Protein AF-0000000079914328 (afdb_homodimer)

Foldseek 3Di:
DPPDDDDDFADFQLPDDAFDKDFPQDKDAAAPVLQVVLCVQQVAQQPQQVDQVLQCQFQVDNFTWGAPLLVVLLQVQSQCSNVQQFQDWFKKAAKFFPDTDGHGKIKTKMKGFHAKAWDDDDPPDFTKIKTKIWIWMATPVGHTGIIIIIITIGGHDPDRDPPRDGGHDDCVPPYDPDDDDDDDPPRGDVVSLPVPDDDDFDDQVQAFDKDKFDKDARPCQLVSSVSSNHNRCLQPFLVSHPRGRFGDVSSVVSNQSRRVCVVVVQFNHFGTWRMKGFDDTDDHGKIKMKMKHFNGWAADPSGWTKTWMWIWMATDDPPDGRHTTMTTTTITTTD/DPPPDDDDFADFQLPDDAFDKDFPFDKDAAAPVLQVVVCVQLVAQQPQQVDQVLQCLFQVDNFTWGAPLLVVLLQVQSQCSNVQQFPDWFKKAAKFFPDTDGHGWIKTKMKGFHAKAWDDDDPPDFTKIKTKIWMWMATPVGHTGIIIIIITIGGHDPDRDPPRDGGHDDCVPPYDPDDDDDDDPPRGDQVSLPVPDDDDFADQVLAFDKDKFDKDARPPQLVSSVSSNHNRCLQPFQVSHPRGRFGDVSSVVSNQSRRVCVVVVQFNHFGTWRMKGFDDTDDHGKIKMWMKHFNGWAADPSGWTKTWMWIWMATDDPVDGRHTTMTTTTITTTD

Radius of gyration: 26.66 Å; Cα contacts (8 Å, |Δi|>4): 1676; chains: 2; bounding box: 74×77×63 Å

InterPro domains:
  IPR016790 Thiol ester hydratase, Rv0216, predicted [PIRSF021494] (8-334)
  IPR029069 HotDog domain superfamily [SSF54637] (8-157)
  IPR029069 HotDog domain superfamily [SSF54637] (193-334)
  IPR052342 Mesaconyl-CoA Hydratase/Beta-methylmalyl-CoA Dehydratase [PTHR43664] (9-168)

Organism: NCBI:txid1990687

Structure (mmCIF, N/CA/C/O backbone):
data_AF-0000000079914328-model_v1
#
loop_
_entity.id
_entity.type
_entity.pdbx_description
1 polymer 'Acyl dehydratase'
#
loop_
_atom_site.group_PDB
_atom_site.id
_atom_site.type_symbol
_atom_site.label_atom_id
_atom_site.label_alt_id
_atom_site.label_comp_id
_atom_site.label_asym_id
_atom_site.label_entity_id
_atom_site.label_seq_id
_atom_site.pdbx_PDB_ins_code
_atom_site.Cartn_x
_atom_site.Cartn_y
_atom_site.Cartn_z
_atom_site.occupancy
_atom_site.B_iso_or_equiv
_atom_site.auth_seq_id
_atom_site.auth_comp_id
_atom_site.auth_asym_id
_atom_site.auth_atom_id
_atom_site.pdbx_PDB_model_num
ATOM 1 N N . MET A 1 1 ? 37.59 -19.618 -35.017 1 45.89 1 MET A N 1
ATOM 2 C CA . MET A 1 1 ? 36.983 -20.196 -33.822 1 45.89 1 MET A CA 1
ATOM 3 C C . MET A 1 1 ? 35.477 -19.958 -33.807 1 45.89 1 MET A C 1
ATOM 5 O O . MET A 1 1 ? 35.023 -18.818 -33.915 1 45.89 1 MET A O 1
ATOM 9 N N . THR A 1 2 ? 34.717 -20.956 -34.164 1 56.44 2 THR A N 1
ATOM 10 C CA . THR A 1 2 ? 33.268 -20.799 -34.227 1 56.44 2 THR A CA 1
ATOM 11 C C . THR A 1 2 ? 32.706 -20.411 -32.862 1 56.44 2 THR A C 1
ATOM 13 O O . THR A 1 2 ? 32.896 -21.131 -31.879 1 56.44 2 THR A O 1
ATOM 16 N N . ILE A 1 3 ? 32.533 -19.204 -32.631 1 64.88 3 ILE A N 1
ATOM 17 C CA . ILE A 1 3 ? 31.903 -18.7 -31.415 1 64.88 3 ILE A CA 1
ATOM 18 C C . ILE A 1 3 ? 30.554 -19.385 -31.212 1 64.88 3 ILE A C 1
ATOM 20 O O . ILE A 1 3 ? 29.68 -19.32 -32.079 1 64.88 3 ILE A O 1
ATOM 24 N N . THR A 1 4 ? 30.489 -20.509 -30.411 1 71.09 4 THR A N 1
ATOM 25 C CA . THR A 1 4 ? 29.21 -21.113 -30.057 1 71.09 4 THR A CA 1
ATOM 26 C C . THR A 1 4 ? 28.445 -20.226 -29.079 1 71.09 4 THR A C 1
ATOM 28 O O . THR A 1 4 ? 28.92 -19.958 -27.973 1 71.09 4 THR A O 1
ATOM 31 N N . GLN A 1 5 ? 27.524 -19.569 -29.621 1 72.48 5 GLN A N 1
ATOM 32 C CA . GLN A 1 5 ? 26.632 -18.762 -28.794 1 72.48 5 GLN A CA 1
ATOM 33 C C . GLN A 1 5 ? 25.626 -19.638 -28.053 1 72.48 5 GLN A C 1
ATOM 35 O O . GLN A 1 5 ? 25.051 -20.56 -28.634 1 72.48 5 GLN A O 1
ATOM 40 N N . THR A 1 6 ? 25.715 -19.597 -26.658 1 79.1 6 THR A N 1
ATOM 41 C CA . THR A 1 6 ? 24.712 -20.284 -25.851 1 79.1 6 THR A CA 1
ATOM 42 C C . THR A 1 6 ? 23.627 -19.313 -25.395 1 79.1 6 THR A C 1
ATOM 44 O O . THR A 1 6 ? 23.917 -18.32 -24.724 1 79.1 6 THR A O 1
ATOM 47 N N . TYR A 1 7 ? 22.454 -19.54 -25.853 1 74.53 7 TYR A N 1
ATOM 48 C CA . TYR A 1 7 ? 21.337 -18.722 -25.396 1 74.53 7 TYR A CA 1
ATOM 49 C C . TYR A 1 7 ? 20.897 -19.133 -23.996 1 74.53 7 TYR A C 1
ATOM 51 O O . TYR A 1 7 ? 20.791 -20.325 -23.696 1 74.53 7 TYR A O 1
ATOM 59 N N . VAL A 1 8 ? 20.75 -18.035 -23.19 1 80.34 8 VAL A N 1
ATOM 60 C CA . VAL A 1 8 ? 20.331 -18.218 -21.804 1 80.34 8 VAL A CA 1
ATOM 61 C C . VAL A 1 8 ? 18.809 -18.153 -21.711 1 80.34 8 VAL A C 1
ATOM 63 O O . VAL A 1 8 ? 18.177 -17.303 -22.343 1 80.34 8 VAL A O 1
ATOM 66 N N . GLY A 1 9 ? 18.122 -19.163 -21.333 1 79.84 9 GLY A N 1
ATOM 67 C CA . GLY A 1 9 ? 16.684 -18.982 -21.214 1 79.84 9 GLY A CA 1
ATOM 68 C C . GLY A 1 9 ? 15.969 -20.21 -20.683 1 79.84 9 GLY A C 1
ATOM 69 O O . GLY A 1 9 ? 14.743 -20.304 -20.763 1 79.84 9 GLY A O 1
ATOM 70 N N . GLY A 1 10 ? 16.347 -20.997 -19.662 1 89.38 10 GLY A N 1
ATOM 71 C CA . GLY A 1 10 ? 15.665 -22.159 -19.115 1 89.38 10 GLY A CA 1
ATOM 72 C C . GLY A 1 10 ? 15.239 -23.156 -20.176 1 89.38 10 GLY A C 1
ATOM 73 O O . GLY A 1 10 ? 15.509 -22.96 -21.363 1 89.38 10 GLY A O 1
ATOM 74 N N . PRO A 1 11 ? 14.55 -24.201 -19.861 1 94.81 11 PRO A N 1
ATOM 75 C CA . PRO A 1 11 ? 14.201 -25.282 -20.786 1 94.81 11 PRO A CA 1
ATOM 76 C C . PRO A 1 11 ? 12.963 -24.967 -21.622 1 94.81 11 PRO A C 1
ATOM 78 O O . PRO A 1 11 ? 12.087 -24.22 -21.178 1 94.81 11 PRO A O 1
ATOM 81 N N . TYR A 1 12 ? 13.035 -25.516 -22.805 1 95.71 12 TYR A N 1
ATOM 82 C CA . TYR A 1 12 ? 11.822 -25.628 -23.608 1 95.71 12 TYR A CA 1
ATOM 83 C C . TYR A 1 12 ? 11.027 -26.87 -23.223 1 95.71 12 TYR A C 1
ATOM 85 O O . TYR A 1 12 ? 11.521 -27.728 -22.489 1 95.71 12 TYR A O 1
ATOM 93 N N . PHE A 1 13 ? 9.815 -26.958 -23.678 1 96.95 13 PHE A N 1
ATOM 94 C CA . PHE A 1 13 ? 8.914 -28.023 -23.255 1 96.95 13 PHE A CA 1
ATOM 95 C C . PHE A 1 13 ? 9.517 -29.391 -23.551 1 96.95 13 PHE A C 1
ATOM 97 O O . PHE A 1 13 ? 9.491 -30.283 -22.7 1 96.95 13 PHE A O 1
ATOM 104 N N . ASP A 1 14 ? 10.02 -29.592 -24.757 1 95.8 14 ASP A N 1
ATOM 105 C CA . ASP A 1 14 ? 10.477 -30.901 -25.214 1 95.8 14 ASP A CA 1
ATOM 106 C C . ASP A 1 14 ? 11.775 -31.303 -24.519 1 95.8 14 ASP A C 1
ATOM 108 O O . ASP A 1 14 ? 12.213 -32.451 -24.625 1 95.8 14 ASP A O 1
ATOM 112 N N . GLU A 1 15 ? 12.29 -30.375 -23.741 1 94.84 15 GLU A N 1
ATOM 113 C CA . GLU A 1 15 ? 13.518 -30.654 -23.002 1 94.84 15 GLU A CA 1
ATOM 114 C C . GLU A 1 15 ? 13.215 -31.07 -21.566 1 94.84 15 GLU A C 1
ATOM 116 O O . GLU A 1 15 ? 14.122 -31.443 -20.818 1 94.84 15 GLU A O 1
ATOM 121 N N . LEU A 1 16 ? 11.969 -31.072 -21.182 1 96.9 16 LEU A N 1
ATOM 122 C CA . LEU A 1 16 ? 11.561 -31.413 -19.824 1 96.9 16 LEU A CA 1
ATOM 123 C C . LEU A 1 16 ? 11.284 -32.908 -19.699 1 96.9 16 LEU A C 1
ATOM 125 O O . LEU A 1 16 ? 10.857 -33.547 -20.663 1 96.9 16 LEU A O 1
ATOM 129 N N . GLU A 1 17 ? 11.541 -33.39 -18.511 1 96.6 17 GLU A N 1
ATOM 130 C CA . GLU A 1 17 ? 11.223 -34.766 -18.142 1 96.6 17 GLU A CA 1
ATOM 131 C C . GLU A 1 17 ? 10.566 -34.831 -16.766 1 96.6 17 GLU A C 1
ATOM 133 O O . GLU A 1 17 ? 10.93 -34.075 -15.863 1 96.6 17 GLU A O 1
ATOM 138 N N . ILE A 1 18 ? 9.639 -35.773 -16.617 1 96.52 18 ILE A N 1
ATOM 139 C CA . ILE A 1 18 ? 9.008 -35.969 -15.316 1 96.52 18 ILE A CA 1
ATOM 140 C C . ILE A 1 18 ? 10.066 -36.347 -14.282 1 96.52 18 ILE A C 1
ATOM 142 O O . ILE A 1 18 ? 10.937 -37.178 -14.55 1 96.52 18 ILE A O 1
ATOM 146 N N . GLY A 1 19 ? 9.991 -35.713 -13.147 1 97.42 19 GLY A N 1
ATOM 147 C CA . GLY A 1 19 ? 10.951 -35.986 -12.09 1 97.42 19 GLY A CA 1
ATOM 148 C C . GLY A 1 19 ? 12.107 -35.004 -12.066 1 97.42 19 GLY A C 1
ATOM 149 O O . GLY A 1 19 ? 12.845 -34.929 -11.081 1 97.42 19 GLY A O 1
ATOM 150 N N . GLN A 1 20 ? 12.23 -34.279 -13.158 1 97.91 20 GLN A N 1
ATOM 151 C CA . GLN A 1 20 ? 13.273 -33.261 -13.205 1 97.91 20 GLN A CA 1
ATOM 152 C C . GLN A 1 20 ? 13.056 -32.2 -12.13 1 97.91 20 GLN A C 1
ATOM 154 O O . GLN A 1 20 ? 11.923 -31.777 -11.888 1 97.91 20 GLN A O 1
ATOM 159 N N . VAL A 1 21 ? 14.144 -31.811 -11.435 1 98.28 21 VAL A N 1
ATOM 160 C CA . VAL A 1 21 ? 14.052 -30.872 -10.322 1 98.28 21 VAL A CA 1
ATOM 161 C C . VAL A 1 21 ? 14.874 -29.623 -10.63 1 98.28 21 VAL A C 1
ATOM 163 O O . VAL A 1 21 ? 16.004 -29.72 -11.114 1 98.28 21 VAL A O 1
ATOM 166 N N . PHE A 1 22 ? 14.336 -28.495 -10.428 1 97.71 22 PHE A N 1
ATOM 167 C CA . PHE A 1 22 ? 14.989 -27.194 -10.518 1 97.71 22 PHE A CA 1
ATOM 168 C C . PHE A 1 22 ? 15.064 -26.529 -9.149 1 97.71 22 PHE A C 1
ATOM 170 O O . PHE A 1 22 ? 14.035 -26.186 -8.563 1 97.71 22 PHE A O 1
ATOM 177 N N . ASN A 1 23 ? 16.174 -26.342 -8.569 1 95.69 23 ASN A N 1
ATOM 178 C CA . ASN A 1 23 ? 16.341 -25.748 -7.247 1 95.69 23 ASN A CA 1
ATOM 179 C C . ASN A 1 23 ? 17.521 -24.781 -7.211 1 95.69 23 ASN A C 1
ATOM 181 O O . ASN A 1 23 ? 18.151 -24.602 -6.167 1 95.69 23 ASN A O 1
ATOM 185 N N . SER A 1 24 ? 17.809 -24.112 -8.352 1 94.55 24 SER A N 1
ATOM 186 C CA . SER A 1 24 ? 18.996 -23.27 -8.461 1 94.55 24 SER A CA 1
ATOM 187 C C . SER A 1 24 ? 18.664 -21.807 -8.188 1 94.55 24 SER A C 1
ATOM 189 O O . SER A 1 24 ? 19.561 -20.964 -8.12 1 94.55 24 SER A O 1
ATOM 191 N N . ALA A 1 25 ? 17.376 -21.524 -8.05 1 95.71 25 ALA A N 1
ATOM 192 C CA . ALA A 1 25 ? 17.038 -20.136 -7.748 1 95.71 25 ALA A CA 1
ATOM 193 C C . ALA A 1 25 ? 17.657 -19.697 -6.424 1 95.71 25 ALA A C 1
ATOM 195 O O . ALA A 1 25 ? 17.701 -20.471 -5.465 1 95.71 25 ALA A O 1
ATOM 196 N N . PRO A 1 26 ? 18.149 -18.414 -6.335 1 97.24 26 PRO A N 1
ATOM 197 C CA . PRO A 1 26 ? 18.683 -17.943 -5.055 1 97.24 26 PRO A CA 1
ATOM 198 C C . PRO A 1 26 ? 17.616 -17.857 -3.966 1 97.24 26 PRO A C 1
ATOM 200 O O . PRO A 1 26 ? 16.472 -17.488 -4.246 1 97.24 26 PRO A O 1
ATOM 203 N N . ALA A 1 27 ? 18.012 -18.215 -2.74 1 98.15 27 ALA A N 1
ATOM 204 C CA . ALA A 1 27 ? 17.15 -17.99 -1.582 1 98.15 27 ALA A CA 1
ATOM 205 C C . ALA A 1 27 ? 17.051 -16.503 -1.253 1 98.15 27 ALA A C 1
ATOM 207 O O . ALA A 1 27 ? 17.92 -15.716 -1.638 1 98.15 27 ALA A O 1
ATOM 208 N N . VAL A 1 28 ? 16.009 -16.153 -0.595 1 98.72 28 VAL A N 1
ATOM 209 C CA . VAL A 1 28 ? 15.773 -14.749 -0.274 1 98.72 28 VAL A CA 1
ATOM 210 C C . VAL A 1 28 ? 15.368 -14.615 1.192 1 98.72 28 VAL A C 1
ATOM 212 O O . VAL A 1 28 ? 14.474 -15.322 1.663 1 98.72 28 VAL A O 1
ATOM 215 N N . THR A 1 29 ? 16.068 -13.737 1.932 1 98.88 29 THR A N 1
ATOM 216 C CA . THR A 1 29 ? 15.655 -13.389 3.287 1 98.88 29 THR A CA 1
ATOM 217 C C . THR A 1 29 ? 14.548 -12.34 3.262 1 98.88 29 THR A C 1
ATOM 219 O O . THR A 1 29 ? 14.655 -11.332 2.56 1 98.88 29 THR A O 1
ATOM 222 N N . LEU A 1 30 ? 13.49 -12.592 4.005 1 98.75 30 LEU A N 1
ATOM 223 C CA . LEU A 1 30 ? 12.386 -11.646 4.126 1 98.75 30 LEU A CA 1
ATOM 224 C C . LEU A 1 30 ? 12.785 -10.454 4.99 1 98.75 30 LEU A C 1
ATOM 226 O O . LEU A 1 30 ? 12.936 -10.587 6.207 1 98.75 30 LEU A O 1
ATOM 230 N N . THR A 1 31 ? 12.908 -9.275 4.354 1 98.58 31 THR A N 1
ATOM 231 C CA . THR A 1 31 ? 13.334 -8.07 5.058 1 98.58 31 THR A CA 1
ATOM 232 C C . THR A 1 31 ? 12.217 -7.031 5.077 1 98.58 31 THR A C 1
ATOM 234 O O . THR A 1 31 ? 11.227 -7.163 4.355 1 98.58 31 THR A O 1
ATOM 237 N N . SER A 1 32 ? 12.414 -6.018 5.922 1 97.85 32 SER A N 1
ATOM 238 C CA . SER A 1 32 ? 11.459 -4.916 5.951 1 97.85 32 SER A CA 1
ATOM 239 C C . SER A 1 32 ? 11.437 -4.168 4.622 1 97.85 32 SER A C 1
ATOM 241 O O . SER A 1 32 ? 10.392 -3.665 4.203 1 97.85 32 SER A O 1
ATOM 243 N N . GLY A 1 33 ? 12.602 -4.093 3.947 1 98.36 33 GLY A N 1
ATOM 244 C CA . GLY A 1 33 ? 12.657 -3.458 2.641 1 98.36 33 GLY A CA 1
ATOM 245 C C . GLY A 1 33 ? 11.818 -4.168 1.595 1 98.36 33 GLY A C 1
ATOM 246 O O . GLY A 1 33 ? 11.073 -3.528 0.851 1 98.36 33 GLY A O 1
ATOM 247 N N . LEU A 1 34 ? 11.927 -5.518 1.611 1 98.43 34 LEU A N 1
ATOM 248 C CA . LEU A 1 34 ? 11.123 -6.311 0.687 1 98.43 34 LEU A CA 1
ATOM 249 C C . LEU A 1 34 ? 9.635 -6.124 0.963 1 98.43 34 LEU A C 1
ATOM 251 O O . LEU A 1 34 ? 8.845 -5.943 0.034 1 98.43 34 LEU A O 1
ATOM 255 N N . SER A 1 35 ? 9.295 -6.169 2.201 1 98.49 35 SER A N 1
ATOM 256 C CA . SER A 1 35 ? 7.903 -6.042 2.618 1 98.49 35 SER A CA 1
ATOM 257 C C . SER A 1 35 ? 7.329 -4.685 2.222 1 98.49 35 SER A C 1
ATOM 259 O O . SER A 1 35 ? 6.219 -4.605 1.694 1 98.49 35 SER A O 1
ATOM 261 N N . ALA A 1 36 ? 8.072 -3.624 2.435 1 98.65 36 ALA A N 1
ATOM 262 C CA . ALA A 1 36 ? 7.598 -2.274 2.143 1 98.65 36 ALA A CA 1
ATOM 263 C C . ALA A 1 36 ? 7.442 -2.061 0.64 1 98.65 36 ALA A C 1
ATOM 265 O O . ALA A 1 36 ? 6.488 -1.419 0.193 1 98.65 36 ALA A O 1
ATOM 266 N N . THR A 1 37 ? 8.411 -2.53 -0.126 1 98.77 37 THR A N 1
ATOM 267 C CA . THR A 1 37 ? 8.326 -2.402 -1.576 1 98.77 37 THR A CA 1
ATOM 268 C C . THR A 1 37 ? 7.124 -3.171 -2.118 1 98.77 37 THR A C 1
ATOM 270 O O . THR A 1 37 ? 6.391 -2.666 -2.97 1 98.77 37 THR A O 1
ATOM 273 N N . HIS A 1 38 ? 6.935 -4.359 -1.588 1 98.86 38 HIS A N 1
ATOM 274 C CA . HIS A 1 38 ? 5.77 -5.154 -1.959 1 98.86 38 HIS A CA 1
ATOM 275 C C . HIS A 1 38 ? 4.475 -4.426 -1.615 1 98.86 38 HIS A C 1
ATOM 277 O O . HIS A 1 38 ? 3.54 -4.4 -2.419 1 98.86 38 HIS A O 1
ATOM 283 N N . GLN A 1 39 ? 4.401 -3.799 -0.465 1 98.66 39 GLN A N 1
ATOM 284 C CA . GLN A 1 39 ? 3.253 -3.015 -0.02 1 98.66 39 GLN A CA 1
ATOM 285 C C . GLN A 1 39 ? 2.989 -1.843 -0.961 1 98.66 39 GLN A C 1
ATOM 287 O O . GLN A 1 39 ? 1.837 -1.547 -1.284 1 98.66 39 GLN A O 1
ATOM 292 N N . ALA A 1 40 ? 4.032 -1.21 -1.368 1 98.76 40 ALA A N 1
ATOM 293 C CA . ALA A 1 40 ? 3.896 -0.053 -2.249 1 98.76 40 ALA A CA 1
ATOM 294 C C . ALA A 1 40 ? 3.287 -0.454 -3.59 1 98.76 40 ALA A C 1
ATOM 296 O O . ALA A 1 40 ? 2.602 0.346 -4.231 1 98.76 40 ALA A O 1
ATOM 297 N N . ILE A 1 41 ? 3.523 -1.677 -3.992 1 98.79 41 ILE A N 1
ATOM 298 C CA . ILE A 1 41 ? 3.071 -2.104 -5.312 1 98.79 41 ILE A CA 1
ATOM 299 C C . ILE A 1 41 ? 1.655 -2.668 -5.215 1 98.79 41 ILE A C 1
ATOM 301 O O . ILE A 1 41 ? 0.808 -2.386 -6.066 1 98.79 41 ILE A O 1
ATOM 305 N N . LEU A 1 42 ? 1.325 -3.427 -4.139 1 98.48 42 LEU A N 1
ATOM 306 C CA . LEU A 1 42 ? 0.091 -4.204 -4.162 1 98.48 42 LEU A CA 1
ATOM 307 C C . LEU A 1 42 ? -0.903 -3.676 -3.134 1 98.48 42 LEU A C 1
ATOM 309 O O . LEU A 1 42 ? -2.116 -3.809 -3.311 1 98.48 42 LEU A O 1
ATOM 313 N N . GLY A 1 43 ? -0.444 -3.195 -1.988 1 96.83 43 GLY A N 1
ATOM 314 C CA . GLY A 1 43 ? -1.227 -2.353 -1.098 1 96.83 43 GLY A CA 1
ATOM 315 C C . GLY A 1 43 ? -2.242 -3.129 -0.28 1 96.83 43 GLY A C 1
ATOM 316 O O . GLY A 1 43 ? -3.239 -2.567 0.178 1 96.83 43 GLY A O 1
ATOM 317 N N . ASP A 1 44 ? -2.11 -4.488 -0.145 1 96.22 44 ASP A N 1
ATOM 318 C CA . ASP A 1 44 ? -3.106 -5.17 0.675 1 96.22 44 ASP A CA 1
ATOM 319 C C . ASP A 1 44 ? -3.013 -4.728 2.134 1 96.22 44 ASP A C 1
ATOM 321 O O . ASP A 1 44 ? -1.976 -4.222 2.569 1 96.22 44 ASP A O 1
ATOM 325 N N . ARG A 1 45 ? -4.061 -4.942 2.909 1 97.35 45 ARG A N 1
ATOM 326 C CA . ARG A 1 45 ? -4.173 -4.307 4.218 1 97.35 45 ARG A CA 1
ATOM 327 C C . ARG A 1 45 ? -4.285 -5.351 5.325 1 97.35 45 ARG A C 1
ATOM 329 O O . ARG A 1 45 ? -5.009 -5.152 6.302 1 97.35 45 ARG A O 1
ATOM 336 N N . ILE A 1 46 ? -3.715 -6.511 5.125 1 98.19 46 ILE A N 1
ATOM 337 C CA . ILE A 1 46 ? -3.67 -7.5 6.197 1 98.19 46 ILE A CA 1
ATOM 338 C C . ILE A 1 46 ? -2.933 -6.92 7.403 1 98.19 46 ILE A C 1
ATOM 340 O O . ILE A 1 46 ? -1.796 -6.459 7.28 1 98.19 46 ILE A O 1
ATOM 344 N N . ARG A 1 47 ? -3.491 -7.033 8.523 1 98.37 47 ARG A N 1
ATOM 345 C CA . ARG A 1 47 ? -3.07 -6.268 9.692 1 98.37 47 ARG A CA 1
ATOM 346 C C . ARG A 1 47 ? -1.775 -6.825 10.273 1 98.37 47 ARG A C 1
ATOM 348 O O . ARG A 1 47 ? -0.881 -6.065 10.652 1 98.37 47 ARG A O 1
ATOM 355 N N . LEU A 1 48 ? -1.599 -8.089 10.325 1 98.42 48 LEU A N 1
ATOM 356 C CA . LEU A 1 48 ? -0.482 -8.688 11.048 1 98.42 48 LEU A CA 1
ATOM 357 C C . LEU A 1 48 ? 0.848 -8.299 10.412 1 98.42 48 LEU A C 1
ATOM 359 O O . LEU A 1 48 ? 1.765 -7.853 11.105 1 98.42 48 LEU A O 1
ATOM 363 N N . PRO A 1 49 ? 0.943 -8.378 9.112 1 98.36 49 PRO A N 1
ATOM 364 C CA . PRO A 1 49 ? 2.224 -7.991 8.517 1 98.36 49 PRO A CA 1
ATOM 365 C C . PRO A 1 49 ? 2.512 -6.498 8.656 1 98.36 49 PRO A C 1
ATOM 367 O O . PRO A 1 49 ? 3.673 -6.083 8.62 1 98.36 49 PRO A O 1
ATOM 370 N N . LEU A 1 50 ? 1.536 -5.661 8.864 1 98.51 50 LEU A N 1
ATOM 371 C CA . LEU A 1 50 ? 1.695 -4.211 8.891 1 98.51 50 LEU A CA 1
ATOM 372 C C . LEU A 1 50 ? 2.03 -3.727 10.298 1 98.51 50 LEU A C 1
ATOM 374 O O . LEU A 1 50 ? 2.574 -2.633 10.469 1 98.51 50 LEU A O 1
ATOM 378 N N . ASP A 1 51 ? 1.627 -4.479 11.303 1 98.52 51 ASP A N 1
ATOM 379 C CA . ASP A 1 51 ? 1.718 -4.09 12.707 1 98.52 51 ASP A CA 1
ATOM 380 C C . ASP A 1 51 ? 2.528 -5.107 13.508 1 98.52 51 ASP A C 1
ATOM 382 O O . ASP A 1 51 ? 1.984 -6.105 13.985 1 98.52 51 ASP A O 1
ATOM 386 N N . THR A 1 52 ? 3.755 -4.776 13.756 1 98.29 52 THR A N 1
ATOM 387 C CA . THR A 1 52 ? 4.663 -5.695 14.433 1 98.29 52 THR A CA 1
ATOM 388 C C . THR A 1 52 ? 4.184 -5.981 15.853 1 98.29 52 THR A C 1
ATOM 390 O O . THR A 1 52 ? 4.313 -7.105 16.343 1 98.29 52 THR A O 1
ATOM 393 N N . HIS A 1 53 ? 3.642 -4.974 16.509 1 98.43 53 HIS A N 1
ATOM 394 C CA . HIS A 1 53 ? 3.187 -5.159 17.882 1 98.43 53 HIS A CA 1
ATOM 395 C C . HIS A 1 53 ? 1.982 -6.092 17.943 1 98.43 53 HIS A C 1
ATOM 397 O O . HIS A 1 53 ? 1.906 -6.959 18.816 1 98.43 53 HIS A O 1
ATOM 403 N N . LEU A 1 54 ? 1.055 -5.895 17.04 1 98.4 54 LEU A N 1
ATOM 404 C CA . LEU A 1 54 ? -0.07 -6.82 16.952 1 98.4 54 LEU A CA 1
ATOM 405 C C . LEU A 1 54 ? 0.407 -8.225 16.598 1 98.4 54 LEU A C 1
ATOM 407 O O . LEU A 1 54 ? -0.059 -9.208 17.178 1 98.4 54 LEU A O 1
ATOM 411 N N . SER A 1 55 ? 1.308 -8.32 15.638 1 98.6 55 SER A N 1
ATOM 412 C CA . SER A 1 55 ? 1.856 -9.605 15.219 1 98.6 55 SER A CA 1
ATOM 413 C C . SER A 1 55 ? 2.48 -10.351 16.394 1 98.6 55 SER A C 1
ATOM 415 O O . SER A 1 55 ? 2.219 -11.539 16.592 1 98.6 55 SER A O 1
ATOM 417 N N . ARG A 1 56 ? 3.268 -9.68 17.19 1 98.13 56 ARG A N 1
ATOM 418 C CA . ARG A 1 56 ? 3.916 -10.287 18.348 1 98.13 56 ARG A CA 1
ATOM 419 C C . ARG A 1 56 ? 2.884 -10.762 19.366 1 98.13 56 ARG A C 1
ATOM 421 O O . ARG A 1 56 ? 3.013 -11.853 19.926 1 98.13 56 ARG A O 1
ATOM 428 N N . ALA A 1 57 ? 1.892 -9.945 19.546 1 98.26 57 ALA A N 1
ATOM 429 C CA . ALA A 1 57 ? 0.863 -10.286 20.526 1 98.26 57 ALA A CA 1
ATOM 430 C C . ALA A 1 57 ? 0.096 -11.536 20.104 1 98.26 57 ALA A C 1
ATOM 432 O O . ALA A 1 57 ? -0.276 -12.357 20.945 1 98.26 57 ALA A O 1
ATOM 433 N N . VAL A 1 58 ? -0.114 -11.747 18.844 1 98.26 58 VAL A N 1
ATOM 434 C CA . VAL A 1 58 ? -0.947 -12.827 18.324 1 98.26 58 VAL A CA 1
ATOM 435 C C . VAL A 1 58 ? -0.111 -14.096 18.17 1 98.26 58 VAL A C 1
ATOM 437 O O . VAL A 1 58 ? -0.579 -15.195 18.477 1 98.26 58 VAL A O 1
ATOM 440 N N . THR A 1 59 ? 1.134 -13.968 17.748 1 97.87 59 THR A N 1
ATOM 441 C CA . THR A 1 59 ? 1.908 -15.14 17.355 1 97.87 59 THR A CA 1
ATOM 442 C C . THR A 1 59 ? 2.868 -15.552 18.468 1 97.87 59 THR A C 1
ATOM 444 O O . THR A 1 59 ? 3.38 -16.673 18.469 1 97.87 59 THR A O 1
ATOM 447 N N . GLY A 1 60 ? 3.228 -14.614 19.349 1 96.98 60 GLY A N 1
ATOM 448 C CA . GLY A 1 60 ? 4.213 -14.868 20.388 1 96.98 60 GLY A CA 1
ATOM 449 C C . GLY A 1 60 ? 5.643 -14.731 19.9 1 96.98 60 GLY A C 1
ATOM 450 O O . GLY A 1 60 ? 6.586 -14.842 20.686 1 96.98 60 GLY A O 1
ATOM 451 N N . ALA A 1 61 ? 5.842 -14.483 18.623 1 96.09 61 ALA A N 1
ATOM 452 C CA . ALA A 1 61 ? 7.181 -14.354 18.054 1 96.09 61 ALA A CA 1
ATOM 453 C C . ALA A 1 61 ? 7.716 -12.935 18.226 1 96.09 61 ALA A C 1
ATOM 455 O O . ALA A 1 61 ? 6.944 -11.995 18.433 1 96.09 61 ALA A O 1
ATOM 456 N N . SER A 1 62 ? 9.003 -12.789 18.156 1 94.07 62 SER A N 1
ATOM 457 C CA . SER A 1 62 ? 9.631 -11.485 18.344 1 94.07 62 SER A CA 1
ATOM 458 C C . SER A 1 62 ? 9.521 -10.631 17.085 1 94.07 62 SER A C 1
ATOM 460 O O . SER A 1 62 ? 9.461 -9.403 17.166 1 94.07 62 SER A O 1
ATOM 462 N N . GLU A 1 63 ? 9.571 -11.344 15.935 1 95.03 63 GLU A N 1
ATOM 463 C CA . GLU A 1 63 ? 9.503 -10.625 14.666 1 95.03 63 GLU A CA 1
ATOM 464 C C . GLU A 1 63 ? 8.1 -10.691 14.068 1 95.03 63 GLU A C 1
ATOM 466 O O . GLU A 1 63 ? 7.335 -11.609 14.368 1 95.03 63 GLU A O 1
ATOM 471 N N . GLY A 1 64 ? 7.752 -9.713 13.28 1 96.76 64 GLY A N 1
ATOM 472 C CA . GLY A 1 64 ? 6.453 -9.682 12.627 1 96.76 64 GLY A CA 1
ATOM 473 C C . GLY A 1 64 ? 6.279 -10.777 11.592 1 96.76 64 GLY A C 1
ATOM 474 O O . GLY A 1 64 ? 7.243 -11.176 10.935 1 96.76 64 GLY A O 1
ATOM 475 N N . VAL A 1 65 ? 5.069 -11.204 11.405 1 98.01 65 VAL A N 1
ATOM 476 C CA . VAL A 1 65 ? 4.731 -12.193 10.386 1 98.01 65 VAL A CA 1
ATOM 477 C C . VAL A 1 65 ? 4.893 -11.58 8.997 1 98.01 65 VAL A C 1
ATOM 479 O O . VAL A 1 65 ? 4.591 -10.402 8.793 1 98.01 65 VAL A O 1
ATOM 482 N N . ALA A 1 66 ? 5.4 -12.394 8.052 1 98.52 66 ALA A N 1
ATOM 483 C CA . ALA A 1 66 ? 5.531 -11.939 6.67 1 98.52 66 ALA A CA 1
ATOM 484 C C . ALA A 1 66 ? 4.179 -11.94 5.962 1 98.52 66 ALA A C 1
ATOM 486 O O . ALA A 1 66 ? 3.301 -12.743 6.287 1 98.52 66 ALA A O 1
ATOM 487 N N . ASN A 1 67 ? 4.018 -11.038 5.075 1 98.71 67 ASN A N 1
ATOM 488 C CA . ASN A 1 67 ? 2.814 -10.983 4.253 1 98.71 67 ASN A CA 1
ATOM 489 C C . ASN A 1 67 ? 2.652 -12.246 3.412 1 98.71 67 ASN A C 1
ATOM 491 O O . ASN A 1 67 ? 3.554 -12.614 2.657 1 98.71 67 ASN A O 1
ATOM 495 N N . PRO A 1 68 ? 1.519 -12.938 3.531 1 98.72 68 PRO A N 1
ATOM 496 C CA . PRO A 1 68 ? 1.347 -14.176 2.768 1 98.72 68 PRO A CA 1
ATOM 497 C C . PRO A 1 68 ? 1.448 -13.959 1.26 1 98.72 68 PRO A C 1
ATOM 499 O O . PRO A 1 68 ? 1.91 -14.843 0.534 1 98.72 68 PRO A O 1
ATOM 502 N N . GLY A 1 69 ? 1.012 -12.793 0.751 1 98.63 69 GLY A N 1
ATOM 503 C CA . GLY A 1 69 ? 1.166 -12.488 -0.663 1 98.63 69 GLY A CA 1
ATOM 504 C C . GLY A 1 69 ? 2.615 -12.428 -1.106 1 98.63 69 GLY A C 1
ATOM 505 O O . GLY A 1 69 ? 2.96 -12.912 -2.186 1 98.63 69 GLY A O 1
ATOM 506 N N . LEU A 1 70 ? 3.436 -11.815 -0.285 1 98.81 70 LEU A N 1
ATOM 507 C CA . LEU A 1 70 ? 4.862 -11.73 -0.585 1 98.81 70 LEU A CA 1
ATOM 508 C C . LEU A 1 70 ? 5.493 -13.118 -0.622 1 98.81 70 LEU A C 1
ATOM 510 O O . LEU A 1 70 ? 6.274 -13.425 -1.525 1 98.81 70 LEU A O 1
ATOM 514 N N . VAL A 1 71 ? 5.18 -13.959 0.315 1 98.86 71 VAL A N 1
ATOM 515 C CA . VAL A 1 71 ? 5.704 -15.318 0.398 1 98.86 71 VAL A CA 1
ATOM 516 C C . VAL A 1 71 ? 5.326 -16.096 -0.861 1 98.86 71 VAL A C 1
ATOM 518 O O . VAL A 1 71 ? 6.175 -16.748 -1.474 1 98.86 71 VAL A O 1
ATOM 521 N N . CYS A 1 72 ? 4.08 -15.964 -1.239 1 98.72 72 CYS A N 1
ATOM 522 C CA . CYS A 1 72 ? 3.601 -16.653 -2.432 1 98.72 72 CYS A CA 1
ATOM 523 C C . CYS A 1 72 ? 4.315 -16.144 -3.679 1 98.72 72 CYS A C 1
ATOM 525 O O . CYS A 1 72 ? 4.736 -16.935 -4.524 1 98.72 72 CYS A O 1
ATOM 527 N N . ASP A 1 73 ? 4.449 -14.846 -3.794 1 98.74 73 ASP A N 1
ATOM 528 C CA . ASP A 1 73 ? 5.073 -14.257 -4.975 1 98.74 73 ASP A CA 1
ATOM 529 C C . ASP A 1 73 ? 6.529 -14.698 -5.104 1 98.74 73 ASP A C 1
ATOM 531 O O . ASP A 1 73 ? 7.014 -14.939 -6.212 1 98.74 73 ASP A O 1
ATOM 535 N N . LEU A 1 74 ? 7.237 -14.792 -4.001 1 98.73 74 LEU A N 1
ATOM 536 C CA . LEU A 1 74 ? 8.623 -15.247 -4.03 1 98.73 74 LEU A CA 1
ATOM 537 C C . LEU A 1 74 ? 8.711 -16.693 -4.506 1 98.73 74 LEU A C 1
ATOM 539 O O . LEU A 1 74 ? 9.548 -17.023 -5.35 1 98.73 74 LEU A O 1
ATOM 543 N N . ALA A 1 75 ? 7.847 -17.524 -3.959 1 98.59 75 ALA A N 1
ATOM 544 C CA . ALA A 1 75 ? 7.849 -18.928 -4.362 1 98.59 75 ALA A CA 1
ATOM 545 C C . ALA A 1 75 ? 7.581 -19.069 -5.858 1 98.59 75 ALA A C 1
ATOM 547 O O . ALA A 1 75 ? 8.256 -19.838 -6.546 1 98.59 75 ALA A O 1
ATOM 548 N N . ILE A 1 76 ? 6.614 -18.335 -6.329 1 98.21 76 ILE A N 1
ATOM 549 C CA . ILE A 1 76 ? 6.274 -18.38 -7.747 1 98.21 76 ILE A CA 1
ATOM 550 C C . ILE A 1 76 ? 7.442 -17.848 -8.575 1 98.21 76 ILE A C 1
ATOM 552 O O . ILE A 1 76 ? 7.831 -18.456 -9.574 1 98.21 76 ILE A O 1
ATOM 556 N N . GLY A 1 77 ? 8.017 -16.715 -8.178 1 97.97 77 GLY A N 1
ATOM 557 C CA . GLY A 1 77 ? 9.152 -16.158 -8.897 1 97.97 77 GLY A CA 1
ATOM 558 C C . GLY A 1 77 ? 10.331 -17.109 -8.981 1 97.97 77 GLY A C 1
ATOM 559 O O . GLY A 1 77 ? 10.925 -17.277 -10.048 1 97.97 77 GLY A O 1
ATOM 560 N N . GLN A 1 78 ? 10.654 -17.721 -7.919 1 97.66 78 GLN A N 1
ATOM 561 C CA . GLN A 1 78 ? 11.77 -18.659 -7.862 1 97.66 78 GLN A CA 1
ATOM 562 C C . GLN A 1 78 ? 11.516 -19.869 -8.756 1 97.66 78 GLN A C 1
ATOM 564 O O . GLN A 1 78 ? 12.459 -20.482 -9.262 1 97.66 78 GLN A O 1
ATOM 569 N N . SER A 1 79 ? 10.308 -20.172 -8.976 1 97.26 79 SER A N 1
ATOM 570 C CA . SER A 1 79 ? 9.972 -21.342 -9.78 1 97.26 79 SER A CA 1
ATOM 571 C C . SER A 1 79 ? 10.172 -21.069 -11.266 1 97.26 79 SER A C 1
ATOM 573 O O . SER A 1 79 ? 10.163 -21.995 -12.08 1 97.26 79 SER A O 1
ATOM 575 N N . THR A 1 80 ? 10.369 -19.846 -11.689 1 97.13 80 THR A N 1
ATOM 576 C CA . THR A 1 80 ? 10.383 -19.481 -13.102 1 97.13 80 THR A CA 1
ATOM 577 C C . THR A 1 80 ? 11.688 -19.917 -13.76 1 97.13 80 THR A C 1
ATOM 579 O O . THR A 1 80 ? 11.817 -19.873 -14.985 1 97.13 80 THR A O 1
ATOM 582 N N . VAL A 1 81 ? 12.631 -20.403 -12.966 1 96.13 81 VAL A N 1
ATOM 583 C CA . VAL A 1 81 ? 13.818 -21.021 -13.549 1 96.13 81 VAL A CA 1
ATOM 584 C C . VAL A 1 81 ? 13.405 -22.167 -14.47 1 96.13 81 VAL A C 1
ATOM 586 O O . VAL A 1 81 ? 14.086 -22.453 -15.458 1 96.13 81 VAL A O 1
ATOM 589 N N . ALA A 1 82 ? 12.293 -22.742 -14.166 1 96.7 82 ALA A N 1
ATOM 590 C CA . ALA A 1 82 ? 11.794 -23.857 -14.967 1 96.7 82 ALA A CA 1
ATOM 591 C C . ALA A 1 82 ? 10.916 -23.36 -16.112 1 96.7 82 ALA A C 1
ATOM 593 O O . ALA A 1 82 ? 10.615 -24.111 -17.042 1 96.7 82 ALA A O 1
ATOM 594 N N . THR A 1 83 ? 10.536 -22.079 -16.08 1 96.84 83 THR A N 1
ATOM 595 C CA . THR A 1 83 ? 9.551 -21.594 -17.041 1 96.84 83 THR A CA 1
ATOM 596 C C . THR A 1 83 ? 9.978 -20.249 -17.62 1 96.84 83 THR A C 1
ATOM 598 O O . THR A 1 83 ? 9.162 -19.333 -17.744 1 96.84 83 THR A O 1
ATOM 601 N N . HIS A 1 84 ? 11.167 -20.123 -17.964 1 95.84 84 HIS A N 1
ATOM 602 C CA . HIS A 1 84 ? 11.706 -18.896 -18.539 1 95.84 84 HIS A CA 1
ATOM 603 C C . HIS A 1 84 ? 10.963 -18.512 -19.815 1 95.84 84 HIS A C 1
ATOM 605 O O . HIS A 1 84 ? 10.726 -17.329 -20.068 1 95.84 84 HIS A O 1
ATOM 611 N N . HIS A 1 85 ? 10.513 -19.482 -20.603 1 94.73 85 HIS A N 1
ATOM 612 C CA . HIS A 1 85 ? 9.908 -19.263 -21.912 1 94.73 85 HIS A CA 1
ATOM 613 C C . HIS A 1 85 ? 8.388 -19.37 -21.842 1 94.73 85 HIS A C 1
ATOM 615 O O . HIS A 1 85 ? 7.728 -19.575 -22.863 1 94.73 85 HIS A O 1
ATOM 621 N N . VAL A 1 86 ? 7.872 -19.258 -20.641 1 95.7 86 VAL A N 1
ATOM 622 C CA . VAL A 1 86 ? 6.449 -19.496 -20.427 1 95.7 86 VAL A CA 1
ATOM 623 C C . VAL A 1 86 ? 5.629 -18.56 -21.313 1 95.7 86 VAL A C 1
ATOM 625 O O . VAL A 1 86 ? 5.977 -17.389 -21.477 1 95.7 86 VAL A O 1
ATOM 628 N N . LYS A 1 87 ? 4.624 -19.12 -21.884 1 93.06 87 LYS A N 1
ATOM 629 C CA . LYS A 1 87 ? 3.675 -18.332 -22.665 1 93.06 87 LYS A CA 1
ATOM 630 C C . LYS A 1 87 ? 2.501 -17.874 -21.803 1 93.06 87 LYS A C 1
ATOM 632 O O . LYS A 1 87 ? 1.934 -16.804 -22.036 1 93.06 87 LYS A O 1
ATOM 637 N N . ALA A 1 88 ? 2.187 -18.787 -20.861 1 91.95 88 ALA A N 1
ATOM 638 C CA . ALA A 1 88 ? 1.088 -18.49 -19.945 1 91.95 88 ALA A CA 1
ATOM 639 C C . ALA A 1 88 ? 1.1 -19.437 -18.749 1 91.95 88 ALA A C 1
ATOM 641 O O . ALA A 1 88 ? 1.456 -20.61 -18.881 1 91.95 88 ALA A O 1
ATOM 642 N N . ASN A 1 89 ? 0.805 -18.861 -17.637 1 93.42 89 ASN A N 1
ATOM 643 C CA . ASN A 1 89 ? 0.429 -19.713 -16.514 1 93.42 89 ASN A CA 1
ATOM 644 C C . ASN A 1 89 ? -1.077 -19.956 -16.474 1 93.42 89 ASN A C 1
ATOM 646 O O . ASN A 1 89 ? -1.862 -19.008 -16.43 1 93.42 89 ASN A O 1
ATOM 650 N N . LEU A 1 90 ? -1.474 -21.176 -16.408 1 92.36 90 LEU A N 1
ATOM 651 C CA . LEU A 1 90 ? -2.888 -21.504 -16.555 1 92.36 90 LEU A CA 1
ATOM 652 C C . LEU A 1 90 ? -3.575 -21.564 -15.195 1 92.36 90 LEU A C 1
ATOM 654 O O . LEU A 1 90 ? -4.644 -20.977 -15.008 1 92.36 90 LEU A O 1
ATOM 658 N N . PHE A 1 91 ? -2.969 -22.275 -14.237 1 94.06 91 PHE A N 1
ATOM 659 C CA . PHE A 1 91 ? -3.656 -22.366 -12.954 1 94.06 91 PHE A CA 1
ATOM 660 C C . PHE A 1 91 ? -2.678 -22.719 -11.84 1 94.06 91 PHE A C 1
ATOM 662 O O . PHE A 1 91 ? -1.554 -23.15 -12.107 1 94.06 91 PHE A O 1
ATOM 669 N N . TYR A 1 92 ? -3.045 -22.479 -10.637 1 96.62 92 TYR A N 1
ATOM 670 C CA . TYR A 1 92 ? -2.477 -23.02 -9.407 1 96.62 92 TYR A CA 1
ATOM 671 C C . TYR A 1 92 ? -3.473 -23.933 -8.702 1 96.62 92 TYR A C 1
ATOM 673 O O . TYR A 1 92 ? -4.681 -23.689 -8.738 1 96.62 92 TYR A O 1
ATOM 681 N N . ARG A 1 93 ? -3 -25.031 -8.056 1 95.29 93 ARG A N 1
ATOM 682 C CA . ARG A 1 93 ? -3.83 -25.953 -7.288 1 95.29 93 ARG A CA 1
ATOM 683 C C . ARG A 1 93 ? -3.174 -26.301 -5.956 1 95.29 93 ARG A C 1
ATOM 685 O O . ARG A 1 93 ? -1.961 -26.512 -5.892 1 95.29 93 ARG A O 1
ATOM 692 N N . GLY A 1 94 ? -4.007 -26.271 -4.965 1 95.32 94 GLY A N 1
ATOM 693 C CA . GLY A 1 94 ? -3.638 -26.873 -3.693 1 95.32 94 GLY A CA 1
ATOM 694 C C . GLY A 1 94 ? -2.552 -26.106 -2.963 1 95.32 94 GLY A C 1
ATOM 695 O O . GLY A 1 94 ? -1.673 -26.706 -2.339 1 95.32 94 GLY A O 1
ATOM 696 N N . LEU A 1 95 ? -2.488 -24.82 -3.135 1 96.89 95 LEU A N 1
ATOM 697 C CA . LEU A 1 95 ? -1.523 -24.044 -2.363 1 96.89 95 LEU A CA 1
ATOM 698 C C . LEU A 1 95 ? -1.882 -24.048 -0.881 1 96.89 95 LEU A C 1
ATOM 700 O O . LEU A 1 95 ? -3.017 -23.737 -0.513 1 96.89 95 LEU A O 1
ATOM 704 N N . ARG A 1 96 ? -0.933 -24.445 -0.043 1 97.01 96 ARG A N 1
ATOM 705 C CA . ARG A 1 96 ? -1.174 -24.495 1.396 1 97.01 96 ARG A CA 1
ATOM 706 C C . ARG A 1 96 ? 0.012 -23.928 2.17 1 97.01 96 ARG A C 1
ATOM 708 O O . ARG A 1 96 ? 1.162 -24.278 1.897 1 97.01 96 ARG A O 1
ATOM 715 N N . PHE A 1 97 ? -0.304 -23.097 3.08 1 97.72 97 PHE A N 1
ATOM 716 C CA . PHE A 1 97 ? 0.694 -22.694 4.064 1 97.72 97 PHE A CA 1
ATOM 717 C C . PHE A 1 97 ? 0.814 -23.735 5.17 1 97.72 97 PHE A C 1
ATOM 719 O O . PHE A 1 97 ? -0.158 -24.015 5.875 1 97.72 97 PHE A O 1
ATOM 726 N N . HIS A 1 98 ? 1.945 -24.288 5.312 1 96.84 98 HIS A N 1
ATOM 727 C CA . HIS A 1 98 ? 2.209 -25.232 6.391 1 96.84 98 HIS A CA 1
ATOM 728 C C . HIS A 1 98 ? 2.837 -24.534 7.593 1 96.84 98 HIS A C 1
ATOM 730 O O . HIS A 1 98 ? 2.673 -24.981 8.731 1 96.84 98 HIS A O 1
ATOM 736 N N . HIS A 1 99 ? 3.595 -23.589 7.303 1 96.92 99 HIS A N 1
ATOM 737 C CA . HIS A 1 99 ? 4.252 -22.719 8.272 1 96.92 99 HIS A CA 1
ATOM 738 C C . HIS A 1 99 ? 4.234 -21.266 7.808 1 96.92 99 HIS A C 1
ATOM 740 O O . HIS A 1 99 ? 4.406 -20.987 6.619 1 96.92 99 HIS A O 1
ATOM 746 N N . PHE A 1 100 ? 3.984 -20.347 8.775 1 98.12 100 PHE A N 1
ATOM 747 C CA . PHE A 1 100 ? 3.987 -18.93 8.434 1 98.12 100 PHE A CA 1
ATOM 748 C C . PHE A 1 100 ? 5.31 -18.282 8.827 1 98.12 100 PHE A C 1
ATOM 750 O O . PHE A 1 100 ? 5.622 -18.166 10.014 1 98.12 100 PHE A O 1
ATOM 757 N N . PRO A 1 101 ? 6.049 -17.789 7.854 1 98.35 101 PRO A N 1
ATOM 758 C CA . PRO A 1 101 ? 7.362 -17.224 8.171 1 98.35 101 PRO A CA 1
ATOM 759 C C . PRO A 1 101 ? 7.275 -15.806 8.73 1 98.35 101 PRO A C 1
ATOM 761 O O . PRO A 1 101 ? 6.242 -15.146 8.591 1 98.35 101 PRO A O 1
ATOM 764 N N . HIS A 1 102 ? 8.336 -15.421 9.395 1 98.29 102 HIS A N 1
ATOM 765 C CA . HIS A 1 102 ? 8.496 -14.086 9.959 1 98.29 102 HIS A CA 1
ATOM 766 C C . HIS A 1 102 ? 9.601 -13.315 9.245 1 98.29 102 HIS A C 1
ATOM 768 O O . HIS A 1 102 ? 10.395 -13.901 8.505 1 98.29 102 HIS A O 1
ATOM 774 N N . LEU A 1 103 ? 9.606 -11.967 9.36 1 98.33 103 LEU A N 1
ATOM 775 C CA . LEU A 1 103 ? 10.735 -11.198 8.848 1 98.33 103 LEU A CA 1
ATOM 776 C C . LEU A 1 103 ? 12.049 -11.709 9.43 1 98.33 103 LEU A C 1
ATOM 778 O O . LEU A 1 103 ? 12.127 -12.017 10.621 1 98.33 103 LEU A O 1
ATOM 782 N N . GLY A 1 104 ? 13.05 -11.838 8.523 1 98.37 104 GLY A N 1
ATOM 783 C CA . GLY A 1 104 ? 14.318 -12.438 8.906 1 98.37 104 GLY A CA 1
ATOM 784 C C . GLY A 1 104 ? 14.473 -13.867 8.42 1 98.37 104 GLY A C 1
ATOM 785 O O . GLY A 1 104 ? 15.592 -14.373 8.312 1 98.37 104 GLY A O 1
ATOM 786 N N . ASP A 1 105 ? 13.363 -14.592 8.162 1 98.65 105 ASP A N 1
ATOM 787 C CA . ASP A 1 105 ? 13.447 -15.937 7.603 1 98.65 105 ASP A CA 1
ATOM 788 C C . ASP A 1 105 ? 13.902 -15.899 6.146 1 98.65 105 ASP A C 1
ATOM 790 O O . ASP A 1 105 ? 13.662 -14.917 5.441 1 98.65 105 ASP A O 1
ATOM 794 N N . THR A 1 106 ? 14.529 -16.928 5.73 1 98.88 106 THR A N 1
ATOM 795 C CA . THR A 1 106 ? 15.007 -17.07 4.359 1 98.88 106 THR A CA 1
ATOM 796 C C . THR A 1 106 ? 14.261 -18.191 3.64 1 98.88 106 THR A C 1
ATOM 798 O O . THR A 1 106 ? 14.143 -19.301 4.163 1 98.88 106 THR A O 1
ATOM 801 N N . LEU A 1 107 ? 13.768 -17.942 2.43 1 98.75 107 LEU A N 1
ATOM 802 C CA . LEU A 1 107 ? 12.945 -18.901 1.7 1 98.75 107 LEU A CA 1
ATOM 803 C C . LEU A 1 107 ? 13.692 -19.446 0.488 1 98.75 107 LEU A C 1
ATOM 805 O O . LEU A 1 107 ? 14.347 -18.691 -0.235 1 98.75 107 LEU A O 1
ATOM 809 N N . HIS A 1 108 ? 13.569 -20.706 0.306 1 98.38 108 HIS A N 1
ATOM 810 C CA . HIS A 1 108 ? 14.073 -21.454 -0.841 1 98.38 108 HIS A CA 1
ATOM 811 C C . HIS A 1 108 ? 12.974 -22.305 -1.469 1 98.38 108 HIS A C 1
ATOM 813 O O . HIS A 1 108 ? 12.256 -23.018 -0.764 1 98.38 108 HIS A O 1
ATOM 819 N N . THR A 1 109 ? 12.878 -22.276 -2.838 1 98.56 109 THR A N 1
ATOM 820 C CA . THR A 1 109 ? 11.809 -23.022 -3.491 1 98.56 109 THR A CA 1
ATOM 821 C C . THR A 1 109 ? 12.383 -24.062 -4.45 1 98.56 109 THR A C 1
ATOM 823 O O . THR A 1 109 ? 13.238 -23.743 -5.28 1 98.56 109 THR A O 1
ATOM 826 N N . ARG A 1 110 ? 11.913 -25.268 -4.265 1 98.32 110 ARG A N 1
ATOM 827 C CA . ARG A 1 110 ? 12.202 -26.39 -5.152 1 98.32 110 ARG A CA 1
ATOM 828 C C . ARG A 1 110 ? 11.047 -26.638 -6.116 1 98.32 110 ARG A C 1
ATOM 830 O O . ARG A 1 110 ? 9.892 -26.736 -5.696 1 98.32 110 ARG A O 1
ATOM 837 N N . THR A 1 111 ? 11.383 -26.748 -7.439 1 98.25 111 THR A N 1
ATOM 838 C CA . THR A 1 111 ? 10.37 -26.971 -8.465 1 98.25 111 THR A CA 1
ATOM 839 C C . THR A 1 111 ? 10.585 -28.316 -9.153 1 98.25 111 THR A C 1
ATOM 841 O O . THR A 1 111 ? 11.669 -28.587 -9.673 1 98.25 111 THR A O 1
ATOM 844 N N . GLU A 1 112 ? 9.546 -29.135 -9.184 1 98.45 112 GLU A N 1
ATOM 845 C CA . GLU A 1 112 ? 9.629 -30.467 -9.776 1 98.45 112 GLU A CA 1
ATOM 846 C C . GLU A 1 112 ? 8.594 -30.645 -10.883 1 98.45 112 GLU A C 1
ATOM 848 O O . GLU A 1 112 ? 7.429 -30.279 -10.715 1 98.45 112 GLU A O 1
ATOM 853 N N . VAL A 1 113 ? 9.039 -31.246 -12.015 1 98.16 113 VAL A N 1
ATOM 854 C CA . VAL A 1 113 ? 8.113 -31.577 -13.093 1 98.16 113 VAL A CA 1
ATOM 855 C C . VAL A 1 113 ? 7.32 -32.829 -12.727 1 98.16 113 VAL A C 1
ATOM 857 O O . VAL A 1 113 ? 7.9 -33.894 -12.497 1 98.16 113 VAL A O 1
ATOM 860 N N . VAL A 1 114 ? 5.964 -32.708 -12.751 1 97.71 114 VAL A N 1
ATOM 861 C CA . VAL A 1 114 ? 5.19 -33.845 -12.265 1 97.71 114 VAL A CA 1
ATOM 862 C C . VAL A 1 114 ? 4.237 -34.326 -13.357 1 97.71 114 VAL A C 1
ATOM 864 O O . VAL A 1 114 ? 3.594 -35.368 -13.213 1 97.71 114 VAL A O 1
ATOM 867 N N . GLY A 1 115 ? 4.134 -33.582 -14.423 1 97.39 115 GLY A N 1
ATOM 868 C CA . GLY A 1 115 ? 3.309 -33.967 -15.557 1 97.39 115 GLY A CA 1
ATOM 869 C C . GLY A 1 115 ? 3.598 -33.158 -16.807 1 97.39 115 GLY A C 1
ATOM 870 O O . GLY A 1 115 ? 3.89 -31.963 -16.726 1 97.39 115 GLY A O 1
ATOM 871 N N . LEU A 1 116 ? 3.547 -33.806 -17.986 1 97.72 116 LEU A N 1
ATOM 872 C CA . LEU A 1 116 ? 3.786 -33.167 -19.276 1 97.72 116 LEU A CA 1
ATOM 873 C C . LEU A 1 116 ? 2.759 -33.623 -20.307 1 97.72 116 LEU A C 1
ATOM 875 O O . LEU A 1 116 ? 2.484 -34.819 -20.429 1 97.72 116 LEU A O 1
ATOM 879 N N . ARG A 1 117 ? 2.246 -32.629 -21.017 1 97.71 117 ARG A N 1
ATOM 880 C CA . ARG A 1 117 ? 1.318 -32.931 -22.102 1 97.71 117 ARG A CA 1
ATOM 881 C C . ARG A 1 117 ? 1.515 -31.976 -23.274 1 97.71 117 ARG A C 1
ATOM 883 O O . ARG A 1 117 ? 1.378 -30.76 -23.121 1 97.71 117 ARG A O 1
ATOM 890 N N . GLU A 1 118 ? 1.874 -32.517 -24.369 1 96.23 118 GLU A N 1
ATOM 891 C CA . GLU A 1 118 ? 2.026 -31.691 -25.563 1 96.23 118 GLU A CA 1
ATOM 892 C C . GLU A 1 118 ? 0.669 -31.291 -26.134 1 96.23 118 GLU A C 1
ATOM 894 O O . GLU A 1 118 ? -0.254 -32.107 -26.185 1 96.23 118 GLU A O 1
ATOM 899 N N . ASN A 1 119 ? 0.539 -30.054 -26.449 1 94.58 119 ASN A N 1
ATOM 900 C CA . ASN A 1 119 ? -0.691 -29.586 -27.079 1 94.58 119 ASN A CA 1
ATOM 901 C C . ASN A 1 119 ? -0.772 -30.017 -28.54 1 94.58 119 ASN A C 1
ATOM 903 O O . ASN A 1 119 ? 0.253 -30.289 -29.169 1 94.58 119 ASN A O 1
ATOM 907 N N . SER A 1 120 ? -1.956 -30.091 -28.973 1 90.17 120 SER A N 1
ATOM 908 C CA . SER A 1 120 ? -2.135 -30.358 -30.396 1 90.17 120 SER A CA 1
ATOM 909 C C . SER A 1 120 ? -1.576 -29.223 -31.247 1 90.17 120 SER A C 1
ATOM 911 O O . SER A 1 120 ? -1.722 -28.049 -30.899 1 90.17 120 SER A O 1
ATOM 913 N N . ALA A 1 121 ? -0.86 -29.622 -32.208 1 82.54 121 ALA A N 1
ATOM 914 C CA . ALA A 1 121 ? -0.257 -28.63 -33.095 1 82.54 121 ALA A CA 1
ATOM 915 C C . ALA A 1 121 ? -1.328 -27.826 -33.827 1 82.54 121 ALA A C 1
ATOM 917 O O . ALA A 1 121 ? -2.345 -28.378 -34.253 1 82.54 121 ALA A O 1
ATOM 918 N N . LYS A 1 122 ? -1.214 -26.566 -33.777 1 79.11 122 LYS A N 1
ATOM 919 C CA . LYS A 1 122 ? -2.067 -25.671 -34.554 1 79.11 122 LYS A CA 1
ATOM 920 C C . LYS A 1 122 ? -1.279 -24.989 -35.668 1 79.11 122 LYS A C 1
ATOM 922 O O . LYS A 1 122 ? -0.16 -24.521 -35.446 1 79.11 122 LYS A O 1
ATOM 927 N N . PRO A 1 123 ? -1.921 -24.995 -36.856 1 83.4 123 PRO A N 1
ATOM 928 C CA . PRO A 1 123 ? -1.209 -24.385 -37.981 1 83.4 123 PRO A CA 1
ATOM 929 C C . PRO A 1 123 ? -0.814 -22.935 -37.714 1 83.4 123 PRO A C 1
ATOM 931 O O . PRO A 1 123 ? -1.607 -22.167 -37.163 1 83.4 123 PRO A O 1
ATOM 934 N N . GLY A 1 124 ? 0.403 -22.586 -38.103 1 81.28 124 GLY A N 1
ATOM 935 C CA . GLY A 1 124 ? 0.875 -21.212 -38.032 1 81.28 124 GLY A CA 1
ATOM 936 C C . GLY A 1 124 ? 1.332 -20.809 -36.642 1 81.28 124 GLY A C 1
ATOM 937 O O . GLY A 1 124 ? 1.758 -19.673 -36.429 1 81.28 124 GLY A O 1
ATOM 938 N N . ARG A 1 125 ? 1.113 -21.661 -35.65 1 80.39 125 ARG A N 1
ATOM 939 C CA . ARG A 1 125 ? 1.565 -21.345 -34.299 1 80.39 125 ARG A CA 1
ATOM 940 C C . ARG A 1 125 ? 2.695 -22.274 -33.869 1 80.39 125 ARG A C 1
ATOM 942 O O . ARG A 1 125 ? 2.694 -23.46 -34.207 1 80.39 125 ARG A O 1
ATOM 949 N N . LYS A 1 126 ? 3.496 -21.774 -33.233 1 86.64 126 LYS A N 1
ATOM 950 C CA . LYS A 1 126 ? 4.559 -22.602 -32.671 1 86.64 126 LYS A CA 1
ATOM 951 C C . LYS A 1 126 ? 3.999 -23.615 -31.677 1 86.64 126 LYS A C 1
ATOM 953 O O . LYS A 1 126 ? 3.15 -23.276 -30.849 1 86.64 126 LYS A O 1
ATOM 958 N N . PRO A 1 127 ? 4.423 -24.884 -31.837 1 93.12 127 PRO A N 1
ATOM 959 C CA . PRO A 1 127 ? 3.908 -25.911 -30.928 1 93.12 127 PRO A CA 1
ATOM 960 C C . PRO A 1 127 ? 4.205 -25.603 -29.462 1 93.12 127 PRO A C 1
ATOM 962 O O . PRO A 1 127 ? 5.237 -25.002 -29.15 1 93.12 127 PRO A O 1
ATOM 965 N N . THR A 1 128 ? 3.229 -26.025 -28.592 1 96.18 128 THR A N 1
ATOM 966 C CA . THR A 1 128 ? 3.373 -25.808 -27.157 1 96.18 128 THR A CA 1
ATOM 967 C C . THR A 1 128 ? 3.037 -27.079 -26.381 1 96.18 128 THR A C 1
ATOM 969 O O . THR A 1 128 ? 2.548 -28.053 -26.957 1 96.18 128 THR A O 1
ATOM 972 N N . GLY A 1 129 ? 3.376 -27.087 -25.198 1 97.46 129 GLY A N 1
ATOM 973 C CA . GLY A 1 129 ? 2.981 -28.104 -24.237 1 97.46 129 GLY A CA 1
ATOM 974 C C . GLY A 1 129 ? 2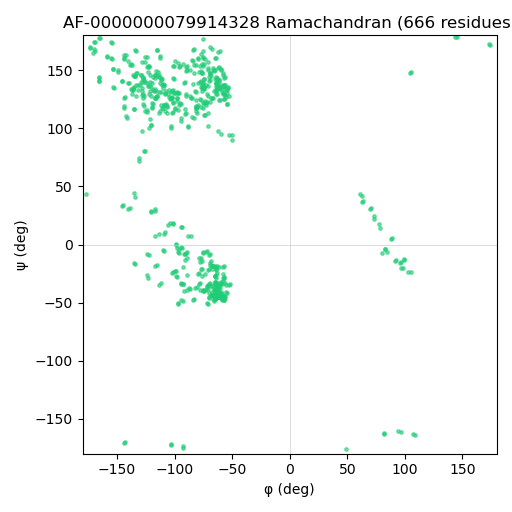.702 -27.543 -22.855 1 97.46 129 GLY A C 1
ATOM 975 O O . GLY A 1 129 ? 3.035 -26.392 -22.568 1 97.46 129 GLY A O 1
ATOM 976 N N . LEU A 1 130 ? 2.005 -28.375 -22.059 1 97.88 130 LEU A N 1
ATOM 977 C CA . LEU A 1 130 ? 1.68 -28.037 -20.677 1 97.88 130 LEU A CA 1
ATOM 978 C C . LEU A 1 130 ? 2.593 -28.78 -19.707 1 97.88 130 LEU A C 1
ATOM 980 O O . LEU A 1 130 ? 2.739 -30.002 -19.797 1 97.88 130 LEU A O 1
ATOM 984 N N . ALA A 1 131 ? 3.19 -28.037 -18.899 1 98.08 131 ALA A N 1
ATOM 985 C CA . ALA A 1 131 ? 4.024 -28.605 -17.843 1 98.08 131 ALA A CA 1
ATOM 986 C C . ALA A 1 131 ? 3.386 -28.403 -16.471 1 98.08 131 ALA A C 1
ATOM 988 O O . ALA A 1 131 ? 3.164 -27.268 -16.044 1 98.08 131 ALA A O 1
ATOM 989 N N . ALA A 1 132 ? 3.054 -29.485 -15.795 1 97.92 132 ALA A N 1
ATOM 990 C CA . ALA A 1 132 ? 2.632 -29.442 -14.397 1 97.92 132 ALA A CA 1
ATOM 991 C C . ALA A 1 132 ? 3.834 -29.489 -13.459 1 97.92 132 ALA A C 1
ATOM 993 O O . ALA A 1 132 ? 4.679 -30.382 -13.567 1 97.92 132 ALA A O 1
ATOM 994 N N . LEU A 1 133 ? 3.886 -28.544 -12.604 1 98.23 133 LEU A N 1
ATOM 995 C CA . LEU A 1 133 ? 5.024 -28.381 -11.706 1 98.23 133 LEU A CA 1
ATOM 996 C C . LEU A 1 133 ? 4.57 -28.377 -10.25 1 98.23 133 LEU A C 1
ATOM 998 O O . LEU A 1 133 ? 3.529 -27.803 -9.921 1 98.23 133 LEU A O 1
ATOM 1002 N N . ARG A 1 134 ? 5.327 -29.032 -9.414 1 98.09 134 ARG A N 1
ATOM 1003 C CA . ARG A 1 134 ? 5.119 -28.939 -7.973 1 98.09 134 ARG A CA 1
ATOM 1004 C C . ARG A 1 134 ? 6.179 -28.054 -7.324 1 98.09 134 ARG A C 1
ATOM 1006 O O . ARG A 1 134 ? 7.377 -28.26 -7.528 1 98.09 134 ARG A O 1
ATOM 1013 N N . MET A 1 135 ? 5.796 -27.052 -6.604 1 98.14 135 MET A N 1
ATOM 1014 C CA . MET A 1 135 ? 6.684 -26.155 -5.87 1 98.14 135 MET A CA 1
ATOM 1015 C C . MET A 1 135 ? 6.628 -26.44 -4.372 1 98.14 135 MET A C 1
ATOM 1017 O O . MET A 1 135 ? 5.544 -26.546 -3.797 1 98.14 135 MET A O 1
ATOM 1021 N N . THR A 1 136 ? 7.742 -26.591 -3.776 1 98.43 136 THR A N 1
ATOM 1022 C CA . THR A 1 136 ? 7.887 -26.69 -2.328 1 98.43 136 THR A CA 1
ATOM 1023 C C . THR A 1 136 ? 8.857 -25.633 -1.808 1 98.43 136 THR A C 1
ATOM 1025 O O . THR A 1 136 ? 10.041 -25.647 -2.15 1 98.43 136 THR A O 1
ATOM 1028 N N . SER A 1 137 ? 8.35 -24.723 -1.011 1 98.6 137 SER A N 1
ATOM 1029 C CA . SER A 1 137 ? 9.18 -23.68 -0.418 1 98.6 137 SER A CA 1
ATOM 1030 C C . SER A 1 137 ? 9.494 -23.987 1.042 1 98.6 137 SER A C 1
ATOM 1032 O O . SER A 1 137 ? 8.595 -24.306 1.822 1 98.6 137 SER A O 1
ATOM 1034 N N . THR A 1 138 ? 10.737 -23.884 1.43 1 98.73 138 THR A N 1
ATOM 1035 C CA . THR A 1 138 ? 11.19 -24.149 2.791 1 98.73 138 THR A CA 1
ATOM 1036 C C . THR A 1 138 ? 11.969 -22.959 3.344 1 98.73 138 THR A C 1
ATOM 1038 O O . THR A 1 138 ? 12.462 -22.125 2.582 1 98.73 138 THR A O 1
ATOM 1041 N N . ASP A 1 139 ? 12.02 -22.854 4.705 1 98.53 139 ASP A N 1
ATOM 1042 C CA . ASP A 1 139 ? 12.828 -21.8 5.311 1 98.53 139 ASP A CA 1
ATOM 1043 C C . ASP A 1 139 ? 14.233 -22.303 5.635 1 98.53 139 ASP A C 1
ATOM 1045 O O . ASP A 1 139 ? 14.615 -23.401 5.225 1 98.53 139 ASP A O 1
ATOM 1049 N N . GLN A 1 140 ? 15.097 -21.488 6.303 1 98.22 140 GLN A N 1
ATOM 1050 C CA . GLN A 1 140 ? 16.503 -21.784 6.557 1 98.22 140 GLN A CA 1
ATOM 1051 C C . GLN A 1 140 ? 16.653 -22.995 7.474 1 98.22 140 GLN A C 1
ATOM 1053 O O . GLN A 1 140 ? 17.719 -23.612 7.527 1 98.22 140 GLN A O 1
ATOM 1058 N N . ASP A 1 141 ? 15.639 -23.338 8.167 1 97.93 141 ASP A N 1
ATOM 1059 C CA . ASP A 1 141 ? 15.689 -24.464 9.095 1 97.93 141 ASP A CA 1
ATOM 1060 C C . ASP A 1 141 ? 15.094 -25.721 8.465 1 97.93 141 ASP A C 1
ATOM 1062 O O . ASP A 1 141 ? 14.894 -26.728 9.147 1 97.93 141 ASP A O 1
ATOM 1066 N N . GLY A 1 142 ? 14.655 -25.617 7.241 1 97.41 142 GLY A N 1
ATOM 1067 C CA . GLY A 1 142 ? 14.134 -26.758 6.505 1 97.41 142 GLY A CA 1
ATOM 1068 C C . GLY A 1 142 ? 12.649 -26.979 6.719 1 97.41 142 GLY A C 1
ATOM 1069 O O . GLY A 1 142 ? 12.099 -27.996 6.292 1 97.41 142 GLY A O 1
ATOM 1070 N N . ARG A 1 143 ? 12.011 -26.147 7.404 1 97.49 143 ARG A N 1
ATOM 1071 C CA . ARG A 1 143 ? 10.57 -26.265 7.596 1 97.49 143 ARG A CA 1
ATOM 1072 C C . ARG A 1 143 ? 9.816 -25.912 6.318 1 97.49 143 ARG A C 1
ATOM 1074 O O . ARG A 1 143 ? 10.092 -24.887 5.692 1 97.49 143 ARG A O 1
ATOM 1081 N N . THR A 1 144 ? 8.809 -26.658 5.956 1 98.38 144 THR A N 1
ATOM 1082 C CA . THR A 1 144 ? 7.998 -26.378 4.776 1 98.38 144 THR A CA 1
ATOM 1083 C C . THR A 1 144 ? 7.074 -25.189 5.024 1 98.38 144 THR A C 1
ATOM 1085 O O . THR A 1 144 ? 6.27 -25.205 5.959 1 98.38 144 THR A O 1
ATOM 1088 N N . VAL A 1 145 ? 7.187 -24.254 4.227 1 98.5 145 VAL A N 1
ATOM 1089 C CA . VAL A 1 145 ? 6.358 -23.057 4.324 1 98.5 145 VAL A CA 1
ATOM 1090 C C . VAL A 1 145 ? 5.171 -23.171 3.37 1 98.5 145 VAL A C 1
ATOM 1092 O O . VAL A 1 145 ? 4.018 -23.028 3.785 1 98.5 145 VAL A O 1
ATOM 1095 N N . LEU A 1 146 ? 5.419 -23.5 2.098 1 98.02 146 LEU A N 1
ATOM 1096 C CA . LEU A 1 146 ? 4.401 -23.617 1.059 1 98.02 146 LEU A CA 1
ATOM 1097 C C . LEU A 1 146 ? 4.594 -24.895 0.25 1 98.02 146 LEU A C 1
ATOM 1099 O O . LEU A 1 146 ? 5.727 -25.329 0.029 1 98.02 146 LEU A O 1
ATOM 1103 N N . ASP A 1 147 ? 3.537 -25.412 -0.184 1 97.38 147 ASP A N 1
ATOM 1104 C CA . ASP A 1 147 ? 3.463 -26.523 -1.127 1 97.38 147 ASP A CA 1
ATOM 1105 C C . ASP A 1 147 ? 2.279 -26.359 -2.078 1 97.38 147 ASP A C 1
ATOM 1107 O O . ASP A 1 147 ? 1.148 -26.144 -1.638 1 97.38 147 ASP A O 1
ATOM 1111 N N . PHE A 1 148 ? 2.522 -26.412 -3.405 1 97.37 148 PHE A N 1
ATOM 1112 C CA . PHE A 1 148 ? 1.433 -26.203 -4.352 1 97.37 148 PHE A CA 1
ATOM 1113 C C . PHE A 1 148 ? 1.835 -26.662 -5.749 1 97.37 148 PHE A C 1
ATOM 1115 O O . PHE A 1 148 ? 2.96 -27.122 -5.957 1 97.37 148 PHE A O 1
ATOM 1122 N N . TYR A 1 149 ? 0.874 -26.55 -6.662 1 97.36 149 TYR A N 1
ATOM 1123 C CA . TYR A 1 149 ? 1.061 -26.964 -8.048 1 97.36 149 TYR A CA 1
ATOM 1124 C C . TYR A 1 149 ? 0.693 -25.839 -9.008 1 97.36 149 TYR A C 1
ATOM 1126 O O . TYR A 1 149 ? -0.206 -25.043 -8.725 1 97.36 149 TYR A O 1
ATOM 1134 N N . ARG A 1 150 ? 1.39 -25.762 -10.038 1 96.53 150 ARG A N 1
ATOM 1135 C CA . ARG A 1 150 ? 0.992 -24.843 -11.099 1 96.53 150 ARG A CA 1
ATOM 1136 C C . ARG A 1 150 ? 1.157 -25.487 -12.471 1 96.53 150 ARG A C 1
ATOM 1138 O O . ARG A 1 150 ? 1.898 -26.46 -12.621 1 96.53 150 ARG A O 1
ATOM 1145 N N . CYS A 1 151 ? 0.457 -25.056 -13.406 1 96.85 151 CYS A N 1
ATOM 1146 C CA . CYS A 1 151 ? 0.515 -25.53 -14.785 1 96.85 151 CYS A CA 1
ATOM 1147 C C . CYS A 1 151 ? 0.889 -24.398 -15.734 1 96.85 151 CYS A C 1
ATOM 1149 O O . CYS A 1 151 ? 0.162 -23.41 -15.847 1 96.85 151 CYS A O 1
ATOM 1151 N N . ALA A 1 152 ? 1.973 -24.612 -16.441 1 96.88 152 ALA A N 1
ATOM 1152 C CA . ALA A 1 152 ? 2.482 -23.6 -17.362 1 96.88 152 ALA A CA 1
ATOM 1153 C C . ALA A 1 152 ? 2.466 -24.109 -18.801 1 96.88 152 ALA A C 1
ATOM 1155 O O . ALA A 1 152 ? 2.707 -25.293 -19.049 1 96.88 152 ALA A O 1
ATOM 1156 N N . MET A 1 153 ? 2.223 -23.227 -19.719 1 96.42 153 MET A N 1
ATOM 1157 C CA . MET A 1 153 ? 2.342 -23.517 -21.145 1 96.42 153 MET A CA 1
ATOM 1158 C C . MET A 1 153 ? 3.687 -23.043 -21.686 1 96.42 153 MET A C 1
ATOM 1160 O O . MET A 1 153 ? 4.019 -21.861 -21.587 1 96.42 153 MET A O 1
ATOM 1164 N N . LEU A 1 154 ? 4.408 -23.953 -22.269 1 96.8 154 LEU A N 1
ATOM 1165 C CA . LEU A 1 154 ? 5.736 -23.66 -22.7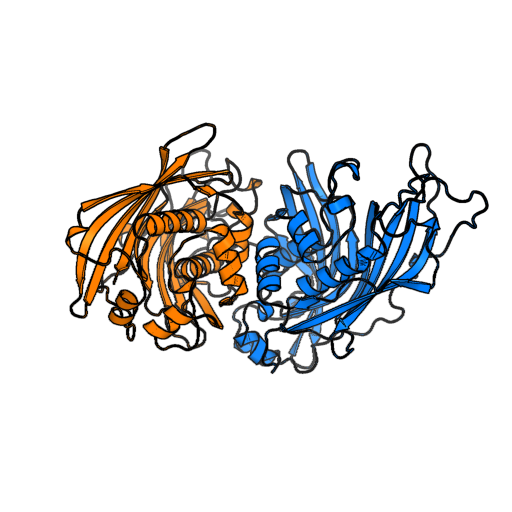95 1 96.8 154 LEU A CA 1
ATOM 1166 C C . LEU A 1 154 ? 5.818 -23.995 -24.281 1 96.8 154 LEU A C 1
ATOM 1168 O O . LEU A 1 154 ? 5.2 -24.958 -24.739 1 96.8 154 LEU A O 1
ATOM 1172 N N . PRO A 1 155 ? 6.599 -23.258 -24.957 1 95.24 155 PRO A N 1
ATOM 1173 C CA . PRO A 1 155 ? 6.871 -23.63 -26.347 1 95.24 155 PRO A CA 1
ATOM 1174 C C . PRO A 1 155 ? 7.874 -24.776 -26.467 1 95.24 155 PRO A C 1
ATOM 1176 O O . PRO A 1 155 ? 8.678 -24.994 -25.557 1 95.24 155 PRO A O 1
ATOM 1179 N N . LEU A 1 156 ? 7.731 -25.471 -27.572 1 95.23 156 LEU A N 1
ATOM 1180 C CA . LEU A 1 156 ? 8.803 -26.399 -27.913 1 95.23 156 LEU A CA 1
ATOM 1181 C C . LEU A 1 156 ? 10.016 -25.652 -28.457 1 95.23 156 LEU A C 1
ATOM 1183 O O . LEU A 1 156 ? 9.912 -24.483 -28.835 1 95.23 156 LEU A O 1
ATOM 1187 N N . SER A 1 157 ? 11.173 -26.343 -28.411 1 92.96 157 SER A N 1
ATOM 1188 C CA . SER A 1 157 ? 12.383 -25.758 -28.979 1 92.96 157 SER A CA 1
ATOM 1189 C C . SER A 1 157 ? 12.22 -25.492 -30.471 1 92.96 157 SER A C 1
ATOM 1191 O O . SER A 1 157 ? 11.242 -25.929 -31.082 1 92.96 157 SER A O 1
ATOM 1193 N N . GLU A 1 158 ? 13.127 -24.721 -31.02 1 88.12 158 GLU A N 1
ATOM 1194 C CA . GLU A 1 158 ? 13.052 -24.333 -32.425 1 88.12 158 GLU A CA 1
ATOM 1195 C C . GLU A 1 158 ? 13.128 -25.552 -33.339 1 88.12 158 GLU A C 1
ATOM 1197 O O . GLU A 1 158 ? 12.502 -25.579 -34.401 1 88.12 158 GLU A O 1
ATOM 1202 N N . SER A 1 159 ? 13.897 -26.5 -32.922 1 88.54 159 SER A N 1
ATOM 1203 C CA . SER A 1 159 ? 14.079 -27.715 -33.709 1 88.54 159 SER A CA 1
ATOM 1204 C C . SER A 1 159 ? 13.894 -28.962 -32.852 1 88.54 159 SER A C 1
ATOM 1206 O O . SER A 1 159 ? 14.847 -29.709 -32.62 1 88.54 159 SER A O 1
ATOM 1208 N N . PRO A 1 160 ? 12.668 -29.212 -32.551 1 89.95 160 PRO A N 1
ATOM 1209 C CA . PRO A 1 160 ? 12.437 -30.391 -31.712 1 89.95 160 PRO A CA 1
ATOM 1210 C C . PRO A 1 160 ? 12.696 -31.701 -32.452 1 89.95 160 PRO A C 1
ATOM 1212 O O . PRO A 1 160 ? 12.473 -31.786 -33.662 1 89.95 160 PRO A O 1
ATOM 1215 N N . ASP A 1 161 ? 13.201 -32.622 -31.781 1 90.32 161 ASP A N 1
ATOM 1216 C CA . ASP A 1 161 ? 13.422 -33.935 -32.378 1 90.32 161 ASP A CA 1
ATOM 1217 C C . ASP A 1 161 ? 12.133 -34.489 -32.979 1 90.32 161 ASP A C 1
ATOM 1219 O O . ASP A 1 161 ? 11.151 -34.706 -32.265 1 90.32 161 ASP A O 1
ATOM 1223 N N . GLU A 1 162 ? 12.157 -34.738 -34.191 1 87.96 162 GLU A N 1
ATOM 1224 C CA . GLU A 1 162 ? 10.974 -35.23 -34.89 1 87.96 162 GLU A CA 1
ATOM 1225 C C . GLU A 1 162 ? 10.562 -36.606 -34.377 1 87.96 162 GLU A C 1
ATOM 1227 O O . GLU A 1 162 ? 9.39 -36.98 -34.459 1 87.96 162 GLU A O 1
ATOM 1232 N N . ASN A 1 163 ? 11.577 -37.349 -33.872 1 90.68 163 ASN A N 1
ATOM 1233 C CA . ASN A 1 163 ? 11.313 -38.702 -33.394 1 90.68 163 ASN A CA 1
ATOM 1234 C C . ASN A 1 163 ? 11.027 -38.723 -31.896 1 90.68 163 ASN A C 1
ATOM 1236 O O . ASN A 1 163 ? 10.988 -39.79 -31.281 1 90.68 163 ASN A O 1
ATOM 1240 N N . ARG A 1 164 ? 10.755 -37.536 -31.382 1 89.7 164 ARG A N 1
ATOM 1241 C CA . ARG A 1 164 ? 10.507 -37.476 -29.945 1 89.7 164 ARG A CA 1
ATOM 1242 C C . ARG A 1 164 ? 9.188 -38.152 -29.588 1 89.7 164 ARG A C 1
ATOM 1244 O O . ARG A 1 164 ? 8.264 -38.193 -30.403 1 89.7 164 ARG A O 1
ATOM 1251 N N . VAL A 1 165 ? 9.187 -38.729 -28.443 1 89.63 165 VAL A N 1
ATOM 1252 C CA . VAL A 1 165 ? 7.927 -39.245 -27.919 1 89.63 165 VAL A CA 1
ATOM 1253 C C . VAL A 1 165 ? 7.059 -38.088 -27.429 1 89.63 165 VAL A C 1
ATOM 1255 O O . VAL A 1 165 ? 7.485 -37.3 -26.582 1 89.63 165 VAL A O 1
ATOM 1258 N N . ARG A 1 166 ? 5.944 -38.029 -27.988 1 91.69 166 ARG A N 1
ATOM 1259 C CA . ARG A 1 166 ? 5.021 -36.98 -27.566 1 91.69 166 ARG A CA 1
ATOM 1260 C C . ARG A 1 166 ? 4.502 -37.242 -26.156 1 91.69 166 ARG A C 1
ATOM 1262 O O . ARG A 1 166 ? 3.944 -38.307 -25.883 1 91.69 166 ARG A O 1
ATOM 1269 N N . LYS A 1 167 ? 4.689 -36.351 -25.284 1 94.05 167 LYS A N 1
ATOM 1270 C CA . LYS A 1 167 ? 4.219 -36.459 -23.905 1 94.05 167 LYS A CA 1
ATOM 1271 C C . LYS A 1 167 ? 2.7 -36.332 -23.831 1 94.05 167 LYS A C 1
ATOM 1273 O O . LYS A 1 167 ? 2.111 -35.465 -24.48 1 94.05 167 LYS A O 1
ATOM 1278 N N . ALA A 1 168 ? 1.938 -37.167 -23.039 1 93.88 168 ALA A N 1
ATOM 1279 C CA . ALA A 1 168 ? 0.478 -37.206 -23.051 1 93.88 168 ALA A CA 1
ATOM 1280 C C . ALA A 1 168 ? -0.075 -37.493 -21.658 1 93.88 168 ALA A C 1
ATOM 1282 O O . ALA A 1 168 ? -1.093 -38.173 -21.516 1 93.88 168 ALA A O 1
ATOM 1283 N N . ASP A 1 169 ? 0.592 -37.03 -20.639 1 93.74 169 ASP A N 1
ATOM 1284 C CA . ASP A 1 169 ? 0.121 -37.246 -19.275 1 93.74 169 ASP A CA 1
ATOM 1285 C C . ASP A 1 169 ? -1.247 -36.603 -19.058 1 93.74 169 ASP A C 1
ATOM 1287 O O . ASP A 1 169 ? -1.598 -35.633 -19.734 1 93.74 169 ASP A O 1
ATOM 1291 N N . ASP A 1 170 ? -2.012 -37.176 -18.102 1 91.69 170 ASP A N 1
ATOM 1292 C CA . ASP A 1 170 ? -3.266 -36.582 -17.65 1 91.69 170 ASP A CA 1
ATOM 1293 C C . ASP A 1 170 ? -3.017 -35.532 -16.569 1 91.69 170 ASP A C 1
ATOM 1295 O O . ASP A 1 170 ? -2.697 -35.872 -15.428 1 91.69 170 ASP A O 1
ATOM 1299 N N . LEU A 1 171 ? -3.226 -34.348 -16.911 1 92.26 171 LEU A N 1
ATOM 1300 C CA . LEU A 1 171 ? -2.903 -33.256 -15.999 1 92.26 171 LEU A CA 1
ATOM 1301 C C . LEU A 1 171 ? -4.096 -32.919 -15.111 1 92.26 171 LEU A C 1
ATOM 1303 O O . LEU A 1 171 ? -3.984 -32.097 -14.199 1 92.26 171 LEU A O 1
ATOM 1307 N N . SER A 1 172 ? -5.227 -33.469 -15.322 1 85.57 172 SER A N 1
ATOM 1308 C CA . SER A 1 172 ? -6.407 -33.222 -14.5 1 85.57 172 SER A CA 1
ATOM 1309 C C . SER A 1 172 ? -6.22 -33.766 -13.087 1 85.57 172 SER A C 1
ATOM 1311 O O . SER A 1 172 ? -6.909 -33.343 -12.157 1 85.57 172 SER A O 1
ATOM 1313 N N . ALA A 1 173 ? -5.251 -34.675 -12.951 1 81.72 173 ALA A N 1
ATOM 1314 C CA . ALA A 1 173 ? -5.017 -35.311 -11.657 1 81.72 173 ALA A CA 1
ATOM 1315 C C . ALA A 1 173 ? -3.938 -34.573 -10.87 1 81.72 173 ALA A C 1
ATOM 1317 O O . ALA A 1 173 ? -3.636 -34.933 -9.73 1 81.72 173 ALA A O 1
ATOM 1318 N N . VAL A 1 174 ? -3.424 -33.597 -11.549 1 85.94 174 VAL A N 1
ATOM 1319 C CA . VAL A 1 174 ? -2.335 -32.883 -10.89 1 85.94 174 VAL A CA 1
ATOM 1320 C C . VAL A 1 174 ? -2.886 -32.062 -9.726 1 85.94 174 VAL A C 1
ATOM 1322 O O . VAL A 1 174 ? -3.834 -31.292 -9.894 1 85.94 174 VAL A O 1
ATOM 1325 N N . GLY A 1 175 ? -2.398 -32.15 -8.54 1 84.73 175 GLY A N 1
ATOM 1326 C CA . GLY A 1 175 ? -2.825 -31.512 -7.305 1 84.73 175 GLY A CA 1
ATOM 1327 C C . GLY A 1 175 ? -2.635 -32.39 -6.083 1 84.73 175 GLY A C 1
ATOM 1328 O O . GLY A 1 175 ? -2.114 -33.503 -6.186 1 84.73 175 GLY A O 1
ATOM 1329 N N . PRO A 1 176 ? -2.983 -31.797 -4.988 1 84.13 176 PRO A N 1
ATOM 1330 C CA . PRO A 1 176 ? -2.833 -32.614 -3.781 1 84.13 176 PRO A CA 1
ATOM 1331 C C . PRO A 1 176 ? -3.747 -33.837 -3.78 1 84.13 176 PRO A C 1
ATOM 1333 O O . PRO A 1 176 ? -4.88 -33.766 -4.263 1 84.13 176 PRO A O 1
ATOM 1336 N N . GLN A 1 177 ? -3.244 -34.876 -3.374 1 75.1 177 GLN A N 1
ATOM 1337 C CA . GLN A 1 177 ? -3.988 -36.131 -3.343 1 75.1 177 GLN A CA 1
ATOM 1338 C C . GLN A 1 177 ? -4.933 -36.181 -2.146 1 75.1 177 GLN A C 1
ATOM 1340 O O . GLN A 1 177 ? -5.906 -36.937 -2.148 1 75.1 177 GLN A O 1
ATOM 1345 N N . SER A 1 178 ? -4.631 -35.423 -1.077 1 75.08 178 SER A N 1
ATOM 1346 C CA . SER A 1 178 ? -5.497 -35.332 0.094 1 75.08 178 SER A CA 1
ATOM 1347 C C . SER A 1 178 ? -5.686 -33.883 0.53 1 75.08 178 SER A C 1
ATOM 1349 O O . SER A 1 178 ? -4.777 -33.063 0.39 1 75.08 178 SER A O 1
ATOM 1351 N N . GLU A 1 179 ? -6.979 -33.693 0.839 1 75.59 179 GLU A N 1
ATOM 1352 C CA . GLU A 1 179 ? -7.266 -32.361 1.362 1 75.59 179 GLU A CA 1
ATOM 1353 C C . GLU A 1 179 ? -7.234 -32.349 2.887 1 75.59 179 GLU A C 1
ATOM 1355 O O . GLU A 1 179 ? -7.997 -33.069 3.535 1 75.59 179 GLU A O 1
ATOM 1360 N N . GLN A 1 180 ? -6.24 -31.807 3.447 1 82.29 180 GLN A N 1
ATOM 1361 C CA . GLN A 1 180 ? -6.235 -31.591 4.89 1 82.29 180 GLN A CA 1
ATOM 1362 C C . GLN A 1 180 ? -7.047 -30.354 5.263 1 82.29 180 GLN A C 1
ATOM 1364 O O . GLN A 1 180 ? -7.019 -29.348 4.551 1 82.29 180 GLN A O 1
ATOM 1369 N N . PRO A 1 181 ? -7.756 -30.557 6.328 1 88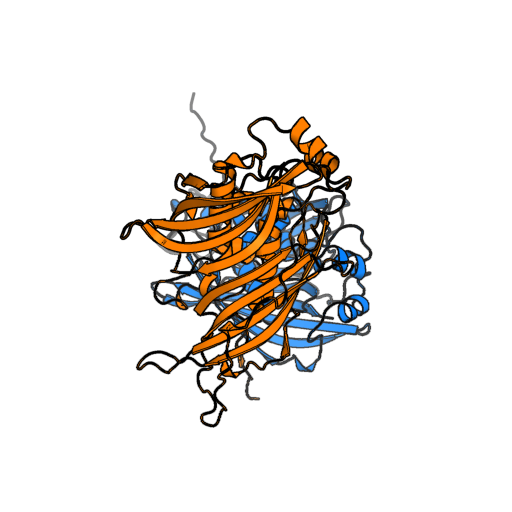.29 181 PRO A N 1
ATOM 1370 C CA . PRO A 1 181 ? -8.546 -29.396 6.744 1 88.29 181 PRO A CA 1
ATOM 1371 C C . PRO A 1 181 ? -7.679 -28.222 7.194 1 88.29 181 PRO A C 1
ATOM 1373 O O . PRO A 1 181 ? -6.554 -28.424 7.66 1 88.29 181 PRO A O 1
ATOM 1376 N N . PHE A 1 182 ? -8.159 -27.091 6.994 1 93.02 182 PHE A N 1
ATOM 1377 C CA . PHE A 1 182 ? -7.491 -25.887 7.474 1 93.02 182 PHE A CA 1
ATOM 1378 C C . PHE A 1 182 ? -7.803 -25.645 8.946 1 93.02 182 PHE A C 1
ATOM 1380 O O . PHE A 1 182 ? -8.834 -26.096 9.449 1 93.02 182 PHE A O 1
ATOM 1387 N N . GLY A 1 183 ? -6.976 -24.994 9.616 1 93.09 183 GLY A N 1
ATOM 1388 C CA . GLY A 1 183 ? -7.14 -24.508 10.976 1 93.09 183 GLY A CA 1
ATOM 1389 C C . GLY A 1 183 ? -6.279 -23.297 11.284 1 93.09 183 GLY A C 1
ATOM 1390 O O . GLY A 1 183 ? -5.5 -22.851 10.439 1 93.09 183 GLY A O 1
ATOM 1391 N N . ALA A 1 184 ? -6.514 -22.799 12.439 1 95.08 184 ALA A N 1
ATOM 1392 C CA . ALA A 1 184 ? -5.642 -21.708 12.867 1 95.08 184 ALA A CA 1
ATOM 1393 C C . ALA A 1 184 ? -4.199 -22.184 13.012 1 95.08 184 ALA A C 1
ATOM 1395 O O . ALA A 1 184 ? -3.95 -23.296 13.484 1 95.08 184 ALA A O 1
ATOM 1396 N N . PRO A 1 185 ? -3.249 -21.345 12.565 1 95.43 185 PRO A N 1
ATOM 1397 C CA . PRO A 1 185 ? -1.851 -21.733 12.763 1 95.43 185 PRO A CA 1
ATOM 1398 C C . PRO A 1 185 ? -1.514 -21.996 14.229 1 95.43 185 PRO A C 1
ATOM 1400 O O . PRO A 1 185 ? -2.026 -21.309 15.117 1 95.43 185 PRO A O 1
ATOM 1403 N N . GLU A 1 186 ? -0.666 -22.956 14.43 1 91.74 186 GLU A N 1
ATOM 1404 C CA . GLU A 1 186 ? -0.276 -23.331 15.786 1 91.74 186 GLU A CA 1
ATOM 1405 C C . GLU A 1 186 ? 0.322 -22.144 16.536 1 91.74 186 GLU A C 1
ATOM 1407 O O . GLU A 1 186 ? 1.179 -21.435 16.005 1 91.74 186 GLU A O 1
ATOM 1412 N N . GLY A 1 187 ? -0.199 -21.953 17.7 1 93.7 187 GLY A N 1
ATOM 1413 C CA . GLY A 1 187 ? 0.376 -20.938 18.568 1 93.7 187 GLY A CA 1
ATOM 1414 C C . GLY A 1 187 ? -0.275 -19.577 18.407 1 93.7 187 GLY A C 1
ATOM 1415 O O . GLY A 1 187 ? -0.043 -18.673 19.212 1 93.7 187 GLY A O 1
ATOM 1416 N N . TRP A 1 188 ? -1.047 -19.362 17.36 1 97.25 188 TRP A N 1
ATOM 1417 C CA . TRP A 1 188 ? -1.678 -18.061 17.165 1 97.25 188 TRP A CA 1
ATOM 1418 C C . TRP A 1 188 ? -2.869 -17.889 18.101 1 97.25 188 TRP A C 1
ATOM 1420 O O . TRP A 1 188 ? -3.671 -18.81 18.272 1 97.25 188 TRP A O 1
ATOM 1430 N N . ASP A 1 189 ? -3 -16.758 18.738 1 97.59 189 ASP A N 1
ATOM 1431 C CA . ASP A 1 189 ? -4.082 -16.454 19.67 1 97.59 189 ASP A CA 1
ATOM 1432 C C . ASP A 1 189 ? -5.12 -15.537 19.028 1 97.59 189 ASP A C 1
ATOM 1434 O O . ASP A 1 189 ? -4.975 -14.313 19.054 1 97.59 189 ASP A O 1
ATOM 1438 N N . LEU A 1 190 ? -6.179 -16.02 18.586 1 97.76 190 LEU A N 1
ATOM 1439 C CA . LEU A 1 190 ? -7.223 -15.257 17.911 1 97.76 190 LEU A CA 1
ATOM 1440 C C . LEU A 1 190 ? -8.006 -14.409 18.907 1 97.76 190 LEU A C 1
ATOM 1442 O O . LEU A 1 190 ? -8.654 -13.432 18.523 1 97.76 190 LEU A O 1
ATOM 1446 N N . GLY A 1 191 ? -8.015 -14.841 20.13 1 97.36 191 GLY A N 1
ATOM 1447 C CA . GLY A 1 191 ? -8.644 -14.023 21.154 1 97.36 191 GLY A CA 1
ATOM 1448 C C . GLY A 1 191 ? -7.98 -12.67 21.328 1 97.36 191 GLY A C 1
ATOM 1449 O O . GLY A 1 191 ? -8.66 -11.646 21.419 1 97.36 191 GLY A O 1
ATOM 1450 N N . VAL A 1 192 ? -6.684 -12.705 21.335 1 97.8 192 VAL A N 1
ATOM 1451 C CA . VAL A 1 192 ? -5.918 -11.467 21.438 1 97.8 192 VAL A CA 1
ATOM 1452 C C . VAL A 1 192 ? -6.197 -10.583 20.225 1 97.8 192 VAL A C 1
ATOM 1454 O O . VAL A 1 192 ? -6.35 -9.367 20.357 1 97.8 192 VAL A O 1
ATOM 1457 N N . TYR A 1 193 ? -6.266 -11.162 19.058 1 97.89 193 TYR A N 1
ATOM 1458 C CA . TYR A 1 193 ? -6.592 -10.411 17.85 1 97.89 193 TYR A CA 1
ATOM 1459 C C . TYR A 1 193 ? -7.936 -9.708 17.991 1 97.89 193 TYR A C 1
ATOM 1461 O O . TYR A 1 193 ? -8.057 -8.519 17.688 1 97.89 193 TYR A O 1
ATOM 1469 N N . ARG A 1 194 ? -8.955 -10.378 18.432 1 96.8 194 ARG A N 1
ATOM 1470 C CA . ARG A 1 194 ? -10.298 -9.822 18.565 1 96.8 194 ARG A CA 1
ATOM 1471 C C . ARG A 1 194 ? -10.323 -8.691 19.588 1 96.8 194 ARG A C 1
ATOM 1473 O O . ARG A 1 194 ? -11.086 -7.733 19.443 1 96.8 194 ARG A O 1
ATOM 1480 N N . GLU A 1 195 ? -9.54 -8.846 20.557 1 96.6 195 GLU A N 1
ATOM 1481 C CA . GLU A 1 195 ? -9.491 -7.832 21.606 1 96.6 195 GLU A CA 1
ATOM 1482 C C . GLU A 1 195 ? -8.851 -6.543 21.097 1 96.6 195 GLU A C 1
ATOM 1484 O O . GLU A 1 195 ? -9.285 -5.445 21.453 1 96.6 195 GLU A O 1
ATOM 1489 N N . LYS A 1 196 ? -7.92 -6.643 20.229 1 96.48 196 LYS A N 1
ATOM 1490 C CA . LYS A 1 196 ? -7.089 -5.496 19.873 1 96.48 196 LYS A CA 1
ATOM 1491 C C . LYS A 1 196 ? -7.575 -4.843 18.583 1 96.48 196 LYS A C 1
ATOM 1493 O O . LYS A 1 196 ? -7.23 -3.696 18.293 1 96.48 196 LYS A O 1
ATOM 1498 N N . VAL A 1 197 ? -8.277 -5.541 17.769 1 96.22 197 VAL A N 1
ATOM 1499 C CA . VAL A 1 197 ? -8.687 -5.041 16.46 1 96.22 197 VAL A CA 1
ATOM 1500 C C . VAL A 1 197 ? -10.179 -4.717 16.475 1 96.22 197 VAL A C 1
ATOM 1502 O O . VAL A 1 197 ? -11.012 -5.606 16.668 1 96.22 197 VAL A O 1
ATOM 1505 N N . PRO A 1 198 ? -10.548 -3.498 16.262 1 93.41 198 PRO A N 1
ATOM 1506 C CA . PRO A 1 198 ? -11.972 -3.154 16.242 1 93.41 198 PRO A CA 1
ATOM 1507 C C . PRO A 1 198 ? -12.669 -3.603 14.96 1 93.41 198 PRO A C 1
ATOM 1509 O O . PRO A 1 198 ? -12.004 -3.97 13.987 1 93.41 198 PRO A O 1
ATOM 1512 N N . GLY A 1 199 ? -14.008 -3.584 14.992 1 91.46 199 GLY A N 1
ATOM 1513 C CA . GLY A 1 199 ? -14.79 -3.873 13.801 1 91.46 199 GLY A CA 1
ATOM 1514 C C . GLY A 1 199 ? -15.462 -5.232 13.843 1 91.46 199 GLY A C 1
ATOM 1515 O O . GLY A 1 199 ? -15.565 -5.847 14.907 1 91.46 199 GLY A O 1
ATOM 1516 N N . GLU A 1 200 ? -15.877 -5.698 12.693 1 91.41 200 GLU A N 1
ATOM 1517 C CA . GLU A 1 200 ? -16.629 -6.945 12.592 1 91.41 200 GLU A CA 1
ATOM 1518 C C . GLU A 1 200 ? -15.695 -8.149 12.527 1 91.41 200 GLU A C 1
ATOM 1520 O O . GLU A 1 200 ? -14.783 -8.19 11.698 1 91.41 200 GLU A O 1
ATOM 1525 N N . HIS A 1 201 ? -15.904 -9.039 13.375 1 96.62 201 HIS A N 1
ATOM 1526 C CA . HIS A 1 201 ? -15.149 -10.287 13.403 1 96.62 201 HIS A CA 1
ATOM 1527 C C . HIS A 1 201 ? -15.969 -11.439 12.833 1 96.62 201 HIS A C 1
ATOM 1529 O O . HIS A 1 201 ? -17.021 -11.219 12.229 1 96.62 201 HIS A O 1
ATOM 1535 N N . PHE A 1 202 ? -15.471 -12.667 12.928 1 97.78 202 PHE A N 1
ATOM 1536 C CA . PHE A 1 202 ? -16.051 -13.833 12.272 1 97.78 202 PHE A CA 1
ATOM 1537 C C . PHE A 1 202 ? -17.468 -14.087 12.773 1 97.78 202 PHE A C 1
ATOM 1539 O O . PHE A 1 202 ? -17.723 -14.04 13.978 1 97.78 202 PHE A O 1
ATOM 1546 N N . THR A 1 203 ? -18.307 -14.346 11.883 1 97.05 203 THR A N 1
ATOM 1547 C CA . THR A 1 203 ? -19.633 -14.9 12.13 1 97.05 203 THR A CA 1
ATOM 1548 C C . THR A 1 203 ? -20.047 -15.839 11 1 97.05 203 THR A C 1
ATOM 1550 O O . THR A 1 203 ? -19.743 -15.584 9.833 1 97.05 203 THR A O 1
ATOM 1553 N N . PRO A 1 204 ? -20.671 -16.91 11.291 1 96.28 204 PRO A N 1
ATOM 1554 C CA . PRO A 1 204 ? -21.154 -17.805 10.237 1 96.28 204 PRO A CA 1
ATOM 1555 C C . PRO A 1 204 ? -22.101 -17.11 9.261 1 96.28 204 PRO A C 1
ATOM 1557 O O . PRO A 1 204 ? -22.31 -17.596 8.146 1 96.28 204 PRO A O 1
ATOM 1560 N N . ALA A 1 205 ? -22.667 -16.012 9.651 1 95.74 205 ALA A N 1
ATOM 1561 C CA . ALA A 1 205 ? -23.644 -15.28 8.849 1 95.74 205 ALA A CA 1
ATOM 1562 C C . ALA A 1 205 ? -22.983 -14.637 7.633 1 95.74 205 ALA A C 1
ATOM 1564 O O . ALA A 1 205 ? -23.669 -14.159 6.727 1 95.74 205 ALA A O 1
ATOM 1565 N N . LEU A 1 206 ? -21.69 -14.687 7.587 1 96.69 206 LEU A N 1
ATOM 1566 C CA . LEU A 1 206 ? -20.97 -14.137 6.444 1 96.69 206 LEU A CA 1
ATOM 1567 C C . LEU A 1 206 ? -21.174 -15.003 5.205 1 96.69 206 LEU A C 1
ATOM 1569 O O . LEU A 1 206 ? -20.936 -14.553 4.082 1 96.69 206 LEU A O 1
ATOM 1573 N N . ALA A 1 207 ? -21.547 -16.29 5.399 1 97.65 207 ALA A N 1
ATOM 1574 C CA . ALA A 1 207 ? -21.756 -17.195 4.272 1 97.65 207 ALA A CA 1
ATOM 1575 C C . ALA A 1 207 ? -22.798 -16.637 3.307 1 97.65 207 ALA A C 1
ATOM 1577 O O . ALA A 1 207 ? -23.892 -16.247 3.722 1 97.65 207 ALA A O 1
ATOM 1578 N N . GLY A 1 208 ? -22.41 -16.524 2.026 1 97.34 208 GLY A N 1
ATOM 1579 C CA . GLY A 1 208 ? -23.342 -16.054 1.014 1 97.34 208 GLY A CA 1
ATOM 1580 C C . GLY A 1 208 ? -23.169 -14.584 0.68 1 97.34 208 GLY A C 1
ATOM 1581 O O . GLY A 1 208 ? -23.726 -14.097 -0.306 1 97.34 208 GLY A O 1
ATOM 1582 N N . ALA A 1 209 ? -22.418 -13.877 1.476 1 96.78 209 ALA A N 1
ATOM 1583 C CA . ALA A 1 209 ? -22.181 -12.462 1.203 1 96.78 209 ALA A CA 1
ATOM 1584 C C . ALA A 1 209 ? -21.426 -12.275 -0.11 1 96.78 209 ALA A C 1
ATOM 1586 O O . ALA A 1 209 ? -20.587 -13.103 -0.474 1 96.78 209 ALA A O 1
ATOM 1587 N N . VAL A 1 210 ? -21.719 -11.238 -0.864 1 97.99 210 VAL A N 1
ATOM 1588 C CA . VAL A 1 210 ? -21.042 -10.86 -2.1 1 97.99 210 VAL A CA 1
ATOM 1589 C C . VAL A 1 210 ? -20.61 -9.397 -2.027 1 97.99 210 VAL A C 1
ATOM 1591 O O . VAL A 1 210 ? -21.418 -8.52 -1.715 1 97.99 210 VAL A O 1
ATOM 1594 N N . PHE A 1 211 ? -19.379 -9.146 -2.257 1 97.46 211 PHE A N 1
ATOM 1595 C CA . PHE A 1 211 ? -18.808 -7.804 -2.231 1 97.46 211 PHE A CA 1
ATOM 1596 C C . PHE A 1 211 ? -18.278 -7.415 -3.606 1 97.46 211 PHE A C 1
ATOM 1598 O O . PHE A 1 211 ? -17.717 -8.249 -4.32 1 97.46 211 PHE A O 1
ATOM 1605 N N . ARG A 1 212 ? -18.348 -6.175 -3.987 1 96.8 212 ARG A N 1
ATOM 1606 C CA . ARG A 1 212 ? -17.735 -5.615 -5.186 1 96.8 212 ARG A CA 1
ATOM 1607 C C . ARG A 1 212 ? -16.749 -4.506 -4.831 1 96.8 212 ARG A C 1
ATOM 1609 O O . ARG A 1 212 ? -17.058 -3.631 -4.02 1 96.8 212 ARG A O 1
ATOM 1616 N N . SER A 1 213 ? -15.68 -4.543 -5.43 1 95.78 213 SER A N 1
ATOM 1617 C CA . SER A 1 213 ? -14.611 -3.632 -5.033 1 95.78 213 SER A CA 1
ATOM 1618 C C . SER A 1 213 ? -14.547 -2.419 -5.955 1 95.78 213 SER A C 1
ATOM 1620 O O . SER A 1 213 ? -15.036 -2.466 -7.086 1 95.78 213 SER A O 1
ATOM 1622 N N . SER A 1 214 ? -13.941 -1.317 -5.44 1 94.38 214 SER A N 1
ATOM 1623 C CA . SER A 1 214 ? -13.432 -0.26 -6.308 1 94.38 214 SER A CA 1
ATOM 1624 C C . SER A 1 214 ? -12.22 -0.734 -7.103 1 94.38 214 SER A C 1
ATOM 1626 O O . SER A 1 214 ? -11.661 -1.795 -6.819 1 94.38 214 SER A O 1
ATOM 1628 N N . GLY A 1 215 ? -11.814 0.044 -8.038 1 96.93 215 GLY A N 1
ATOM 1629 C CA . GLY A 1 215 ? -10.747 -0.358 -8.94 1 96.93 215 GLY A CA 1
ATOM 1630 C C . GLY A 1 215 ? -9.366 0.014 -8.434 1 96.93 215 GLY A C 1
ATOM 1631 O O . GLY A 1 215 ? -9.214 0.978 -7.68 1 96.93 215 GLY A O 1
ATOM 1632 N N . ASP A 1 216 ? -8.382 -0.728 -8.854 1 98.2 216 ASP A N 1
ATOM 1633 C CA . ASP A 1 216 ? -6.969 -0.45 -8.618 1 98.2 216 ASP A CA 1
ATOM 1634 C C . ASP A 1 216 ? -6.161 -0.579 -9.908 1 98.2 216 ASP A C 1
ATOM 1636 O O . ASP A 1 216 ? -6.278 -1.576 -10.623 1 98.2 216 ASP A O 1
ATOM 1640 N N . VAL A 1 217 ? -5.359 0.366 -10.147 1 98.51 217 VAL A N 1
ATOM 1641 C CA . VAL A 1 217 ? -4.54 0.378 -11.355 1 98.51 217 VAL A CA 1
ATOM 1642 C C . VAL A 1 217 ? -3.366 -0.584 -11.192 1 98.51 217 VAL A C 1
ATOM 1644 O O . VAL A 1 217 ? -2.782 -0.683 -10.111 1 98.51 217 VAL A O 1
ATOM 1647 N N . VAL A 1 218 ? -3.008 -1.325 -12.278 1 98.62 218 VAL A N 1
ATOM 1648 C CA . VAL A 1 218 ? -1.798 -2.139 -12.331 1 98.62 218 VAL A CA 1
ATOM 1649 C C . VAL A 1 218 ? -0.594 -1.254 -12.645 1 98.62 218 VAL A C 1
ATOM 1651 O O . VAL A 1 218 ? -0.488 -0.705 -13.744 1 98.62 218 VAL A O 1
ATOM 1654 N N . SER A 1 219 ? 0.278 -1.123 -11.715 1 98.22 219 SER A N 1
ATOM 1655 C CA . SER A 1 219 ? 1.485 -0.316 -11.863 1 98.22 219 SER A CA 1
ATOM 1656 C C . SER A 1 219 ? 2.695 -1.013 -11.25 1 98.22 219 SER A C 1
ATOM 1658 O O . SER A 1 219 ? 2.545 -1.915 -10.424 1 98.22 219 SER A O 1
ATOM 1660 N N . SER A 1 220 ? 3.914 -0.665 -11.763 1 98.4 220 SER A N 1
ATOM 1661 C CA . SER A 1 220 ? 5.17 -1.237 -11.289 1 98.4 220 SER A CA 1
ATOM 1662 C C . SER A 1 220 ? 5.202 -2.748 -11.497 1 98.4 220 SER A C 1
ATOM 1664 O O . SER A 1 220 ? 5.612 -3.494 -10.606 1 98.4 220 SER A O 1
ATOM 1666 N N . ALA A 1 221 ? 4.754 -3.197 -12.669 1 97.99 221 ALA A N 1
ATOM 1667 C CA . ALA A 1 221 ? 4.655 -4.624 -12.965 1 97.99 221 ALA A CA 1
ATOM 1668 C C . ALA A 1 221 ? 6.039 -5.251 -13.113 1 97.99 221 ALA A C 1
ATOM 1670 O O . ALA A 1 221 ? 6.328 -6.283 -12.503 1 97.99 221 ALA A O 1
ATOM 1671 N N . PRO A 1 222 ? 7.026 -4.603 -13.884 1 97.83 222 PRO A N 1
ATOM 1672 C CA . PRO A 1 222 ? 8.357 -5.209 -13.957 1 97.83 222 PRO A CA 1
ATOM 1673 C C . PRO A 1 222 ? 9.073 -5.226 -12.609 1 97.83 222 PRO A C 1
ATOM 1675 O O . PRO A 1 222 ? 9.848 -6.144 -12.328 1 97.83 222 PRO A O 1
ATOM 1678 N N . GLU A 1 223 ? 8.795 -4.141 -11.823 1 98.47 223 GLU A N 1
ATOM 1679 C CA . GLU A 1 223 ? 9.437 -4.048 -10.516 1 98.47 223 GLU A CA 1
ATOM 1680 C C . GLU A 1 223 ? 9.001 -5.191 -9.604 1 98.47 223 GLU A C 1
ATOM 1682 O O . GLU A 1 223 ? 9.815 -5.743 -8.86 1 98.47 223 GLU A O 1
ATOM 1687 N N . LEU A 1 224 ? 7.711 -5.534 -9.65 1 98.69 224 LEU A N 1
ATOM 1688 C CA . LEU A 1 224 ? 7.274 -6.665 -8.84 1 98.69 224 LEU A CA 1
ATOM 1689 C C . LEU A 1 224 ? 7.926 -7.959 -9.316 1 98.69 224 LEU A C 1
ATOM 1691 O O . LEU A 1 224 ? 8.349 -8.782 -8.501 1 98.69 224 LEU A O 1
ATOM 1695 N N . ALA A 1 225 ? 7.951 -8.18 -10.638 1 98.3 225 ALA A N 1
ATOM 1696 C CA . ALA A 1 225 ? 8.603 -9.371 -11.177 1 98.3 225 ALA A CA 1
ATOM 1697 C C . ALA A 1 225 ? 10.056 -9.455 -10.718 1 98.3 225 ALA A C 1
ATOM 1699 O O . ALA A 1 225 ? 10.51 -10.508 -10.263 1 98.3 225 ALA A O 1
ATOM 1700 N N . ARG A 1 226 ? 10.775 -8.34 -10.768 1 98.36 226 ARG A N 1
ATOM 1701 C CA . ARG A 1 226 ? 12.176 -8.309 -10.358 1 98.36 226 ARG A CA 1
ATOM 1702 C C . ARG A 1 226 ? 12.311 -8.528 -8.855 1 98.36 226 ARG A C 1
ATOM 1704 O O . ARG A 1 226 ? 13.197 -9.258 -8.406 1 98.36 226 ARG A O 1
ATOM 1711 N N . LEU A 1 227 ? 11.375 -7.887 -8.09 1 98.56 227 LEU A N 1
ATOM 1712 C CA . LEU A 1 227 ? 11.402 -7.976 -6.634 1 98.56 227 LEU A CA 1
ATOM 1713 C C . LEU A 1 227 ? 11.313 -9.428 -6.177 1 98.56 227 LEU A C 1
ATOM 1715 O O . LEU A 1 227 ? 11.917 -9.804 -5.17 1 98.56 227 LEU A O 1
ATOM 1719 N N . THR A 1 228 ? 10.629 -10.265 -6.922 1 98.23 228 THR A N 1
ATOM 1720 C CA . THR A 1 228 ? 10.321 -11.622 -6.486 1 98.23 228 THR A CA 1
ATOM 1721 C C . THR A 1 228 ? 11.123 -12.643 -7.288 1 98.23 228 THR A C 1
ATOM 1723 O O . THR A 1 228 ? 10.783 -13.828 -7.312 1 98.23 228 THR A O 1
ATOM 1726 N N . LEU A 1 229 ? 12.078 -12.223 -8.103 1 97.2 229 LEU A N 1
ATOM 1727 C CA . LEU A 1 229 ? 13.055 -13.034 -8.821 1 97.2 229 LEU A CA 1
ATOM 1728 C C . LEU A 1 229 ? 12.398 -13.78 -9.977 1 97.2 229 LEU A C 1
ATOM 1730 O O . LEU A 1 229 ? 12.83 -14.876 -10.34 1 97.2 229 LEU A O 1
ATOM 1734 N N . ASN A 1 230 ? 11.298 -13.258 -10.466 1 97.71 230 ASN A N 1
ATOM 1735 C CA . ASN A 1 230 ? 10.661 -13.814 -11.656 1 97.71 230 ASN A CA 1
ATOM 1736 C C . ASN A 1 230 ? 11.452 -13.486 -12.919 1 97.71 230 ASN A C 1
ATOM 1738 O O . ASN A 1 230 ? 11.619 -12.316 -13.266 1 97.71 230 ASN A O 1
ATOM 1742 N N . ILE A 1 231 ? 11.925 -14.512 -13.654 1 96.66 231 ILE A N 1
ATOM 1743 C CA . ILE A 1 231 ? 12.786 -14.245 -14.801 1 96.66 231 ILE A CA 1
ATOM 1744 C C . ILE A 1 231 ? 12.072 -14.653 -16.088 1 96.66 231 ILE A C 1
ATOM 1746 O O . ILE A 1 231 ? 12.696 -14.748 -17.147 1 96.66 231 ILE A O 1
ATOM 1750 N N . ALA A 1 232 ? 10.788 -14.991 -16.004 1 96.69 232 ALA A N 1
ATOM 1751 C CA . ALA A 1 232 ? 10.048 -15.287 -17.228 1 96.69 232 ALA A CA 1
ATOM 1752 C C . ALA A 1 232 ? 10.147 -14.132 -18.221 1 96.69 232 ALA A C 1
ATOM 1754 O O . ALA A 1 232 ? 9.816 -12.991 -17.89 1 96.69 232 ALA A O 1
ATOM 1755 N N . ALA A 1 233 ? 10.479 -14.396 -19.425 1 95.94 233 ALA A N 1
ATOM 1756 C CA . ALA A 1 233 ? 10.775 -13.379 -20.431 1 95.94 233 ALA A CA 1
ATOM 1757 C C . ALA A 1 233 ? 9.543 -12.529 -20.731 1 95.94 233 ALA A C 1
ATOM 1759 O O . ALA A 1 233 ? 9.657 -11.328 -20.984 1 95.94 233 ALA A O 1
ATOM 1760 N N . THR A 1 234 ? 8.392 -13.082 -20.671 1 95.34 234 THR A N 1
ATOM 1761 C CA . THR A 1 234 ? 7.144 -12.423 -21.042 1 95.34 234 THR A CA 1
ATOM 1762 C C . THR A 1 234 ? 6.864 -11.238 -20.123 1 95.34 234 THR A C 1
ATOM 1764 O O . THR A 1 234 ? 6.11 -10.331 -20.482 1 95.34 234 THR A O 1
ATOM 1767 N N . HIS A 1 235 ? 7.454 -11.196 -18.899 1 96.85 235 HIS A N 1
ATOM 1768 C CA . HIS A 1 235 ? 7.206 -10.115 -17.952 1 96.85 235 HIS A CA 1
ATOM 1769 C C . HIS A 1 235 ? 8.211 -8.982 -18.132 1 96.85 235 HIS A C 1
ATOM 1771 O O . HIS A 1 235 ? 8.057 -7.91 -17.542 1 96.85 235 HIS A O 1
ATOM 1777 N N . HIS A 1 236 ? 9.249 -9.179 -18.976 1 96.63 236 HIS A N 1
ATOM 1778 C CA . HIS A 1 236 ? 10.358 -8.233 -19.031 1 96.63 236 HIS A CA 1
ATOM 1779 C C . HIS A 1 236 ? 10.556 -7.698 -20.446 1 96.63 236 HIS A C 1
ATOM 1781 O O . HIS A 1 236 ? 11.078 -6.596 -20.63 1 96.63 236 HIS A O 1
ATOM 1787 N N . ASP A 1 237 ? 10.189 -8.525 -21.446 1 95.62 237 ASP A N 1
ATOM 1788 C CA . ASP A 1 237 ? 10.479 -8.217 -22.843 1 95.62 237 ASP A CA 1
ATOM 1789 C C . ASP A 1 237 ? 9.196 -8.142 -23.667 1 95.62 237 ASP A C 1
ATOM 1791 O O . ASP A 1 237 ? 8.58 -9.169 -23.96 1 95.62 237 ASP A O 1
ATOM 1795 N N . GLU A 1 238 ? 8.788 -6.992 -24.06 1 94.45 238 GLU A N 1
ATOM 1796 C CA . GLU A 1 238 ? 7.542 -6.793 -24.796 1 94.45 238 GLU A CA 1
ATOM 1797 C C . GLU A 1 238 ? 7.564 -7.535 -26.129 1 94.45 238 GLU A C 1
ATOM 1799 O O . GLU A 1 238 ? 6.513 -7.792 -26.72 1 94.45 238 GLU A O 1
ATOM 1804 N N . ARG A 1 239 ? 8.814 -7.972 -26.746 1 92.82 239 ARG A N 1
ATOM 1805 C CA . ARG A 1 239 ? 8.945 -8.625 -28.045 1 92.82 239 ARG A CA 1
ATOM 1806 C C . ARG A 1 239 ? 8.519 -10.087 -27.969 1 92.82 239 ARG A C 1
ATOM 1808 O O . ARG A 1 239 ? 8.299 -10.729 -28.998 1 92.82 239 ARG A O 1
ATOM 1815 N N . VAL A 1 240 ? 8.417 -10.508 -26.717 1 88.56 240 VAL A N 1
ATOM 1816 C CA . VAL A 1 240 ? 8.13 -11.922 -26.502 1 88.56 240 VAL A CA 1
ATOM 1817 C C . VAL A 1 240 ? 6.63 -12.172 -26.636 1 88.56 240 VAL A C 1
ATOM 1819 O O . VAL A 1 240 ? 6.211 -13.193 -27.187 1 88.56 240 VAL A O 1
ATOM 1822 N N . GLY A 1 241 ? 5.808 -11.206 -26.155 1 82.36 241 GLY A N 1
ATOM 1823 C CA . GLY A 1 241 ? 4.365 -11.381 -26.205 1 82.36 241 GLY A CA 1
ATOM 1824 C C . GLY A 1 241 ? 3.744 -10.846 -27.481 1 82.36 241 GLY A C 1
ATOM 1825 O O . GLY A 1 241 ? 4.295 -9.944 -28.115 1 82.36 241 GLY A O 1
ATOM 1826 N N . ALA A 1 242 ? 2.637 -11.411 -27.861 1 79.82 242 ALA A N 1
ATOM 1827 C CA . ALA A 1 242 ? 1.919 -10.949 -29.047 1 79.82 242 ALA A CA 1
ATOM 1828 C C . ALA A 1 242 ? 1.35 -9.55 -28.834 1 79.82 242 ALA A C 1
ATOM 1830 O O . ALA A 1 242 ? 1.308 -8.742 -29.765 1 79.82 242 ALA A O 1
ATOM 1831 N N . ASP A 1 243 ? 0.91 -9.258 -27.641 1 85.63 243 ASP A N 1
ATOM 1832 C CA . ASP A 1 243 ? 0.273 -7.982 -27.332 1 85.63 243 ASP A CA 1
ATOM 1833 C C . ASP A 1 243 ? 1.081 -7.2 -26.298 1 85.63 243 ASP A C 1
ATOM 1835 O O . ASP A 1 243 ? 0.51 -6.542 -25.426 1 85.63 243 ASP A O 1
ATOM 1839 N N . GLY A 1 244 ? 2.423 -7.469 -26.348 1 91.05 244 GLY A N 1
ATOM 1840 C CA . GLY A 1 244 ? 3.295 -6.772 -25.416 1 91.05 244 GLY A CA 1
ATOM 1841 C C . GLY A 1 244 ? 3.604 -7.58 -24.17 1 91.05 244 GLY A C 1
ATOM 1842 O O . GLY A 1 244 ? 3.456 -8.804 -24.165 1 91.05 244 GLY A O 1
ATOM 1843 N N . ARG A 1 245 ? 4.048 -6.862 -23.169 1 94.94 245 ARG A N 1
ATOM 1844 C CA . ARG A 1 245 ? 4.446 -7.532 -21.936 1 94.94 245 ARG A CA 1
ATOM 1845 C C . ARG A 1 245 ? 3.226 -7.984 -21.14 1 94.94 245 ARG A C 1
ATOM 1847 O O . ARG A 1 245 ? 2.249 -7.242 -21.016 1 94.94 245 ARG A O 1
ATOM 1854 N N . LEU A 1 246 ? 3.291 -9.117 -20.658 1 95.84 246 LEU A N 1
ATOM 1855 C CA . LEU A 1 246 ? 2.266 -9.635 -19.76 1 95.84 246 LEU A CA 1
ATOM 1856 C C . LEU A 1 246 ? 2.622 -9.348 -18.305 1 95.84 246 LEU A C 1
ATOM 1858 O O . LEU A 1 246 ? 3.79 -9.433 -17.919 1 95.84 246 LEU A O 1
ATOM 1862 N N . VAL A 1 247 ? 1.61 -8.973 -17.604 1 96.6 247 VAL A N 1
ATOM 1863 C CA . VAL A 1 247 ? 1.795 -8.771 -16.171 1 96.6 247 VAL A CA 1
ATOM 1864 C C . VAL A 1 247 ? 1.878 -10.122 -15.465 1 96.6 247 VAL A C 1
ATOM 1866 O O . VAL A 1 247 ? 1.122 -11.043 -15.782 1 96.6 247 VAL A O 1
ATOM 1869 N N . TYR A 1 248 ? 2.842 -10.172 -14.47 1 93.58 248 TYR A N 1
ATOM 1870 C CA . TYR A 1 248 ? 3.012 -11.321 -13.588 1 93.58 248 TYR A CA 1
ATOM 1871 C C . TYR A 1 248 ? 1.716 -11.64 -12.853 1 93.58 248 TYR A C 1
ATOM 1873 O O . TYR A 1 248 ? 1.081 -10.748 -12.286 1 93.58 248 TYR A O 1
ATOM 1881 N N . GLY A 1 249 ? 1.254 -12.975 -12.911 1 96.44 249 GLY A N 1
ATOM 1882 C CA . GLY A 1 249 ? 0.009 -13.374 -12.273 1 96.44 249 GLY A CA 1
ATOM 1883 C C . GLY A 1 249 ? -0.064 -12.983 -10.81 1 96.44 249 GLY A C 1
ATOM 1884 O O . GLY A 1 249 ? -1.147 -12.707 -10.289 1 96.44 249 GLY A O 1
ATOM 1885 N N . GLY A 1 250 ? 1.109 -13.031 -10.156 1 97.49 250 GLY A N 1
ATOM 1886 C CA . GLY A 1 250 ? 1.165 -12.625 -8.761 1 97.49 250 GLY A CA 1
ATOM 1887 C C . GLY A 1 250 ? 0.677 -11.207 -8.532 1 97.49 250 GLY A C 1
ATOM 1888 O O . GLY A 1 250 ? 0.187 -10.88 -7.449 1 97.49 250 GLY A O 1
ATOM 1889 N N . HIS A 1 251 ? 0.834 -10.368 -9.534 1 98.42 251 HIS A N 1
ATOM 1890 C CA . HIS A 1 251 ? 0.336 -9 -9.457 1 98.42 251 HIS A CA 1
ATOM 1891 C C . HIS A 1 251 ? -1.188 -8.971 -9.393 1 98.42 251 HIS A C 1
ATOM 1893 O O . HIS A 1 251 ? -1.765 -8.282 -8.548 1 98.42 251 HIS A O 1
ATOM 1899 N N . THR A 1 252 ? -1.844 -9.695 -10.27 1 98.51 252 THR A N 1
ATOM 1900 C CA . THR A 1 252 ? -3.3 -9.768 -10.313 1 98.51 252 THR A CA 1
ATOM 1901 C C . THR A 1 252 ? -3.852 -10.331 -9.006 1 98.51 252 THR A C 1
ATOM 1903 O O . THR A 1 252 ? -4.808 -9.791 -8.446 1 98.51 252 THR A O 1
ATOM 1906 N N . ILE A 1 253 ? -3.222 -11.368 -8.542 1 98.78 253 ILE A N 1
ATOM 1907 C CA . ILE A 1 253 ? -3.635 -11.997 -7.292 1 98.78 253 ILE A CA 1
ATOM 1908 C C . ILE A 1 253 ? -3.45 -11.018 -6.135 1 98.78 253 ILE A C 1
ATOM 1910 O O . ILE A 1 253 ? -4.294 -10.94 -5.239 1 98.78 253 ILE A O 1
ATOM 1914 N N . GLY A 1 254 ? -2.35 -10.308 -6.146 1 98.76 254 GLY A N 1
ATOM 1915 C CA . GLY A 1 254 ? -2.082 -9.333 -5.101 1 98.76 254 GLY A CA 1
ATOM 1916 C C . GLY A 1 254 ? -3.112 -8.221 -5.044 1 98.76 254 GLY A C 1
ATOM 1917 O O . GLY A 1 254 ? -3.551 -7.829 -3.961 1 98.76 254 GLY A O 1
ATOM 1918 N N . ILE A 1 255 ? -3.479 -7.66 -6.193 1 98.71 255 ILE A N 1
ATOM 1919 C CA . ILE A 1 255 ? -4.511 -6.63 -6.249 1 98.71 255 ILE A CA 1
ATOM 1920 C C . ILE A 1 255 ? -5.836 -7.2 -5.749 1 98.71 255 ILE A C 1
ATOM 1922 O O . ILE A 1 255 ? -6.544 -6.552 -4.973 1 98.71 255 ILE A O 1
ATOM 1926 N N . ALA A 1 256 ? -6.153 -8.411 -6.162 1 98.79 256 ALA A N 1
ATOM 1927 C CA . ALA A 1 256 ? -7.372 -9.072 -5.703 1 98.79 256 ALA A CA 1
ATOM 1928 C C . ALA A 1 256 ? -7.374 -9.225 -4.185 1 98.79 256 ALA A C 1
ATOM 1930 O O . ALA A 1 256 ? -8.404 -9.029 -3.536 1 98.79 256 ALA A O 1
ATOM 1931 N N . LEU A 1 257 ? -6.23 -9.62 -3.668 1 98.77 257 LEU A N 1
ATOM 1932 C CA . LEU A 1 257 ? -6.126 -9.756 -2.219 1 98.77 257 LEU A CA 1
ATOM 1933 C C . LEU A 1 257 ? -6.33 -8.411 -1.53 1 98.77 257 LEU A C 1
ATOM 1935 O O . LEU A 1 257 ? -6.998 -8.333 -0.496 1 98.77 257 LEU A O 1
ATOM 1939 N N . GLY A 1 258 ? -5.7 -7.366 -2.076 1 97.97 258 GLY A N 1
ATOM 1940 C CA . GLY A 1 258 ? -5.937 -6.035 -1.541 1 97.97 258 GLY A CA 1
ATOM 1941 C C . GLY A 1 258 ? -7.406 -5.659 -1.504 1 97.97 258 GLY A C 1
ATOM 1942 O O . GLY A 1 258 ? -7.882 -5.09 -0.519 1 97.97 258 GLY A O 1
ATOM 1943 N N . GLN A 1 259 ? -8.092 -5.989 -2.511 1 98 259 GLN A N 1
ATOM 1944 C CA . GLN A 1 259 ? -9.517 -5.691 -2.605 1 98 259 GLN A CA 1
ATOM 1945 C C . GLN A 1 259 ? -10.325 -6.554 -1.64 1 98 259 GLN A C 1
ATOM 1947 O O . GLN A 1 259 ? -11.302 -6.087 -1.051 1 98 259 GLN A O 1
ATOM 1952 N N . ALA A 1 260 ? -9.905 -7.781 -1.44 1 98.25 260 ALA A N 1
ATOM 1953 C CA . ALA A 1 260 ? -10.557 -8.664 -0.476 1 98.25 260 ALA A CA 1
ATOM 1954 C C . ALA A 1 260 ? -10.419 -8.122 0.944 1 98.25 260 ALA A C 1
ATOM 1956 O O . ALA A 1 260 ? -11.362 -8.193 1.736 1 98.25 260 ALA A O 1
ATOM 1957 N N . THR A 1 261 ? -9.27 -7.558 1.259 1 97.09 261 THR A N 1
ATOM 1958 C CA . THR A 1 261 ? -9.03 -7.067 2.611 1 97.09 261 THR A CA 1
ATOM 1959 C C . THR A 1 261 ? -9.766 -5.751 2.847 1 97.09 261 THR A C 1
ATOM 1961 O O . THR A 1 261 ? -9.958 -5.338 3.992 1 97.09 261 THR A O 1
ATOM 1964 N N . ARG A 1 262 ? -10.11 -5.052 1.784 1 95.46 262 ARG A N 1
ATOM 1965 C CA . ARG A 1 262 ? -10.992 -3.899 1.935 1 95.46 262 ARG A CA 1
ATOM 1966 C C . ARG A 1 262 ? -12.418 -4.338 2.248 1 95.46 262 ARG A C 1
ATOM 1968 O O . ARG A 1 262 ? -13.112 -3.695 3.039 1 95.46 262 ARG A O 1
ATOM 1975 N N . ALA A 1 263 ? -12.84 -5.463 1.66 1 96.07 263 ALA A N 1
ATOM 1976 C CA . ALA A 1 263 ? -14.185 -5.996 1.863 1 96.07 263 ALA A CA 1
ATOM 1977 C C . ALA A 1 263 ? -14.321 -6.633 3.242 1 96.07 263 ALA A C 1
ATOM 1979 O O . ALA A 1 263 ? -15.37 -6.526 3.882 1 96.07 263 ALA A O 1
ATOM 1980 N N . LEU A 1 264 ? -13.302 -7.326 3.652 1 96.51 264 LEU A N 1
ATOM 1981 C CA . LEU A 1 264 ? -13.212 -8 4.942 1 96.51 264 LEU A CA 1
ATOM 1982 C C . LEU A 1 264 ? -11.96 -7.567 5.697 1 96.51 264 LEU A C 1
ATOM 1984 O O . LEU A 1 264 ? -10.997 -8.33 5.8 1 96.51 264 LEU A O 1
ATOM 1988 N N . PRO A 1 265 ? -12.037 -6.432 6.318 1 95.25 265 PRO A N 1
ATOM 1989 C CA . PRO A 1 265 ? -10.829 -5.791 6.842 1 95.25 265 PRO A CA 1
ATOM 1990 C C . PRO A 1 265 ? -10.211 -6.56 8.007 1 95.25 265 PRO A C 1
ATOM 1992 O O . PRO A 1 265 ? -9.056 -6.318 8.368 1 95.25 265 PRO A O 1
ATOM 1995 N N . ASN A 1 266 ? -10.89 -7.497 8.625 1 96.61 266 ASN A N 1
ATOM 1996 C CA . ASN A 1 266 ? -10.343 -8.167 9.8 1 96.61 266 ASN A CA 1
ATOM 1997 C C . ASN A 1 266 ? -9.877 -9.583 9.472 1 96.61 266 ASN A C 1
ATOM 1999 O O . ASN A 1 266 ? -9.782 -10.431 10.36 1 96.61 266 ASN A O 1
ATOM 2003 N N . LEU A 1 267 ? -9.706 -9.866 8.186 1 97.92 267 LEU A N 1
ATOM 2004 C CA . LEU A 1 267 ? -9.009 -11.1 7.844 1 97.92 267 LEU A CA 1
ATOM 2005 C C . LEU A 1 267 ? -7.657 -11.173 8.547 1 97.92 267 LEU A C 1
ATOM 2007 O O . LEU A 1 267 ? -6.915 -10.189 8.579 1 97.92 267 LEU A O 1
ATOM 2011 N N . VAL A 1 268 ? -7.406 -12.332 9.1 1 98.54 268 VAL A N 1
ATOM 2012 C CA . VAL A 1 268 ? -6.153 -12.525 9.822 1 98.54 268 VAL A CA 1
ATOM 2013 C C . VAL A 1 268 ? -5.042 -12.894 8.841 1 98.54 268 VAL A C 1
ATOM 2015 O O . VAL A 1 268 ? -3.927 -12.375 8.932 1 98.54 268 VAL A O 1
ATOM 2018 N N . THR A 1 269 ? -5.297 -13.83 7.957 1 98.57 269 THR A N 1
ATOM 2019 C CA . THR A 1 269 ? -4.339 -14.263 6.945 1 98.57 269 THR A CA 1
ATOM 2020 C C . THR A 1 269 ? -5.012 -15.166 5.915 1 98.57 269 THR A C 1
ATOM 2022 O O . THR A 1 269 ? -6.209 -15.444 6.013 1 98.57 269 THR A O 1
ATOM 2025 N N . VAL A 1 270 ? -4.279 -15.532 4.89 1 98.65 270 VAL A N 1
ATOM 2026 C CA . VAL A 1 270 ? -4.656 -16.542 3.907 1 98.65 270 VAL A CA 1
ATOM 2027 C C . VAL A 1 270 ? -4.003 -17.876 4.259 1 98.65 270 VAL A C 1
ATOM 2029 O O . VAL A 1 270 ? -2.792 -17.941 4.486 1 98.65 270 VAL A O 1
ATOM 2032 N N . LEU A 1 271 ? -4.769 -18.924 4.279 1 98.34 271 LEU A N 1
ATOM 2033 C CA . LEU A 1 271 ? -4.253 -20.223 4.697 1 98.34 271 LEU A CA 1
ATOM 2034 C C . LEU A 1 271 ? -3.877 -21.073 3.488 1 98.34 271 LEU A C 1
ATOM 2036 O O . LEU A 1 271 ? -3.029 -21.963 3.588 1 98.34 271 LEU A O 1
ATOM 2040 N N . GLY A 1 272 ? -4.544 -20.819 2.388 1 97.68 272 GLY A N 1
ATOM 2041 C CA . GLY A 1 272 ? -4.266 -21.592 1.188 1 97.68 272 GLY A CA 1
ATOM 2042 C C . GLY A 1 272 ? -5.219 -21.287 0.048 1 97.68 272 GLY A C 1
ATOM 2043 O O . GLY A 1 272 ? -6.125 -20.464 0.192 1 97.68 272 GLY A O 1
ATOM 2044 N N . TRP A 1 273 ? -4.917 -21.833 -1.116 1 96.72 273 TRP A N 1
ATOM 2045 C CA . TRP A 1 273 ? -5.737 -21.722 -2.317 1 96.72 273 TRP A CA 1
ATOM 2046 C C . TRP A 1 273 ? -6.269 -23.087 -2.741 1 96.72 273 TRP A C 1
ATOM 2048 O O . TRP A 1 273 ? -5.504 -24.045 -2.873 1 96.72 273 TRP A O 1
ATOM 2058 N N . LYS A 1 274 ? -7.556 -23.157 -2.922 1 95.06 274 LYS A N 1
ATOM 2059 C CA . LYS A 1 274 ? -8.092 -24.345 -3.581 1 95.06 274 LYS A CA 1
ATOM 2060 C C . LYS A 1 274 ? -7.742 -24.356 -5.066 1 95.06 274 LYS A C 1
ATOM 2062 O O . LYS A 1 274 ? -7.251 -25.36 -5.585 1 95.06 274 LYS A O 1
ATOM 2067 N N . SER A 1 275 ? -8.039 -23.243 -5.674 1 95.58 275 SER A N 1
ATOM 2068 C CA . SER A 1 275 ? -7.714 -23.085 -7.088 1 95.58 275 SER A CA 1
ATOM 2069 C C . SER A 1 275 ? -7.52 -21.617 -7.45 1 95.58 275 SER A C 1
ATOM 2071 O O . SER A 1 275 ? -8.083 -20.732 -6.801 1 95.58 275 SER A O 1
ATOM 2073 N N . CYS A 1 276 ? -6.737 -21.402 -8.398 1 97.22 276 CYS A N 1
ATOM 2074 C CA . CYS A 1 276 ? -6.515 -20.097 -9.01 1 97.22 276 CYS A CA 1
ATOM 2075 C C . CYS A 1 276 ? -6.327 -20.225 -10.517 1 97.22 276 CYS A C 1
ATOM 2077 O O . CYS A 1 276 ? -5.315 -20.755 -10.977 1 97.22 276 CYS A O 1
ATOM 2079 N N . ASP A 1 277 ? -7.266 -19.756 -11.27 1 96.98 277 ASP A N 1
ATOM 2080 C CA . ASP A 1 277 ? -7.248 -19.867 -12.725 1 96.98 277 ASP A CA 1
ATOM 2081 C C . ASP A 1 277 ? -7.063 -18.5 -13.379 1 96.98 277 ASP A C 1
ATOM 2083 O O . ASP A 1 277 ? -7.867 -17.59 -13.165 1 96.98 277 ASP A O 1
ATOM 2087 N N . HIS A 1 278 ? -6.041 -18.375 -14.104 1 96.62 278 HIS A N 1
ATOM 2088 C CA . HIS A 1 278 ? -5.87 -17.192 -14.939 1 96.62 278 HIS A CA 1
ATOM 2089 C C . HIS A 1 278 ? -6.662 -17.314 -16.237 1 96.62 278 HIS A C 1
ATOM 2091 O O . HIS A 1 278 ? -6.34 -18.144 -17.09 1 96.62 278 HIS A O 1
ATOM 2097 N N . THR A 1 279 ? -7.63 -16.423 -16.468 1 97.05 279 THR A N 1
ATOM 2098 C CA . THR A 1 279 ? -8.587 -16.609 -17.552 1 97.05 279 THR A CA 1
ATOM 2099 C C . THR A 1 279 ? -8.337 -15.604 -18.673 1 97.05 279 THR A C 1
ATOM 2101 O O . THR A 1 279 ? -8.987 -15.658 -19.719 1 97.05 279 THR A O 1
ATOM 2104 N N . GLY A 1 280 ? -7.465 -14.718 -18.501 1 95.2 280 GLY A N 1
ATOM 2105 C CA . GLY A 1 280 ? -7.111 -13.733 -19.51 1 95.2 280 GLY A CA 1
ATOM 2106 C C . GLY A 1 280 ? -5.86 -12.947 -19.163 1 95.2 280 GLY A C 1
ATOM 2107 O O . GLY A 1 280 ? -5.399 -12.976 -18.02 1 95.2 280 GLY A O 1
ATOM 2108 N N . PRO A 1 281 ? -5.317 -12.237 -20.133 1 95.44 281 PRO A N 1
ATOM 2109 C CA . PRO A 1 281 ? -4.099 -11.456 -19.904 1 95.44 281 PRO A CA 1
ATOM 2110 C C . PRO A 1 281 ? -4.365 -10.154 -19.153 1 95.44 281 PRO A C 1
ATOM 2112 O O . PRO A 1 281 ? -5.466 -9.604 -19.234 1 95.44 281 PRO A O 1
ATOM 2115 N N . VAL A 1 282 ? -3.445 -9.706 -18.402 1 97.22 282 VAL A N 1
ATOM 2116 C CA . VAL A 1 282 ? -3.432 -8.399 -17.753 1 97.22 282 VAL A CA 1
ATOM 2117 C C . VAL A 1 282 ? -2.204 -7.611 -18.203 1 97.22 282 VAL A C 1
ATOM 2119 O O . VAL A 1 282 ? -1.117 -8.174 -18.35 1 97.22 282 VAL A O 1
ATOM 2122 N N . HIS A 1 283 ? -2.366 -6.352 -18.431 1 97.12 283 HIS A N 1
ATOM 2123 C CA . HIS A 1 283 ? -1.279 -5.48 -18.862 1 97.12 283 HIS A CA 1
ATOM 2124 C C . HIS A 1 283 ? -1.116 -4.294 -17.917 1 97.12 283 HIS A C 1
ATOM 2126 O O . HIS A 1 283 ? -2.058 -3.921 -17.214 1 97.12 283 HIS A O 1
ATOM 2132 N N . GLU A 1 284 ? 0.103 -3.791 -17.87 1 96.97 284 GLU A N 1
ATOM 2133 C CA . GLU A 1 284 ? 0.327 -2.581 -17.083 1 96.97 284 GLU A CA 1
ATOM 2134 C C . GLU A 1 284 ? -0.568 -1.44 -17.558 1 96.97 284 GLU A C 1
ATOM 2136 O O . GLU A 1 284 ? -0.723 -1.225 -18.762 1 96.97 284 GLU A O 1
ATOM 2141 N N . GLY A 1 285 ? -1.195 -0.715 -16.575 1 96.71 285 GLY A N 1
ATOM 2142 C CA . GLY A 1 285 ? -2.136 0.347 -16.894 1 96.71 285 GLY A CA 1
ATOM 2143 C C . GLY A 1 285 ? -3.585 -0.096 -16.814 1 96.71 285 GLY A C 1
ATOM 2144 O O . GLY A 1 285 ? -4.49 0.737 -16.735 1 96.71 285 GLY A O 1
ATOM 2145 N N . ASP A 1 286 ? -3.857 -1.409 -16.877 1 98.09 286 ASP A N 1
ATOM 2146 C CA . ASP A 1 286 ? -5.214 -1.892 -16.645 1 98.09 286 ASP A CA 1
ATOM 2147 C C . ASP A 1 286 ? -5.703 -1.508 -15.251 1 98.09 286 ASP A C 1
ATOM 2149 O O . ASP A 1 286 ? -4.901 -1.345 -14.329 1 98.09 286 ASP A O 1
ATOM 2153 N N . THR A 1 287 ? -6.996 -1.33 -15.123 1 98.43 287 THR A N 1
ATOM 2154 C CA . THR A 1 287 ? -7.654 -1.235 -13.825 1 98.43 287 THR A CA 1
ATOM 2155 C C . THR A 1 287 ? -8.379 -2.534 -13.489 1 98.43 287 THR A C 1
ATOM 2157 O O . THR A 1 287 ? -9.127 -3.065 -14.313 1 98.43 287 THR A O 1
ATOM 2160 N N . LEU A 1 288 ? -8.15 -3.024 -12.306 1 98.71 288 LEU A N 1
ATOM 2161 C CA . LEU A 1 288 ? -8.776 -4.284 -11.921 1 98.71 288 LEU A CA 1
ATOM 2162 C C . LEU A 1 288 ? -9.841 -4.058 -10.854 1 98.71 288 LEU A C 1
ATOM 2164 O O . LEU A 1 288 ? -9.646 -3.259 -9.935 1 98.71 288 LEU A O 1
ATOM 2168 N N . THR A 1 289 ? -10.982 -4.743 -10.973 1 98.31 289 THR A N 1
ATOM 2169 C CA . THR A 1 289 ? -12.015 -4.85 -9.948 1 98.31 289 THR A CA 1
ATOM 2170 C C . THR A 1 289 ? -12.303 -6.313 -9.623 1 98.31 289 THR A C 1
ATOM 2172 O O . THR A 1 289 ? -11.941 -7.208 -10.389 1 98.31 289 THR A O 1
ATOM 2175 N N . SER A 1 290 ? -12.916 -6.539 -8.475 1 98.3 290 SER A N 1
ATOM 2176 C CA . SER A 1 290 ? -13.216 -7.909 -8.07 1 98.3 290 SER A CA 1
ATOM 2177 C C . SER A 1 290 ? -14.645 -8.032 -7.552 1 98.3 290 SER A C 1
ATOM 2179 O O . SER A 1 290 ? -15.202 -7.072 -7.016 1 98.3 290 SER A O 1
ATOM 2181 N N . GLU A 1 291 ? -15.225 -9.119 -7.811 1 98.32 291 GLU A N 1
ATOM 2182 C CA . GLU A 1 291 ? -16.373 -9.634 -7.07 1 98.32 291 GLU A CA 1
ATOM 2183 C C . GLU A 1 291 ? -15.954 -10.732 -6.097 1 98.32 291 GLU A C 1
ATOM 2185 O O . GLU A 1 291 ? -15.469 -11.786 -6.513 1 98.32 291 GLU A O 1
ATOM 2190 N N . LEU A 1 292 ? -16.075 -10.459 -4.829 1 98.49 292 LEU A N 1
ATOM 2191 C CA . LEU A 1 292 ? -15.687 -11.405 -3.789 1 98.49 292 LEU A CA 1
ATOM 2192 C C . LEU A 1 292 ? -16.912 -12.09 -3.193 1 98.49 292 LEU A C 1
ATOM 2194 O O . LEU A 1 292 ? -17.815 -11.422 -2.682 1 98.49 292 LEU A O 1
ATOM 2198 N N . ARG A 1 293 ? -16.911 -13.407 -3.192 1 98.6 293 ARG A N 1
ATOM 2199 C CA . ARG A 1 293 ? -18.007 -14.205 -2.653 1 98.6 293 ARG A CA 1
ATOM 2200 C C . ARG A 1 293 ? -17.546 -15.033 -1.458 1 98.6 293 ARG A C 1
ATOM 2202 O O . ARG A 1 293 ? -16.495 -15.675 -1.509 1 98.6 293 ARG A O 1
ATOM 2209 N N . VAL A 1 294 ? -18.304 -14.979 -0.421 1 98.41 294 VAL A N 1
ATOM 2210 C CA . VAL A 1 294 ? -18.098 -15.902 0.691 1 98.41 294 VAL A CA 1
ATOM 2211 C C . VAL A 1 294 ? -18.903 -17.178 0.459 1 98.41 294 VAL A C 1
ATOM 2213 O O . VAL A 1 294 ? -20.099 -17.228 0.755 1 98.41 294 VAL A O 1
ATOM 2216 N N . GLU A 1 295 ? -18.241 -18.157 0.037 1 98.36 295 GLU A N 1
ATOM 2217 C CA . GLU A 1 295 ? -18.932 -19.386 -0.342 1 98.36 295 GLU A CA 1
ATOM 2218 C C . GLU A 1 295 ? -19.393 -20.161 0.889 1 98.36 295 GLU A C 1
ATOM 2220 O O . GLU A 1 295 ? -20.474 -20.753 0.888 1 98.36 295 GLU A O 1
ATOM 2225 N N . SER A 1 296 ? -18.563 -20.188 1.914 1 98.06 296 SER A N 1
ATOM 2226 C CA . SER A 1 296 ? -18.942 -20.773 3.197 1 98.06 296 SER A CA 1
ATOM 2227 C C . SER A 1 296 ? -18.138 -20.164 4.341 1 98.06 296 SER A C 1
ATOM 2229 O O . SER A 1 296 ? -17.111 -19.522 4.112 1 98.06 296 SER A O 1
ATOM 2231 N N . ALA A 1 297 ? -18.65 -20.29 5.507 1 98.18 297 ALA A N 1
ATOM 2232 C CA . ALA A 1 297 ? -18.047 -19.829 6.755 1 98.18 297 ALA A CA 1
ATOM 2233 C C . ALA A 1 297 ? -18.151 -20.895 7.842 1 98.18 297 ALA A C 1
ATOM 2235 O O . ALA A 1 297 ? -19.252 -21.241 8.278 1 98.18 297 ALA A O 1
ATOM 2236 N N . ASP A 1 298 ? -16.956 -21.356 8.259 1 97.87 298 ASP A N 1
ATOM 2237 C CA . ASP A 1 298 ? -16.935 -22.451 9.225 1 97.87 298 ASP A CA 1
ATOM 2238 C C . ASP A 1 298 ? -16.295 -22.011 10.539 1 97.87 298 ASP A C 1
ATOM 2240 O O . ASP A 1 298 ? -15.121 -21.636 10.569 1 97.87 298 ASP A O 1
ATOM 2244 N N . ALA A 1 299 ? -17.007 -22.2 11.635 1 97.46 299 ALA A N 1
ATOM 2245 C CA . ALA A 1 299 ? -16.495 -21.811 12.947 1 97.46 299 ALA A CA 1
ATOM 2246 C C . ALA A 1 299 ? -15.419 -22.782 13.426 1 97.46 299 ALA A C 1
ATOM 2248 O O . ALA A 1 299 ? -15.522 -23.991 13.206 1 97.46 299 ALA A O 1
ATOM 2249 N N . LEU A 1 300 ? -14.451 -22.248 14.055 1 96.18 300 LEU A N 1
ATOM 2250 C CA . LEU A 1 300 ? -13.437 -23.069 14.707 1 96.18 300 LEU A CA 1
ATOM 2251 C C . LEU A 1 300 ? -13.765 -23.269 16.183 1 96.18 300 LEU A C 1
ATOM 2253 O O . LEU A 1 300 ? -14.343 -22.386 16.82 1 96.18 300 LEU A O 1
ATOM 2257 N N . ALA A 1 301 ? -13.313 -24.306 16.696 1 90.7 301 ALA A N 1
ATOM 2258 C CA . ALA A 1 301 ? -13.608 -24.639 18.087 1 90.7 301 ALA A CA 1
ATOM 2259 C C . ALA A 1 301 ? -12.981 -23.625 19.04 1 90.7 301 ALA A C 1
ATOM 2261 O O . ALA A 1 301 ? -13.58 -23.267 20.056 1 90.7 301 ALA A O 1
ATOM 2262 N N . ALA A 1 302 ? -11.852 -23.199 18.784 1 86.03 302 ALA A N 1
ATOM 2263 C CA . ALA A 1 302 ? -11.116 -22.314 19.682 1 86.03 302 ALA A CA 1
ATOM 2264 C C . ALA A 1 302 ? -11.483 -20.853 19.437 1 86.03 302 ALA A C 1
ATOM 2266 O O . ALA A 1 302 ? -10.922 -19.951 20.063 1 86.03 302 ALA A O 1
ATOM 2267 N N . GLY A 1 303 ? -12.479 -20.615 18.591 1 91.47 303 GLY A N 1
ATOM 2268 C CA . GLY A 1 303 ? -12.865 -19.248 18.282 1 91.47 303 GLY A CA 1
ATOM 2269 C C . GLY A 1 303 ? -12.411 -18.795 16.907 1 91.47 303 GLY A C 1
ATOM 2270 O O . GLY A 1 303 ? -11.369 -19.236 16.416 1 91.47 303 GLY A O 1
ATOM 2271 N N . GLY A 1 304 ? -13.193 -17.917 16.282 1 96.46 304 GLY A N 1
ATOM 2272 C CA . GLY A 1 304 ? -12.95 -17.512 14.907 1 96.46 304 GLY A CA 1
ATOM 2273 C C . GLY A 1 304 ? -13.49 -18.501 13.89 1 96.46 304 GLY A C 1
ATOM 2274 O O . GLY A 1 304 ? -14.385 -19.289 14.198 1 96.46 304 GLY A O 1
ATOM 2275 N N . GLY A 1 305 ? -12.978 -18.343 12.719 1 98.21 305 GLY A N 1
ATOM 2276 C CA . GLY A 1 305 ? -13.502 -19.243 11.704 1 98.21 305 GLY A CA 1
ATOM 2277 C C . GLY A 1 305 ? -12.772 -19.136 10.378 1 98.21 305 GLY A C 1
ATOM 2278 O O . GLY A 1 305 ? -11.875 -18.305 10.223 1 98.21 305 GLY A O 1
ATOM 2279 N N . LEU A 1 306 ? -13.097 -20.106 9.544 1 98.32 306 LEU A N 1
ATOM 2280 C CA . LEU A 1 306 ? -12.576 -20.199 8.185 1 98.32 306 LEU A CA 1
ATOM 2281 C C . LEU A 1 306 ? -13.577 -19.637 7.18 1 98.32 306 LEU A C 1
ATOM 2283 O O . LEU A 1 306 ? -14.762 -19.974 7.223 1 98.32 306 LEU A O 1
ATOM 2287 N N . LEU A 1 307 ? -13.122 -18.722 6.398 1 98.6 307 LEU A N 1
ATOM 2288 C CA . LEU A 1 307 ? -13.909 -18.258 5.261 1 98.6 307 LEU A CA 1
ATOM 2289 C C . LEU A 1 307 ? -13.408 -18.88 3.962 1 98.6 307 LEU A C 1
ATOM 2291 O O . LEU A 1 307 ? -12.221 -18.784 3.64 1 98.6 307 LEU A O 1
ATOM 2295 N N . HIS A 1 308 ? -14.257 -19.585 3.247 1 98.44 308 HIS A N 1
ATOM 2296 C CA . HIS A 1 308 ? -13.979 -20.038 1.888 1 98.44 308 HIS A CA 1
ATOM 2297 C C . HIS A 1 308 ? -14.443 -19.011 0.86 1 98.44 308 HIS A C 1
ATOM 2299 O O . HIS A 1 308 ? -15.644 -18.786 0.699 1 98.44 308 HIS A O 1
ATOM 2305 N N . LEU A 1 309 ? -13.507 -18.452 0.197 1 98.81 309 LEU A N 1
ATOM 2306 C CA . LEU A 1 309 ? -13.759 -17.266 -0.615 1 98.81 309 LEU A CA 1
ATOM 2307 C C . LEU A 1 309 ? -13.514 -17.557 -2.092 1 98.81 309 LEU A C 1
ATOM 2309 O O . LEU A 1 309 ? -12.666 -18.385 -2.433 1 98.81 309 LEU A O 1
ATOM 2313 N N . ARG A 1 310 ? -14.228 -16.895 -2.93 1 98.88 310 ARG A N 1
ATOM 2314 C CA . ARG A 1 310 ? -14.011 -16.867 -4.373 1 98.88 310 ARG A CA 1
ATOM 2315 C C . ARG A 1 310 ? -13.928 -15.434 -4.887 1 98.88 310 ARG A C 1
ATOM 2317 O O . ARG A 1 310 ? -14.858 -14.647 -4.698 1 98.88 310 ARG A O 1
ATOM 2324 N N . SER A 1 311 ? -12.872 -15.077 -5.468 1 98.81 311 SER A N 1
ATOM 2325 C CA . SER A 1 311 ? -12.673 -13.764 -6.072 1 98.81 311 SER A CA 1
ATOM 2326 C C . SER A 1 311 ? -12.679 -13.849 -7.594 1 98.81 311 SER A C 1
ATOM 2328 O O . SER A 1 311 ? -11.815 -14.497 -8.188 1 98.81 311 SER A O 1
ATOM 2330 N N . LEU A 1 312 ? -13.616 -13.267 -8.233 1 98.85 312 LEU A N 1
ATOM 2331 C CA . LEU A 1 312 ? -13.652 -13.063 -9.677 1 98.85 312 LEU A CA 1
ATOM 2332 C C . LEU A 1 312 ? -13.136 -11.675 -10.043 1 98.85 312 LEU A C 1
ATOM 2334 O O . LEU A 1 312 ? -13.698 -10.665 -9.614 1 98.85 312 LEU A O 1
ATOM 2338 N N . VAL A 1 313 ? -12.072 -11.623 -10.846 1 98.84 313 VAL A N 1
ATOM 2339 C CA . VAL A 1 313 ? -11.41 -10.354 -11.129 1 98.84 313 VAL A CA 1
ATOM 2340 C C . VAL A 1 313 ? -11.643 -9.963 -12.587 1 98.84 313 VAL A C 1
ATOM 2342 O O . VAL A 1 313 ? -11.574 -10.809 -13.481 1 98.84 313 VAL A O 1
ATOM 2345 N N . PHE A 1 314 ? -11.82 -8.675 -12.818 1 98.79 314 PHE A N 1
ATOM 2346 C CA . PHE A 1 314 ? -12.103 -8.135 -14.142 1 98.79 314 PHE A CA 1
ATOM 2347 C C . PHE A 1 314 ? -11.153 -6.991 -14.474 1 98.79 314 PHE A C 1
ATOM 2349 O O . PHE A 1 314 ? -10.848 -6.161 -13.616 1 98.79 314 PHE A O 1
ATOM 2356 N N . ALA A 1 315 ? -10.696 -6.949 -15.701 1 98.56 315 ALA A N 1
ATOM 2357 C CA . ALA A 1 315 ? -9.837 -5.87 -16.184 1 98.56 315 ALA A CA 1
ATOM 2358 C C . ALA A 1 315 ? -10.636 -4.854 -16.995 1 98.56 315 ALA A C 1
ATOM 2360 O O . ALA A 1 315 ? -11.571 -5.219 -17.711 1 98.56 315 ALA A O 1
ATOM 2361 N N . HIS A 1 316 ? -10.253 -3.617 -16.815 1 97.87 316 HIS A N 1
ATOM 2362 C CA . HIS A 1 316 ? -10.79 -2.477 -17.549 1 97.87 316 HIS A CA 1
ATOM 2363 C C . HIS A 1 316 ? -9.673 -1.654 -18.182 1 97.87 316 HIS A C 1
ATOM 2365 O O . HIS A 1 316 ? -8.695 -1.311 -17.515 1 97.87 316 HIS A O 1
ATOM 2371 N N . ASN A 1 317 ? -9.802 -1.372 -19.449 1 94.51 317 ASN A N 1
ATOM 2372 C CA . ASN A 1 317 ? -8.868 -0.488 -20.137 1 94.51 317 ASN A CA 1
ATOM 2373 C C . ASN A 1 317 ? -9.575 0.369 -21.183 1 94.51 317 ASN A C 1
ATOM 2375 O O . ASN A 1 317 ? -10.802 0.479 -21.176 1 94.51 317 ASN A O 1
ATOM 2379 N N . ALA A 1 318 ? -8.803 1.081 -22.012 1 89.65 318 ALA A N 1
ATOM 2380 C CA . ALA A 1 318 ? -9.361 2.05 -22.952 1 89.65 318 ALA A CA 1
ATOM 2381 C C . ALA A 1 318 ? -10.263 1.365 -23.975 1 89.65 318 ALA A C 1
ATOM 2383 O O . ALA A 1 318 ? -11.194 1.979 -24.501 1 89.65 318 ALA A O 1
ATOM 2384 N N . THR A 1 319 ? -10.128 0.037 -24.121 1 91.2 319 THR A N 1
ATOM 2385 C CA . THR A 1 319 ? -10.797 -0.621 -25.238 1 91.2 319 THR A CA 1
ATOM 2386 C C . THR A 1 319 ? -11.83 -1.625 -24.734 1 91.2 319 THR A C 1
ATOM 2388 O O . THR A 1 319 ? -12.701 -2.06 -25.49 1 91.2 319 THR A O 1
ATOM 2391 N N . ALA A 1 320 ? -11.695 -2.005 -23.515 1 92.83 320 ALA A N 1
ATOM 2392 C CA . ALA A 1 320 ? -12.572 -3.067 -23.026 1 92.83 320 ALA A CA 1
ATOM 2393 C C . ALA A 1 320 ? -12.858 -2.9 -21.537 1 92.83 320 ALA A C 1
ATOM 2395 O O . ALA A 1 320 ? -12.012 -2.406 -20.787 1 92.83 320 ALA A O 1
ATOM 2396 N N . SER A 1 321 ? -14.066 -3.344 -21.146 1 95.67 321 SER A N 1
ATOM 2397 C CA . SER A 1 321 ? -14.469 -3.333 -19.744 1 95.67 321 SER A CA 1
ATOM 2398 C C . SER A 1 321 ? -14.995 -4.697 -19.309 1 95.67 321 SER A C 1
ATOM 2400 O O . SER A 1 321 ? -15.589 -5.423 -20.109 1 95.67 321 SER A O 1
ATOM 2402 N N . ASP A 1 322 ? -14.712 -5.028 -18.023 1 96.82 322 ASP A N 1
ATOM 2403 C CA . ASP A 1 322 ? -15.25 -6.214 -17.364 1 96.82 322 ASP A CA 1
ATOM 2404 C C . ASP A 1 322 ? -14.756 -7.49 -18.042 1 96.82 322 ASP A C 1
ATOM 2406 O O . ASP A 1 322 ? -15.529 -8.426 -18.255 1 96.82 322 ASP A O 1
ATOM 2410 N N . VAL A 1 323 ? -13.546 -7.494 -18.465 1 98.21 323 VAL A N 1
ATOM 2411 C CA . VAL A 1 323 ? -12.933 -8.689 -19.034 1 98.21 323 VAL A CA 1
ATOM 2412 C C . VAL A 1 323 ? -12.439 -9.6 -17.913 1 98.21 323 VAL A C 1
ATOM 2414 O O . VAL A 1 323 ? -11.559 -9.22 -17.137 1 98.21 323 VAL A O 1
ATOM 2417 N N . PRO A 1 324 ? -12.993 -10.792 -17.841 1 98.49 324 PRO A N 1
ATOM 2418 C CA . PRO A 1 324 ? -12.518 -11.686 -16.783 1 98.49 324 PRO A CA 1
ATOM 2419 C C . PRO A 1 324 ? -11.044 -12.052 -16.937 1 98.49 324 PRO A C 1
ATOM 2421 O O . PRO A 1 324 ? -10.604 -12.408 -18.034 1 98.49 324 PRO A O 1
ATOM 2424 N N . VAL A 1 325 ? -10.321 -12.029 -15.817 1 98.49 325 VAL A N 1
ATOM 2425 C CA . VAL A 1 325 ? -8.891 -12.286 -15.953 1 98.49 325 VAL A CA 1
ATOM 2426 C C . VAL A 1 325 ? -8.435 -13.258 -14.866 1 98.49 325 VAL A C 1
ATOM 2428 O O . VAL A 1 325 ? -7.354 -13.844 -14.963 1 98.49 325 VAL A O 1
ATOM 2431 N N . LEU A 1 326 ? -9.22 -13.471 -13.826 1 98.63 326 LEU A N 1
ATOM 2432 C CA . LEU A 1 326 ? -8.823 -14.36 -12.739 1 98.63 326 LEU A CA 1
ATOM 2433 C C . LEU A 1 326 ? -10.045 -14.953 -12.047 1 98.63 326 LEU A C 1
ATOM 2435 O O . LEU A 1 326 ? -11.028 -14.249 -11.803 1 98.63 326 LEU A O 1
ATOM 2439 N N . ASP A 1 327 ? -10.085 -16.193 -11.75 1 98.8 327 ASP A N 1
ATOM 2440 C CA . ASP A 1 327 ? -10.991 -16.925 -10.87 1 98.8 327 ASP A CA 1
ATOM 2441 C C . ASP A 1 327 ? -10.223 -17.615 -9.744 1 98.8 327 ASP A C 1
ATOM 2443 O O . ASP A 1 327 ? -9.573 -18.639 -9.966 1 98.8 327 ASP A O 1
ATOM 2447 N N . TRP A 1 328 ? -10.258 -17.054 -8.558 1 98.77 328 TRP A N 1
ATOM 2448 C CA . TRP A 1 328 ? -9.404 -17.441 -7.44 1 98.77 328 TRP A CA 1
ATOM 2449 C C . TRP A 1 328 ? -10.239 -17.922 -6.258 1 98.77 328 TRP A C 1
ATOM 2451 O O . TRP A 1 328 ? -11.069 -17.177 -5.732 1 98.77 328 TRP A O 1
ATOM 2461 N N . ARG A 1 329 ? -10.106 -19.158 -5.857 1 98.26 329 ARG A N 1
ATOM 2462 C CA . ARG A 1 329 ? -10.743 -19.73 -4.675 1 98.26 329 ARG A CA 1
ATOM 2463 C C . ARG A 1 329 ? -9.721 -19.989 -3.573 1 98.26 329 ARG A C 1
ATOM 2465 O O . ARG A 1 329 ? -8.785 -20.77 -3.759 1 98.26 329 ARG A O 1
ATOM 2472 N N . PHE A 1 330 ? -9.936 -19.348 -2.442 1 98.46 330 PHE A N 1
ATOM 2473 C CA . PHE A 1 330 ? -8.948 -19.457 -1.375 1 98.46 330 PHE A CA 1
ATOM 2474 C C . PHE A 1 330 ? -9.626 -19.484 -0.01 1 98.46 330 PHE A C 1
ATOM 2476 O O . PHE A 1 330 ? -10.815 -19.177 0.104 1 98.46 330 PHE A O 1
ATOM 2483 N N . THR A 1 331 ? -8.914 -19.973 0.979 1 98.54 331 THR A N 1
ATOM 2484 C CA . THR A 1 331 ? -9.375 -20.04 2.362 1 98.54 331 THR A CA 1
ATOM 2485 C C . THR A 1 331 ? -8.634 -19.026 3.229 1 98.54 331 THR A C 1
ATOM 2487 O O . THR A 1 331 ? -7.404 -18.958 3.199 1 98.54 331 THR A O 1
ATOM 2490 N N . ALA A 1 332 ? -9.379 -18.275 3.955 1 98.68 332 ALA A N 1
ATOM 2491 C CA . ALA A 1 332 ? -8.815 -17.264 4.845 1 98.68 332 ALA A CA 1
ATOM 2492 C C . ALA A 1 332 ? -9.254 -17.495 6.288 1 98.68 332 ALA A C 1
ATOM 2494 O O . ALA A 1 332 ? -10.295 -18.109 6.535 1 98.68 332 ALA A O 1
ATOM 2495 N N . LEU A 1 333 ? -8.425 -17.054 7.203 1 98.69 333 LEU A N 1
ATOM 2496 C CA . LEU A 1 333 ? -8.716 -17.085 8.632 1 98.69 333 LEU A CA 1
ATOM 2497 C C . LEU A 1 333 ? -9.277 -15.747 9.103 1 98.69 333 LEU A C 1
ATOM 2499 O O . LEU A 1 333 ? -8.757 -14.689 8.74 1 98.69 333 LEU A O 1
ATOM 2503 N N . MET A 1 334 ? -10.311 -15.787 9.774 1 98.25 334 MET A N 1
ATOM 2504 C CA . MET A 1 334 ? -10.884 -14.606 10.412 1 98.25 334 MET A CA 1
ATOM 2505 C C . MET A 1 334 ? -11.117 -14.85 11.899 1 98.25 334 MET A C 1
ATOM 2507 O O . MET A 1 334 ? -11.539 -15.938 12.295 1 98.25 334 MET A O 1
ATOM 2511 N N . ALA A 1 335 ? -10.875 -13.866 12.721 1 97.18 335 ALA A N 1
ATOM 2512 C CA . ALA A 1 335 ? -10.973 -14.03 14.169 1 97.18 335 ALA A CA 1
ATOM 2513 C C . ALA A 1 335 ? -12.387 -13.737 14.66 1 97.18 335 ALA A C 1
ATOM 2515 O O . ALA A 1 335 ? -13.146 -13.025 13.998 1 97.18 335 ALA A O 1
ATOM 2516 N N . MET B 1 1 ? -32.688 -16.701 -2.76 1 31.25 1 MET B N 1
ATOM 2517 C CA . MET B 1 1 ? -32.133 -15.87 -1.696 1 31.25 1 MET B CA 1
ATOM 2518 C C . MET B 1 1 ? -31.45 -14.634 -2.271 1 31.25 1 MET B C 1
ATOM 2520 O O . MET B 1 1 ? -30.632 -14.741 -3.186 1 31.25 1 MET B O 1
ATOM 2524 N N . THR B 1 2 ? -32.017 -13.504 -2.201 1 40.52 2 THR B N 1
ATOM 2525 C CA . THR B 1 2 ? -31.56 -12.265 -2.82 1 40.52 2 THR B CA 1
ATOM 2526 C C . THR B 1 2 ? -30.088 -12.013 -2.504 1 40.52 2 THR B C 1
ATOM 2528 O O . THR B 1 2 ? -29.709 -11.905 -1.336 1 40.52 2 THR B O 1
ATOM 2531 N N . ILE B 1 3 ? -29.23 -12.385 -3.286 1 50.29 3 ILE B N 1
ATOM 2532 C CA . ILE B 1 3 ? -27.8 -12.148 -3.128 1 50.29 3 ILE B CA 1
ATOM 2533 C C . ILE B 1 3 ? -27.551 -10.672 -2.83 1 50.29 3 ILE B C 1
ATOM 2535 O O . ILE B 1 3 ? -27.897 -9.803 -3.633 1 50.29 3 ILE B O 1
ATOM 2539 N N . THR B 1 4 ? -27.538 -10.234 -1.456 1 62.43 4 THR B N 1
ATOM 2540 C CA . THR B 1 4 ? -27.208 -8.868 -1.064 1 62.43 4 THR B CA 1
ATOM 2541 C C . THR B 1 4 ? -25.779 -8.519 -1.472 1 62.43 4 THR B C 1
ATOM 2543 O O . THR B 1 4 ? -24.824 -9.129 -0.988 1 62.43 4 THR B O 1
ATOM 2546 N N . GLN B 1 5 ? -25.664 -7.858 -2.582 1 72.83 5 GLN B N 1
ATOM 2547 C CA . GLN B 1 5 ? -24.401 -7.32 -3.078 1 72.83 5 GLN B CA 1
ATOM 2548 C C . GLN B 1 5 ? -24.043 -6.016 -2.37 1 72.83 5 GLN B C 1
ATOM 2550 O O . GLN B 1 5 ? -24.881 -5.121 -2.246 1 72.83 5 GLN B O 1
ATOM 2555 N N . THR B 1 6 ? -22.827 -6.081 -1.694 1 82.72 6 THR B N 1
ATOM 2556 C CA . THR B 1 6 ? -22.342 -4.887 -1.011 1 82.72 6 THR B CA 1
ATOM 2557 C C . THR B 1 6 ? -21.162 -4.277 -1.761 1 82.72 6 THR B C 1
ATOM 2559 O O . THR B 1 6 ? -20.187 -4.969 -2.063 1 82.72 6 THR B O 1
ATOM 2562 N N . TYR B 1 7 ? -21.275 -3.108 -2.155 1 79.49 7 TYR B N 1
ATOM 2563 C CA . TYR B 1 7 ? -20.154 -2.379 -2.738 1 79.49 7 TYR B CA 1
ATOM 2564 C C . TYR B 1 7 ? -19.195 -1.897 -1.655 1 79.49 7 TYR B C 1
ATOM 2566 O O . TYR B 1 7 ? -19.608 -1.23 -0.704 1 79.49 7 TYR B O 1
ATOM 2574 N N . VAL B 1 8 ? -17.999 -2.426 -1.807 1 82.64 8 VAL B N 1
ATOM 2575 C CA . VAL B 1 8 ? -16.982 -2.064 -0.825 1 82.64 8 VAL B CA 1
ATOM 2576 C C . VAL B 1 8 ? -16.57 -0.607 -1.021 1 82.64 8 VAL B C 1
ATOM 2578 O O . VAL B 1 8 ? -16.213 -0.199 -2.129 1 82.64 8 VAL B O 1
ATOM 2581 N N . GLY B 1 9 ? -16.898 0.086 -0.085 1 84.22 9 GLY B N 1
ATOM 2582 C CA . GLY B 1 9 ? -16.541 1.496 -0.119 1 84.22 9 GLY B CA 1
ATOM 2583 C C . GLY B 1 9 ? -16.803 2.209 1.194 1 84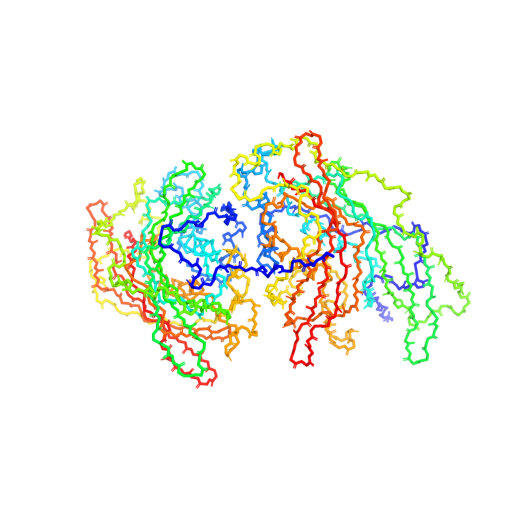.22 9 GLY B C 1
ATOM 2584 O O . GLY B 1 9 ? -17.171 1.578 2.187 1 84.22 9 GLY B O 1
ATOM 2585 N N . GLY B 1 10 ? -16.347 3.328 1.502 1 89.38 10 GLY B N 1
ATOM 2586 C CA . GLY B 1 10 ? -16.619 4.226 2.613 1 89.38 10 GLY B CA 1
ATOM 2587 C C . GLY B 1 10 ? -17.943 4.955 2.481 1 89.38 10 GLY B C 1
ATOM 2588 O O . GLY B 1 10 ? -18.692 4.725 1.529 1 89.38 10 GLY B O 1
ATOM 2589 N N . PRO B 1 11 ? -18.333 5.698 3.355 1 95.13 11 PRO B N 1
ATOM 2590 C CA . PRO B 1 11 ? -19.616 6.404 3.373 1 95.13 11 PRO B CA 1
ATOM 2591 C C . PRO B 1 11 ? -19.701 7.501 2.314 1 95.13 11 PRO B C 1
ATOM 2593 O O . PRO B 1 11 ? -18.675 8.058 1.913 1 95.13 11 PRO B O 1
ATOM 2596 N N . TYR B 1 12 ? -20.926 7.658 1.86 1 96.79 12 TYR B N 1
ATOM 2597 C CA . TYR B 1 12 ? -21.26 8.872 1.123 1 96.79 12 TYR B CA 1
ATOM 2598 C C . TYR B 1 12 ? -21.595 10.013 2.076 1 96.79 12 TYR B C 1
ATOM 2600 O O . TYR B 1 12 ? -21.785 9.793 3.275 1 96.79 12 TYR B O 1
ATOM 2608 N N . PHE B 1 13 ? -21.692 11.22 1.585 1 97.78 13 PHE B N 1
ATOM 2609 C CA . PHE B 1 13 ? -21.855 12.4 2.426 1 97.78 13 PHE B CA 1
ATOM 2610 C C . PHE B 1 13 ? -23.118 12.291 3.272 1 97.78 13 PHE B C 1
ATOM 2612 O O . PHE B 1 13 ? -23.094 12.573 4.472 1 97.78 13 PHE B O 1
ATOM 2619 N N . ASP B 1 14 ? -24.217 11.906 2.658 1 96.73 14 ASP B N 1
ATOM 2620 C CA . ASP B 1 14 ? -25.516 11.924 3.324 1 96.73 14 ASP B CA 1
ATOM 2621 C C . ASP B 1 14 ? -25.62 10.802 4.355 1 96.73 14 ASP B C 1
ATOM 2623 O O . ASP B 1 14 ? -26.561 10.77 5.152 1 96.73 14 ASP B O 1
ATOM 2627 N N . GLU B 1 15 ? -24.614 9.941 4.39 1 95.88 15 GLU B N 1
ATOM 2628 C CA . GLU B 1 15 ? -24.589 8.84 5.348 1 95.88 15 GLU B CA 1
ATOM 2629 C C . GLU B 1 15 ? -23.763 9.199 6.58 1 95.88 15 GLU B C 1
ATOM 2631 O O . GLU B 1 15 ? -23.715 8.434 7.546 1 95.88 15 GLU B O 1
ATOM 2636 N N . LEU B 1 16 ? -23.151 10.35 6.604 1 97.36 16 LEU B N 1
ATOM 2637 C CA . LEU B 1 16 ? -22.303 10.786 7.708 1 97.36 16 LEU B CA 1
ATOM 2638 C C . LEU B 1 16 ? -23.121 11.52 8.765 1 97.36 16 LEU B C 1
ATOM 2640 O O . LEU B 1 16 ? -24.124 12.162 8.445 1 97.36 16 LEU B O 1
ATOM 2644 N N . GLU B 1 17 ? -22.652 11.415 9.982 1 97.1 17 GLU B N 1
ATOM 2645 C CA . GLU B 1 17 ? -23.203 12.14 11.124 1 97.1 17 GLU B CA 1
ATOM 2646 C C . GLU B 1 17 ? -22.094 12.718 11.998 1 97.1 17 GLU B C 1
ATOM 2648 O O . GLU B 1 17 ? -21.047 12.091 12.177 1 97.1 17 GLU B O 1
ATOM 2653 N N . ILE B 1 18 ? -22.349 13.869 12.567 1 96.76 18 ILE B N 1
ATOM 2654 C CA . ILE B 1 18 ? -21.385 14.466 13.485 1 96.76 18 ILE B CA 1
ATOM 2655 C C . ILE B 1 18 ? -21.166 13.539 14.678 1 96.76 18 ILE B C 1
ATOM 2657 O O . ILE B 1 18 ? -22.123 12.996 15.234 1 96.76 18 ILE B O 1
ATOM 2661 N N . GLY B 1 19 ? -19.919 13.349 15.03 1 97.65 19 GLY B N 1
ATOM 2662 C CA . GLY B 1 19 ? -19.591 12.482 16.15 1 97.65 19 GLY B CA 1
ATOM 2663 C C . GLY B 1 19 ? -19.238 11.069 15.728 1 97.65 19 GLY B C 1
ATOM 2664 O O . GLY B 1 19 ? -18.686 10.299 16.517 1 97.65 19 GLY B O 1
ATOM 2665 N N . GLN B 1 20 ? -19.611 10.79 14.496 1 97.89 20 GLN B N 1
ATOM 2666 C CA . GLN B 1 20 ? -19.252 9.474 13.978 1 97.89 20 GLN B CA 1
ATOM 2667 C C . GLN B 1 20 ? -17.737 9.285 13.959 1 97.89 20 GLN B C 1
ATOM 2669 O O . GLN B 1 20 ? -16.996 10.203 13.606 1 97.89 20 GLN B O 1
ATOM 2674 N N . VAL B 1 21 ? -17.25 8.058 14.361 1 97.96 21 VAL B N 1
ATOM 2675 C CA . VAL B 1 21 ? -15.821 7.784 14.477 1 97.96 21 VAL B CA 1
ATOM 2676 C C . VAL B 1 21 ? -15.444 6.617 13.566 1 97.96 21 VAL B C 1
ATOM 2678 O O . VAL B 1 21 ? -16.149 5.606 13.518 1 97.96 21 VAL B O 1
ATOM 2681 N N . PHE B 1 22 ? -14.436 6.768 12.832 1 96.87 22 PHE B N 1
ATOM 2682 C CA . PHE B 1 22 ? -13.822 5.736 12.006 1 96.87 22 PHE B CA 1
ATOM 2683 C C . PHE B 1 22 ? -12.432 5.383 12.523 1 96.87 22 PHE B C 1
ATOM 2685 O O . PHE B 1 22 ? -11.526 6.219 12.501 1 96.87 22 PHE B O 1
ATOM 2692 N N . ASN B 1 23 ? -12.191 4.21 12.981 1 94.24 23 ASN B N 1
ATOM 2693 C CA . ASN B 1 23 ? -10.912 3.786 13.541 1 94.24 23 ASN B CA 1
ATOM 2694 C C . ASN B 1 23 ? -10.557 2.365 13.114 1 94.24 23 ASN B C 1
ATOM 2696 O O . ASN B 1 23 ? -9.877 1.644 13.846 1 94.24 23 ASN B O 1
ATOM 2700 N N . SER B 1 24 ? -11.008 1.984 11.921 1 92.63 24 SER B N 1
ATOM 2701 C CA . SER B 1 24 ? -10.849 0.598 11.493 1 92.63 24 SER B CA 1
ATOM 2702 C C . SER B 1 24 ? -9.624 0.432 10.6 1 92.63 24 SER B C 1
ATOM 2704 O O . SER B 1 24 ? -9.274 -0.687 10.218 1 92.63 24 SER B O 1
ATOM 2706 N N . ALA B 1 25 ? -8.94 1.467 10.214 1 94.97 25 ALA B N 1
ATOM 2707 C CA . ALA B 1 25 ? -7.739 1.326 9.394 1 94.97 25 ALA B CA 1
ATOM 2708 C C . ALA B 1 25 ? -6.664 0.531 10.128 1 94.97 25 ALA B C 1
ATOM 2710 O O . ALA B 1 25 ? -6.479 0.694 11.336 1 94.97 25 ALA B O 1
ATOM 2711 N N . PRO B 1 26 ? -5.928 -0.333 9.362 1 97.34 26 PRO B N 1
ATOM 2712 C CA . PRO B 1 26 ? -4.826 -1.036 10.023 1 97.34 26 PRO B CA 1
ATOM 2713 C C . PRO B 1 26 ? -3.741 -0.088 10.529 1 97.34 26 PRO B C 1
ATOM 2715 O O . PRO B 1 26 ? -3.429 0.907 9.87 1 97.34 26 PRO B O 1
ATOM 2718 N N . ALA B 1 27 ? -3.202 -0.448 11.707 1 98.22 27 ALA B N 1
ATOM 2719 C CA . ALA B 1 27 ? -2.013 0.254 12.185 1 98.22 27 ALA B CA 1
ATOM 2720 C C . ALA B 1 27 ? -0.777 -0.158 11.391 1 98.22 27 ALA B C 1
ATOM 2722 O O . ALA B 1 27 ? -0.767 -1.21 10.746 1 98.22 27 ALA B O 1
ATOM 2723 N N . VAL B 1 28 ? 0.23 0.669 11.437 1 98.71 28 VAL B N 1
ATOM 2724 C CA . VAL B 1 28 ? 1.439 0.407 10.664 1 98.71 28 VAL B CA 1
ATOM 2725 C C . VAL B 1 28 ? 2.672 0.691 11.52 1 98.71 28 VAL B C 1
ATOM 2727 O O . VAL B 1 28 ? 2.785 1.763 12.119 1 98.71 28 VAL B O 1
ATOM 2730 N N . THR B 1 29 ? 3.58 -0.256 11.559 1 98.83 29 THR B N 1
ATOM 2731 C CA . THR B 1 29 ? 4.869 -0.037 12.205 1 98.83 29 THR B CA 1
ATOM 2732 C C . THR B 1 29 ? 5.829 0.685 11.264 1 98.83 29 THR B C 1
ATOM 2734 O O . THR B 1 29 ? 5.971 0.303 10.1 1 98.83 29 THR B O 1
ATOM 2737 N N . LEU B 1 30 ? 6.456 1.719 11.802 1 98.78 30 LEU B N 1
ATOM 2738 C CA . LEU B 1 30 ? 7.472 2.451 11.054 1 98.78 30 LEU B CA 1
ATOM 2739 C C . LEU B 1 30 ? 8.767 1.649 10.97 1 98.78 30 LEU B C 1
ATOM 2741 O O . LEU B 1 30 ? 9.489 1.521 11.961 1 98.78 30 LEU B O 1
ATOM 2745 N N . THR B 1 31 ? 9.092 1.183 9.75 1 98.4 31 THR B N 1
ATOM 2746 C CA . THR B 1 31 ? 10.293 0.379 9.554 1 98.4 31 THR B CA 1
ATOM 2747 C C . THR B 1 31 ? 11.295 1.111 8.666 1 98.4 31 THR B C 1
ATOM 2749 O O . THR B 1 31 ? 10.953 2.107 8.026 1 98.4 31 THR B O 1
ATOM 2752 N N . SER B 1 32 ? 12.544 0.576 8.643 1 98 32 SER B N 1
ATOM 2753 C CA . SER B 1 32 ? 13.55 1.143 7.75 1 98 32 SER B CA 1
ATOM 2754 C C . SER B 1 32 ? 13.162 0.954 6.288 1 98 32 SER B C 1
ATOM 2756 O O . SER B 1 32 ? 13.456 1.805 5.446 1 98 32 SER B O 1
ATOM 2758 N N . GLY B 1 33 ? 12.462 -0.164 5.987 1 98.47 33 GLY B N 1
ATOM 2759 C CA . GLY B 1 33 ? 11.977 -0.382 4.633 1 98.47 33 GLY B CA 1
ATOM 2760 C C . GLY B 1 33 ? 10.944 0.64 4.198 1 98.47 33 GLY B C 1
ATOM 2761 O O . GLY B 1 33 ? 11.019 1.172 3.088 1 98.47 33 GLY B O 1
ATOM 2762 N N . LEU B 1 34 ? 10.01 0.877 5.105 1 98.43 34 LEU B N 1
ATOM 2763 C CA . LEU B 1 34 ? 8.982 1.874 4.828 1 98.43 34 LEU B CA 1
ATOM 2764 C C . LEU B 1 34 ? 9.604 3.251 4.619 1 98.43 34 LEU B C 1
ATOM 2766 O O . LEU B 1 34 ? 9.235 3.968 3.686 1 98.43 34 LEU B O 1
ATOM 2770 N N . SER B 1 35 ? 10.515 3.605 5.463 1 98.45 35 SER B N 1
ATOM 2771 C CA . SER B 1 35 ? 11.211 4.883 5.363 1 98.45 35 SER B CA 1
ATOM 2772 C C . SER B 1 35 ? 11.954 5.007 4.037 1 98.45 35 SER B C 1
ATOM 2774 O O . SER B 1 35 ? 11.878 6.041 3.371 1 98.45 35 SER B O 1
ATOM 2776 N N . ALA B 1 36 ? 12.657 3.966 3.653 1 98.51 36 ALA B N 1
ATOM 2777 C CA . ALA B 1 36 ? 13.44 3.99 2.42 1 98.51 36 ALA B CA 1
ATOM 2778 C C . ALA B 1 36 ? 12.534 4.094 1.196 1 98.51 36 ALA B C 1
ATOM 2780 O O . ALA B 1 36 ? 12.846 4.815 0.245 1 98.51 36 ALA B O 1
ATOM 2781 N N . THR B 1 37 ? 11.457 3.345 1.194 1 98.73 37 THR B N 1
ATOM 2782 C CA . THR B 1 37 ? 10.525 3.379 0.072 1 98.73 37 THR B CA 1
ATOM 2783 C C . THR B 1 37 ? 9.884 4.758 -0.057 1 98.73 37 THR B C 1
ATOM 2785 O O . THR B 1 37 ? 9.754 5.287 -1.163 1 98.73 37 THR B O 1
ATOM 2788 N N . HIS B 1 38 ? 9.509 5.326 1.053 1 98.78 38 HIS B N 1
ATOM 2789 C CA . HIS B 1 38 ? 8.975 6.683 1.077 1 98.78 38 HIS B CA 1
ATOM 2790 C C . HIS B 1 38 ? 9.994 7.686 0.549 1 98.78 38 HIS B C 1
ATOM 2792 O O . HIS B 1 38 ? 9.652 8.567 -0.243 1 98.78 38 HIS B O 1
ATOM 2798 N N . GLN B 1 39 ? 11.227 7.549 0.922 1 98.52 39 GLN B N 1
ATOM 2799 C CA . GLN B 1 39 ? 12.327 8.399 0.478 1 98.52 39 GLN B CA 1
ATOM 2800 C C . GLN B 1 39 ? 12.528 8.296 -1.031 1 98.52 39 GLN B C 1
ATOM 2802 O O . GLN B 1 39 ? 12.825 9.293 -1.692 1 98.52 39 GLN B O 1
ATOM 2807 N N . ALA B 1 40 ? 12.364 7.133 -1.52 1 98.5 40 ALA B N 1
ATOM 2808 C CA . ALA B 1 40 ? 12.553 6.914 -2.952 1 98.5 40 ALA B CA 1
ATOM 2809 C C . ALA B 1 40 ? 11.51 7.674 -3.766 1 98.5 40 ALA B C 1
ATOM 2811 O O . ALA B 1 40 ? 11.771 8.075 -4.902 1 98.5 40 ALA B O 1
ATOM 2812 N N . ILE B 1 41 ? 10.362 7.918 -3.167 1 98.6 41 ILE B N 1
ATOM 2813 C CA . ILE B 1 41 ? 9.27 8.545 -3.904 1 98.6 41 ILE B CA 1
ATOM 2814 C C . ILE B 1 41 ? 9.338 10.061 -3.738 1 98.6 41 ILE B C 1
ATOM 2816 O O . ILE B 1 41 ? 9.167 10.806 -4.706 1 98.6 41 ILE B O 1
ATOM 2820 N N . LEU B 1 42 ? 9.674 10.587 -2.499 1 98.16 42 LEU B N 1
ATOM 2821 C CA . LEU B 1 42 ? 9.469 12.006 -2.231 1 98.16 42 LEU B CA 1
ATOM 2822 C C . LEU B 1 42 ? 10.804 12.73 -2.085 1 98.16 42 LEU B C 1
ATOM 2824 O O . LEU B 1 42 ? 10.891 13.936 -2.33 1 98.16 42 LEU B O 1
ATOM 2828 N N . GLY B 1 43 ? 11.866 12.113 -1.555 1 96.11 43 GLY B N 1
ATOM 2829 C CA . GLY B 1 43 ? 13.251 12.535 -1.697 1 96.11 43 GLY B CA 1
ATOM 2830 C C . GLY B 1 43 ? 13.619 13.691 -0.787 1 96.11 43 GLY B C 1
ATOM 2831 O O . GLY B 1 43 ? 14.611 14.383 -1.024 1 96.11 43 GLY B O 1
ATOM 2832 N N . ASP B 1 44 ? 12.759 13.984 0.234 1 94.69 44 ASP B N 1
ATOM 2833 C CA . ASP B 1 44 ? 13.165 15.112 1.066 1 94.69 44 ASP B CA 1
ATOM 2834 C C . ASP B 1 44 ? 14.469 14.812 1.801 1 94.69 44 ASP B C 1
ATOM 2836 O O . ASP B 1 44 ? 14.842 13.648 1.964 1 94.69 44 ASP B O 1
ATOM 2840 N N . ARG B 1 45 ? 15.154 15.865 2.259 1 97.35 45 ARG B N 1
ATOM 2841 C CA . ARG B 1 45 ? 16.521 15.695 2.741 1 97.35 45 ARG B CA 1
ATOM 2842 C C . ARG B 1 45 ? 16.641 16.114 4.203 1 97.35 45 ARG B C 1
ATOM 2844 O O . ARG B 1 45 ? 17.663 16.67 4.612 1 97.35 45 ARG B O 1
ATOM 2851 N N . ILE B 1 46 ? 15.59 16.007 4.95 1 97.86 46 ILE B N 1
ATOM 2852 C CA . ILE B 1 46 ? 15.691 16.256 6.384 1 97.86 46 ILE B CA 1
ATOM 2853 C C . ILE B 1 46 ? 16.734 15.324 6.998 1 97.86 46 ILE B C 1
ATOM 2855 O O . ILE B 1 46 ? 16.642 14.102 6.858 1 97.86 46 ILE B O 1
ATOM 2859 N N . ARG B 1 47 ? 17.593 15.81 7.75 1 98.03 47 ARG B N 1
ATOM 2860 C CA . ARG B 1 47 ? 18.816 15.102 8.117 1 98.03 47 ARG B CA 1
ATOM 2861 C C . ARG B 1 47 ? 18.542 14.053 9.189 1 98.03 47 ARG B C 1
ATOM 2863 O O . ARG B 1 47 ? 19.059 12.937 9.119 1 98.03 47 ARG B O 1
ATOM 2870 N N . LEU B 1 48 ? 17.714 14.292 10.152 1 97.91 48 LEU B N 1
ATOM 2871 C CA . LEU B 1 48 ? 17.563 13.423 11.314 1 97.91 48 LEU B CA 1
ATOM 2872 C C . LEU B 1 48 ? 17.022 12.057 10.904 1 97.91 48 LEU B C 1
ATOM 2874 O O . LEU B 1 48 ? 17.591 11.025 11.266 1 97.91 48 LEU B O 1
ATOM 2878 N N . PRO B 1 49 ? 16.021 12.032 10.101 1 97.93 49 PRO B N 1
ATOM 2879 C CA . PRO B 1 49 ? 15.512 10.716 9.709 1 97.93 49 PRO B CA 1
ATOM 2880 C C . PRO B 1 49 ? 16.494 9.94 8.834 1 97.93 49 PRO B C 1
ATOM 2882 O O . PRO B 1 49 ? 16.414 8.712 8.749 1 97.93 49 PRO B O 1
ATOM 2885 N N . LEU B 1 50 ? 17.446 10.587 8.224 1 97.99 50 LEU B N 1
ATOM 2886 C CA . LEU B 1 50 ? 18.349 9.957 7.267 1 97.99 50 LEU B CA 1
ATOM 2887 C C . LEU B 1 50 ? 19.612 9.456 7.96 1 97.99 50 LEU B C 1
ATOM 2889 O O . LEU B 1 50 ? 20.352 8.644 7.4 1 97.99 50 LEU B O 1
ATOM 2893 N N . ASP B 1 51 ? 19.919 9.956 9.148 1 98.22 51 ASP B N 1
ATOM 2894 C CA . ASP B 1 51 ? 21.155 9.667 9.868 1 98.22 51 ASP B CA 1
ATOM 2895 C C . ASP B 1 51 ? 20.864 9.207 11.295 1 98.22 51 ASP B C 1
ATOM 2897 O O . ASP B 1 51 ? 20.768 10.028 12.21 1 98.22 51 ASP B O 1
ATOM 2901 N N . THR B 1 52 ? 20.862 7.928 11.481 1 97.81 52 THR B N 1
ATOM 2902 C CA . THR B 1 52 ? 20.51 7.348 12.772 1 97.81 52 THR B CA 1
ATOM 2903 C C . THR B 1 52 ? 21.474 7.819 13.857 1 97.81 52 THR B C 1
ATOM 2905 O O . THR B 1 52 ? 21.071 8.035 15.002 1 97.81 52 THR B O 1
ATOM 2908 N N . HIS B 1 53 ? 22.74 7.927 13.525 1 98.2 53 HIS B N 1
ATOM 2909 C CA . HIS B 1 53 ? 23.73 8.354 14.507 1 98.2 53 HIS B CA 1
ATOM 2910 C C . HIS B 1 53 ? 23.503 9.803 14.925 1 98.2 53 HIS B C 1
ATOM 2912 O O . HIS B 1 53 ? 23.588 10.132 16.11 1 98.2 53 HIS B O 1
ATOM 2918 N N . LEU B 1 54 ? 23.221 10.663 13.95 1 98.52 54 LEU B N 1
ATOM 2919 C CA . LEU B 1 54 ? 22.866 12.04 14.28 1 98.52 54 LEU B CA 1
ATOM 2920 C C . LEU B 1 54 ? 21.578 12.088 15.095 1 98.52 54 LEU B C 1
ATOM 2922 O O . LEU B 1 54 ? 21.481 12.843 16.065 1 98.52 54 LEU B O 1
ATOM 2926 N N . SER B 1 55 ? 20.585 11.299 14.709 1 98.5 55 SER B N 1
ATOM 2927 C CA . SER B 1 55 ? 19.305 11.237 15.408 1 98.5 55 SER B CA 1
ATOM 2928 C C . SER B 1 55 ? 19.493 10.845 16.87 1 98.5 55 SER B C 1
ATOM 2930 O O . SER B 1 55 ? 18.935 11.482 17.766 1 98.5 55 SER B O 1
ATOM 2932 N N . ARG B 1 56 ? 20.295 9.873 17.118 1 98.02 56 ARG B N 1
ATOM 2933 C CA . ARG B 1 56 ? 20.562 9.412 18.477 1 98.02 56 ARG B CA 1
ATOM 2934 C C . ARG B 1 56 ? 21.251 10.497 19.297 1 98.02 56 ARG B C 1
ATOM 2936 O O . ARG B 1 56 ? 20.911 10.711 20.463 1 98.02 56 ARG B O 1
ATOM 2943 N N . ALA B 1 57 ? 22.16 11.126 18.671 1 98.32 57 ALA B N 1
ATOM 2944 C CA . ALA B 1 57 ? 22.908 12.169 19.368 1 98.32 57 ALA B CA 1
ATOM 2945 C C . ALA B 1 57 ? 21.994 13.325 19.766 1 98.32 57 ALA B C 1
ATOM 2947 O O . ALA B 1 57 ? 22.164 13.921 20.833 1 98.32 57 ALA B O 1
ATOM 2948 N N . VAL B 1 58 ? 21.031 13.61 18.995 1 98.24 58 VAL B N 1
ATOM 2949 C CA . VAL B 1 58 ? 20.177 14.776 19.196 1 98.24 58 VAL B CA 1
ATOM 2950 C C . VAL B 1 58 ? 19.025 14.418 20.132 1 98.24 58 VAL B C 1
ATOM 2952 O O . VAL B 1 58 ? 18.649 15.212 20.997 1 98.24 58 VAL B O 1
ATOM 2955 N N . THR B 1 59 ? 18.49 13.218 20.016 1 97.7 59 THR B N 1
ATOM 2956 C CA . THR B 1 59 ? 17.248 12.893 20.709 1 97.7 59 THR B CA 1
ATOM 2957 C C . THR B 1 59 ? 17.527 12.062 21.958 1 97.7 59 THR B C 1
ATOM 2959 O O . THR B 1 59 ? 16.672 11.95 22.839 1 97.7 59 THR B O 1
ATOM 2962 N N . GLY B 1 60 ? 18.632 11.372 21.985 1 96.92 60 GLY B N 1
ATOM 2963 C CA . GLY B 1 60 ? 18.959 10.472 23.079 1 96.92 60 GLY B CA 1
ATOM 2964 C C . GLY B 1 60 ? 18.312 9.106 22.941 1 96.92 60 GLY B C 1
ATOM 2965 O O . GLY B 1 60 ? 18.549 8.216 23.76 1 96.92 60 GLY B O 1
ATOM 2966 N N . ALA B 1 61 ? 17.487 8.891 21.941 1 95.91 61 ALA B N 1
ATOM 2967 C CA . ALA B 1 61 ? 16.81 7.615 21.726 1 95.91 61 ALA B CA 1
ATOM 2968 C C . ALA B 1 61 ? 17.709 6.637 20.974 1 95.91 61 ALA B C 1
ATOM 2970 O O . ALA B 1 61 ? 18.66 7.047 20.304 1 95.91 61 ALA B O 1
ATOM 2971 N N . SER B 1 62 ? 17.442 5.361 21.093 1 94.86 62 SER B N 1
ATOM 2972 C CA . SER B 1 62 ? 18.259 4.335 20.455 1 94.86 62 SER B CA 1
ATOM 2973 C C . SER B 1 62 ? 17.944 4.223 18.967 1 94.86 62 SER B C 1
ATOM 2975 O O . SER B 1 62 ? 18.816 3.878 18.166 1 94.86 62 SER B O 1
ATOM 2977 N N . GLU B 1 63 ? 16.692 4.462 18.655 1 95.67 63 GLU B N 1
ATOM 2978 C CA . GLU B 1 63 ? 16.286 4.359 17.256 1 95.67 63 GLU B CA 1
ATOM 2979 C C . GLU B 1 63 ? 16.168 5.737 16.612 1 95.67 63 GLU B C 1
ATOM 2981 O O . GLU B 1 63 ? 15.964 6.736 17.305 1 95.67 63 GLU B O 1
ATOM 2986 N N . GLY B 1 64 ? 16.348 5.791 15.313 1 97.39 64 GLY B N 1
ATOM 2987 C CA . GLY B 1 64 ? 16.24 7.041 14.578 1 97.39 64 GLY B CA 1
ATOM 2988 C C . GLY B 1 64 ? 14.834 7.61 14.57 1 97.39 64 GLY B C 1
ATOM 2989 O O . GLY B 1 64 ? 13.855 6.86 14.588 1 97.39 64 GLY B O 1
ATOM 2990 N N . VAL B 1 65 ? 14.735 8.925 14.46 1 98.08 65 VAL B N 1
ATOM 2991 C CA . VAL B 1 65 ? 13.451 9.609 14.349 1 98.08 65 VAL B CA 1
ATOM 2992 C C . VAL B 1 65 ? 12.828 9.321 12.985 1 98.08 65 VAL B C 1
ATOM 2994 O O . VAL B 1 65 ? 13.536 9.241 11.978 1 98.08 65 VAL B O 1
ATOM 2997 N N . ALA B 1 66 ? 11.525 9.136 13.001 1 98.51 66 ALA B N 1
ATOM 2998 C CA . ALA B 1 66 ? 10.816 8.922 11.742 1 98.51 66 ALA B CA 1
ATOM 2999 C C . ALA B 1 66 ? 10.655 10.231 10.974 1 98.51 66 ALA B C 1
ATOM 3001 O O . ALA B 1 66 ? 10.581 11.306 11.575 1 98.51 66 ALA B O 1
ATOM 3002 N N . ASN B 1 67 ? 10.661 10.14 9.691 1 98.66 67 ASN B N 1
ATOM 3003 C CA . ASN B 1 67 ? 10.422 11.294 8.83 1 98.66 67 ASN B CA 1
ATOM 3004 C C . ASN B 1 67 ? 9.04 11.896 9.071 1 98.66 67 ASN B C 1
ATOM 3006 O O . ASN B 1 67 ? 8.029 11.196 8.98 1 98.66 67 ASN B O 1
ATOM 3010 N N . PRO B 1 68 ? 8.963 13.2 9.393 1 98.64 68 PRO B N 1
ATOM 3011 C CA . PRO B 1 68 ? 7.654 13.799 9.667 1 98.64 68 PRO B CA 1
ATOM 3012 C C . PRO B 1 68 ? 6.699 13.699 8.48 1 98.64 68 PRO B C 1
ATOM 3014 O O . PRO B 1 68 ? 5.486 13.58 8.667 1 98.64 68 PRO B O 1
ATOM 3017 N N . GLY B 1 69 ? 7.21 13.749 7.254 1 98.63 69 GLY B N 1
ATOM 3018 C CA . GLY B 1 69 ? 6.369 13.57 6.082 1 98.63 69 GLY B CA 1
ATOM 3019 C C . GLY B 1 69 ? 5.721 12.2 6.016 1 98.63 69 GLY B C 1
ATOM 3020 O O . GLY B 1 69 ? 4.547 12.079 5.659 1 98.63 69 GLY B O 1
ATOM 3021 N N . LEU B 1 70 ? 6.506 11.177 6.336 1 98.8 70 LEU B N 1
ATOM 3022 C CA . LEU B 1 70 ? 5.984 9.815 6.356 1 98.8 70 LEU B CA 1
ATOM 3023 C C . LEU B 1 70 ? 4.888 9.669 7.406 1 98.8 70 LEU B C 1
ATOM 3025 O O . LEU B 1 70 ? 3.84 9.075 7.138 1 98.8 70 LEU B O 1
ATOM 3029 N N . VAL B 1 71 ? 5.086 10.194 8.569 1 98.85 71 VAL B N 1
ATOM 3030 C CA . VAL B 1 71 ? 4.123 10.135 9.664 1 98.85 71 VAL B CA 1
ATOM 3031 C C . VAL B 1 71 ? 2.816 10.8 9.239 1 98.85 71 VAL B C 1
ATOM 3033 O O . VAL B 1 71 ? 1.735 10.239 9.432 1 98.85 71 VAL B O 1
ATOM 3036 N N . CYS B 1 72 ? 2.948 11.946 8.626 1 98.74 72 CYS B N 1
ATOM 3037 C CA . CYS B 1 72 ? 1.772 12.676 8.164 1 98.74 72 CYS B CA 1
ATOM 3038 C C . CYS B 1 72 ? 1.034 11.894 7.085 1 98.74 72 CYS B C 1
ATOM 3040 O O . CYS B 1 72 ? -0.193 11.788 7.118 1 98.74 72 CYS B O 1
ATOM 3042 N N . ASP B 1 73 ? 1.779 11.367 6.135 1 98.76 73 ASP B N 1
ATOM 3043 C CA . ASP B 1 73 ? 1.166 10.636 5.03 1 98.76 73 ASP B CA 1
ATOM 3044 C C . ASP B 1 73 ? 0.415 9.406 5.535 1 98.76 73 ASP B C 1
ATOM 3046 O O . ASP B 1 73 ? -0.659 9.076 5.027 1 98.76 73 ASP B O 1
ATOM 3050 N N . LEU B 1 74 ? 0.981 8.701 6.509 1 98.74 74 LEU B N 1
ATOM 3051 C CA . LEU B 1 74 ? 0.305 7.543 7.082 1 98.74 74 LEU B CA 1
ATOM 3052 C C . LEU B 1 74 ? -1.002 7.952 7.754 1 98.74 74 LEU B C 1
ATOM 3054 O O . LEU B 1 74 ? -2.035 7.309 7.555 1 98.74 74 LEU B O 1
ATOM 3058 N N . ALA B 1 75 ? -0.948 9.02 8.52 1 98.68 75 ALA B N 1
ATOM 3059 C CA . ALA B 1 75 ? -2.15 9.492 9.202 1 98.68 75 ALA B CA 1
ATOM 3060 C C . ALA B 1 75 ? -3.24 9.86 8.2 1 98.68 75 ALA B C 1
ATOM 3062 O O . ALA B 1 75 ? -4.405 9.497 8.379 1 98.68 75 ALA B O 1
ATOM 3063 N N . ILE B 1 76 ? -2.834 10.545 7.19 1 98.4 76 ILE B N 1
ATOM 3064 C CA . ILE B 1 76 ? -3.788 10.948 6.162 1 98.4 76 ILE B CA 1
ATOM 3065 C C . ILE B 1 76 ? -4.327 9.712 5.446 1 98.4 76 ILE B C 1
ATOM 3067 O O . ILE B 1 76 ? -5.536 9.581 5.245 1 98.4 76 ILE B O 1
ATOM 3071 N N . GLY B 1 77 ? -3.448 8.814 5.062 1 98.03 77 GLY B N 1
ATOM 3072 C CA . GLY B 1 77 ? -3.885 7.597 4.396 1 98.03 77 GLY B CA 1
ATOM 3073 C C . GLY B 1 77 ? -4.868 6.786 5.219 1 98.03 77 GLY B C 1
ATOM 3074 O O . GLY B 1 77 ? -5.889 6.328 4.702 1 98.03 77 GLY B O 1
ATOM 3075 N N . GLN B 1 78 ? -4.604 6.6 6.467 1 97.74 78 GLN B N 1
ATOM 3076 C CA . GLN B 1 78 ? -5.459 5.838 7.371 1 97.74 78 GLN B CA 1
ATOM 3077 C C . GLN B 1 78 ? -6.826 6.499 7.524 1 97.74 78 GLN B C 1
ATOM 3079 O O . GLN B 1 78 ? -7.825 5.821 7.772 1 97.74 78 GLN B O 1
ATOM 3084 N N . SER B 1 79 ? -6.927 7.75 7.314 1 97.61 79 SER B N 1
ATOM 3085 C CA . SER B 1 79 ? -8.179 8.477 7.492 1 97.61 79 SER B CA 1
ATOM 3086 C C . SER B 1 79 ? -9.109 8.276 6.301 1 97.61 79 SER B C 1
ATOM 3088 O O . SER B 1 79 ? -10.292 8.62 6.364 1 97.61 79 SER B O 1
ATOM 3090 N N . THR B 1 80 ? -8.628 7.714 5.22 1 97.29 80 THR B N 1
ATOM 3091 C CA . THR B 1 80 ? -9.402 7.657 3.985 1 97.29 80 THR B CA 1
ATOM 3092 C C . THR B 1 80 ? -10.491 6.592 4.077 1 97.29 80 THR B C 1
ATOM 3094 O O . THR B 1 80 ? -11.363 6.512 3.21 1 97.29 80 THR B O 1
ATOM 3097 N N . VAL B 1 81 ? -10.499 5.81 5.165 1 95.75 81 VAL B N 1
ATOM 3098 C CA . VAL B 1 81 ? -11.625 4.913 5.407 1 95.75 81 VAL B CA 1
ATOM 3099 C C . VAL B 1 81 ? -12.92 5.719 5.484 1 95.75 81 VAL B C 1
ATOM 3101 O O . VAL B 1 81 ? -13.99 5.222 5.123 1 95.75 81 VAL B O 1
ATOM 3104 N N . ALA B 1 82 ? -12.802 6.965 5.844 1 97.05 82 ALA B N 1
ATOM 3105 C CA . ALA B 1 82 ? -13.965 7.84 5.959 1 97.05 82 ALA B CA 1
ATOM 3106 C C . ALA B 1 82 ? -14.235 8.569 4.646 1 97.05 82 ALA B C 1
ATOM 3108 O O . ALA B 1 82 ? -15.315 9.133 4.452 1 97.05 82 ALA B O 1
ATOM 3109 N N . THR B 1 83 ? -13.247 8.519 3.726 1 97.47 83 THR B N 1
ATOM 3110 C CA . THR B 1 83 ? -13.367 9.339 2.525 1 97.47 83 THR B CA 1
ATOM 3111 C C . THR B 1 83 ? -13.015 8.531 1.28 1 97.47 83 THR B C 1
ATOM 3113 O O . THR B 1 83 ? -12.31 9.02 0.395 1 97.47 83 THR B O 1
ATOM 3116 N N . HIS B 1 84 ? -13.427 7.363 1.211 1 96.44 84 HIS B N 1
ATOM 3117 C CA . HIS B 1 84 ? -13.176 6.482 0.076 1 96.44 84 HIS B CA 1
ATOM 3118 C C . HIS B 1 84 ? -13.651 7.114 -1.228 1 96.44 84 HIS B C 1
ATOM 3120 O O . HIS B 1 84 ? -13.002 6.968 -2.267 1 96.44 84 HIS B O 1
ATOM 3126 N N . HIS B 1 85 ? -14.778 7.909 -1.202 1 95.98 85 HIS B N 1
ATOM 3127 C CA . HIS B 1 85 ? -15.412 8.467 -2.391 1 95.98 85 HIS B CA 1
ATOM 3128 C C . HIS B 1 85 ? -15.04 9.934 -2.576 1 95.98 85 HIS B C 1
ATOM 3130 O O . HIS B 1 85 ? -15.726 10.667 -3.292 1 95.98 85 HIS B O 1
ATOM 3136 N N . VAL B 1 86 ? -14.017 10.319 -1.915 1 96.62 86 VAL B N 1
ATOM 3137 C CA . VAL B 1 86 ? -13.647 11.73 -1.893 1 96.62 86 VAL B CA 1
ATOM 3138 C C . VAL B 1 86 ? -13.449 12.234 -3.321 1 96.62 86 VAL B C 1
ATOM 3140 O O . VAL B 1 86 ? -12.882 11.532 -4.161 1 96.62 86 VAL B O 1
ATOM 3143 N N . LYS B 1 87 ? -13.954 13.413 -3.557 1 94.43 87 LYS B N 1
ATOM 3144 C CA . LYS B 1 87 ? -13.745 14.082 -4.837 1 94.43 87 LYS B CA 1
ATOM 3145 C C . LYS B 1 87 ? -12.527 15 -4.786 1 94.43 87 LYS B C 1
ATOM 3147 O O . LYS B 1 87 ? -11.838 15.181 -5.792 1 94.43 87 LYS B O 1
ATOM 3152 N N . ALA B 1 88 ? -12.378 15.556 -3.558 1 93.34 88 ALA B N 1
ATOM 3153 C CA . ALA B 1 88 ? -11.246 16.452 -3.338 1 93.34 88 ALA B CA 1
ATOM 3154 C C . ALA B 1 88 ? -11.021 16.698 -1.849 1 93.34 88 ALA B C 1
ATOM 3156 O O . ALA B 1 88 ? -11.978 16.761 -1.073 1 93.34 88 ALA B O 1
ATOM 3157 N N . ASN B 1 89 ? -9.797 16.744 -1.506 1 94.36 89 ASN B N 1
ATOM 3158 C CA . ASN B 1 89 ? -9.462 17.327 -0.211 1 94.36 89 ASN B CA 1
ATOM 3159 C C . ASN B 1 89 ? -9.203 18.827 -0.322 1 94.36 89 ASN B C 1
ATOM 3161 O O . ASN B 1 89 ? -8.355 19.258 -1.104 1 94.36 89 ASN B O 1
ATOM 3165 N N . LEU B 1 90 ? -9.824 19.592 0.493 1 93.97 90 LEU B N 1
ATOM 3166 C CA . LEU B 1 90 ? -9.775 21.04 0.329 1 93.97 90 LEU B CA 1
ATOM 3167 C C . LEU B 1 90 ? -8.668 21.647 1.184 1 93.97 90 LEU B C 1
ATOM 3169 O O . LEU B 1 90 ? -7.88 22.463 0.7 1 93.97 90 LEU B O 1
ATOM 3173 N N . PHE B 1 91 ? -8.614 21.252 2.456 1 94.97 91 PHE B N 1
ATOM 3174 C CA . PHE B 1 91 ? -7.581 21.869 3.28 1 94.97 91 PHE B CA 1
ATOM 3175 C C . PHE B 1 91 ? -7.276 21.01 4.501 1 94.97 91 PHE B C 1
ATOM 3177 O O . PHE B 1 91 ? -8.039 20.099 4.83 1 94.97 91 PHE B O 1
ATOM 3184 N N . TYR B 1 92 ? -6.181 21.251 5.105 1 97.06 92 TYR B N 1
ATOM 3185 C CA . TYR B 1 92 ? -5.808 20.832 6.451 1 97.06 92 TYR B CA 1
ATOM 3186 C C . TYR B 1 92 ? -5.642 22.036 7.371 1 97.06 92 TYR B C 1
ATOM 3188 O O . TYR B 1 92 ? -5.197 23.1 6.936 1 97.06 92 TYR B O 1
ATOM 3196 N N . ARG B 1 93 ? -5.998 21.914 8.665 1 95.77 93 ARG B N 1
ATOM 3197 C CA . ARG B 1 93 ? -5.835 22.962 9.668 1 95.77 93 ARG B CA 1
ATOM 3198 C C . ARG B 1 93 ? -5.277 22.394 10.968 1 95.77 93 ARG B C 1
ATOM 3200 O O . ARG B 1 93 ? -5.681 21.314 11.404 1 95.77 93 ARG B O 1
ATOM 3207 N N . GLY B 1 94 ? -4.315 23.106 11.466 1 95.6 94 GLY B N 1
ATOM 3208 C CA . GLY B 1 94 ? -3.89 22.894 12.841 1 95.6 94 GLY B CA 1
ATOM 3209 C C . GLY B 1 94 ? -3.165 21.577 13.044 1 95.6 94 GLY B C 1
ATOM 3210 O O . GLY B 1 94 ? -3.355 20.909 14.063 1 95.6 94 GLY B O 1
ATOM 3211 N N . LEU B 1 95 ? -2.47 21.107 12.053 1 97.12 95 LEU B N 1
ATOM 3212 C CA . LEU B 1 95 ? -1.673 19.903 12.26 1 97.12 95 LEU B CA 1
ATOM 3213 C C . LEU B 1 95 ? -0.525 20.171 13.227 1 97.12 95 LEU B C 1
ATOM 3215 O O . LEU B 1 95 ? 0.244 21.116 13.038 1 97.12 95 LEU B O 1
ATOM 3219 N N . ARG B 1 96 ? -0.435 19.371 14.274 1 97.07 96 ARG B N 1
ATOM 3220 C CA . ARG B 1 96 ? 0.62 19.545 15.267 1 97.07 96 ARG B CA 1
ATOM 3221 C C . ARG B 1 96 ? 1.224 18.203 15.665 1 97.07 96 ARG B C 1
ATOM 3223 O O . ARG B 1 96 ? 0.497 17.248 15.945 1 97.07 96 ARG B O 1
ATOM 3230 N N . PHE B 1 97 ? 2.492 18.189 15.67 1 97.64 97 PHE B N 1
ATOM 3231 C CA . PHE B 1 97 ? 3.188 17.066 16.287 1 97.64 97 PHE B CA 1
ATOM 3232 C C . PHE B 1 97 ? 3.249 17.233 17.801 1 97.64 97 PHE B C 1
ATOM 3234 O O . PHE B 1 97 ? 3.826 18.2 18.301 1 97.64 97 PHE B O 1
ATOM 3241 N N . HIS B 1 98 ? 2.674 16.34 18.484 1 96.86 98 HIS B N 1
ATOM 3242 C CA . HIS B 1 98 ? 2.745 16.339 19.941 1 96.86 98 HIS B CA 1
ATOM 3243 C C . HIS B 1 98 ? 3.885 15.456 20.436 1 96.86 98 HIS B C 1
ATOM 3245 O O . HIS B 1 98 ? 4.434 15.69 21.515 1 96.86 98 HIS B O 1
ATOM 3251 N N . HIS B 1 99 ? 4.122 14.457 19.724 1 96.82 99 HIS B N 1
ATOM 3252 C CA . HIS B 1 99 ? 5.204 13.503 19.937 1 96.82 99 HIS B CA 1
ATOM 3253 C C . HIS B 1 99 ? 5.831 13.076 18.614 1 96.82 99 HIS B C 1
ATOM 3255 O O . HIS B 1 99 ? 5.126 12.889 17.62 1 96.82 99 HIS B O 1
ATOM 3261 N N . PHE B 1 100 ? 7.186 12.969 18.62 1 98.1 100 PHE B N 1
ATOM 3262 C CA . PHE B 1 100 ? 7.875 12.523 17.415 1 98.1 100 PHE B CA 1
ATOM 3263 C C . PHE B 1 100 ? 8.233 11.045 17.512 1 98.1 100 PHE B C 1
ATOM 3265 O O . PHE B 1 100 ? 9.088 10.659 18.312 1 98.1 100 PHE B O 1
ATOM 3272 N N . PRO B 1 101 ? 7.676 10.239 16.619 1 98.27 101 PRO B N 1
ATOM 3273 C CA . PRO B 1 101 ? 7.932 8.801 16.721 1 98.27 101 PRO B CA 1
ATOM 3274 C C . PRO B 1 101 ? 9.287 8.4 16.14 1 98.27 101 PRO B C 1
ATOM 3276 O O . PRO B 1 101 ? 9.889 9.166 15.383 1 98.27 101 PRO B O 1
ATOM 3279 N N . HIS B 1 102 ? 9.756 7.24 16.571 1 98.35 102 HIS B N 1
ATOM 3280 C CA . HIS B 1 102 ? 10.996 6.636 16.098 1 98.35 102 HIS B CA 1
ATOM 3281 C C . HIS B 1 102 ? 10.722 5.365 15.302 1 98.35 102 HIS B C 1
ATOM 3283 O O . HIS B 1 102 ? 9.613 4.828 15.345 1 98.35 102 HIS B O 1
ATOM 3289 N N . LEU B 1 103 ? 11.7 4.907 14.502 1 98.29 103 LEU B N 1
ATOM 3290 C CA . LEU B 1 103 ? 11.562 3.615 13.839 1 98.29 103 LEU B CA 1
ATOM 3291 C C . LEU B 1 103 ? 11.276 2.512 14.852 1 98.29 103 LEU B C 1
ATOM 3293 O O . LEU B 1 103 ? 11.873 2.484 15.93 1 98.29 103 LEU B O 1
ATOM 3297 N N . GLY B 1 104 ? 10.248 1.678 14.491 1 97.93 104 GLY B N 1
ATOM 3298 C CA . GLY B 1 104 ? 9.783 0.651 15.41 1 97.93 104 GLY B CA 1
ATOM 3299 C C . GLY B 1 104 ? 8.454 0.988 16.059 1 97.93 104 GLY B C 1
ATOM 3300 O O . GLY B 1 104 ? 7.752 0.1 16.547 1 97.93 104 GLY B O 1
ATOM 3301 N N . ASP B 1 105 ? 8.103 2.275 16.136 1 98.55 105 ASP B N 1
ATOM 3302 C CA . ASP B 1 105 ? 6.791 2.657 16.65 1 98.55 105 ASP B CA 1
ATOM 3303 C C . ASP B 1 105 ? 5.686 2.289 15.663 1 98.55 105 ASP B C 1
ATOM 3305 O O . ASP B 1 105 ? 5.914 2.256 14.452 1 98.55 105 ASP B O 1
ATOM 3309 N N . THR B 1 106 ? 4.514 2.001 16.193 1 98.79 106 THR B N 1
ATOM 3310 C CA . THR B 1 106 ? 3.338 1.678 15.393 1 98.79 106 THR B CA 1
ATOM 3311 C C . THR B 1 106 ? 2.288 2.78 15.507 1 98.79 106 THR B C 1
ATOM 3313 O O . THR B 1 106 ? 1.937 3.198 16.612 1 98.79 106 THR B O 1
ATOM 3316 N N . LEU B 1 107 ?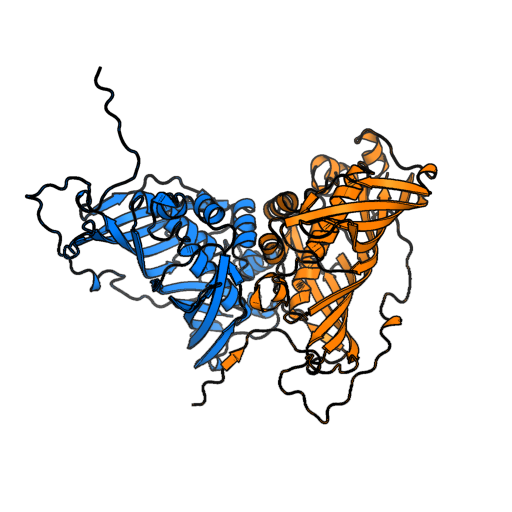 1.785 3.207 14.357 1 98.79 107 LEU B N 1
ATOM 3317 C CA . LEU B 1 107 ? 0.859 4.335 14.338 1 98.79 107 LEU B CA 1
ATOM 3318 C C . LEU B 1 107 ? -0.553 3.873 13.994 1 98.79 107 LEU B C 1
ATOM 3320 O O . LEU B 1 107 ? -0.74 3.046 13.098 1 98.79 107 LEU B O 1
ATOM 3324 N N . HIS B 1 108 ? -1.5 4.409 14.697 1 98.04 108 HIS B N 1
ATOM 3325 C CA . HIS B 1 108 ? -2.933 4.229 14.497 1 98.04 108 HIS B CA 1
ATOM 3326 C C . HIS B 1 108 ? -3.656 5.571 14.449 1 98.04 108 HIS B C 1
ATOM 3328 O O . HIS B 1 108 ? -3.409 6.444 15.285 1 98.04 108 HIS B O 1
ATOM 3334 N N . THR B 1 109 ? -4.594 5.721 13.513 1 98.4 109 THR B N 1
ATOM 3335 C CA . THR B 1 109 ? -5.27 7.006 13.375 1 98.4 109 THR B CA 1
ATOM 3336 C C . THR B 1 109 ? -6.778 6.844 13.542 1 98.4 109 THR B C 1
ATOM 3338 O O . THR B 1 109 ? -7.387 5.972 12.918 1 98.4 109 THR B O 1
ATOM 3341 N N . ARG B 1 110 ? -7.318 7.674 14.403 1 97.98 110 ARG B N 1
ATOM 3342 C CA . ARG B 1 110 ? -8.756 7.809 14.614 1 97.98 110 ARG B CA 1
ATOM 3343 C C . ARG B 1 110 ? -9.304 9.033 13.888 1 97.98 110 ARG B C 1
ATOM 3345 O O . ARG B 1 110 ? -8.758 10.131 14.013 1 97.98 110 ARG B O 1
ATOM 3352 N N . THR B 1 111 ? -10.383 8.844 13.116 1 98.27 111 THR B N 1
ATOM 3353 C CA . THR B 1 111 ? -10.997 9.925 12.354 1 98.27 111 THR B CA 1
ATOM 3354 C C . THR B 1 111 ? -12.417 10.195 12.846 1 98.27 111 THR B C 1
ATOM 3356 O O . THR B 1 111 ? -13.248 9.286 12.887 1 98.27 111 THR B O 1
ATOM 3359 N N . GLU B 1 112 ? -12.704 11.446 13.188 1 98.5 112 GLU B N 1
ATOM 3360 C CA . GLU B 1 112 ? -14.014 11.83 13.707 1 98.5 112 GLU B CA 1
ATOM 3361 C C . GLU B 1 112 ? -14.652 12.916 12.846 1 98.5 112 GLU B C 1
ATOM 3363 O O . GLU B 1 112 ? -13.991 13.888 12.473 1 98.5 112 GLU B O 1
ATOM 3368 N N . VAL B 1 113 ? -15.946 12.761 12.566 1 98.33 113 VAL B N 1
ATOM 3369 C CA . VAL B 1 113 ? -16.69 13.793 11.85 1 98.33 113 VAL B CA 1
ATOM 3370 C C . VAL B 1 113 ? -17.04 14.933 12.804 1 98.33 113 VAL B C 1
ATOM 3372 O O . VAL B 1 113 ? -17.72 14.722 13.811 1 98.33 113 VAL B O 1
ATOM 3375 N N . VAL B 1 114 ? -16.647 16.187 12.431 1 97.9 114 VAL B N 1
ATOM 3376 C CA . VAL B 1 114 ? -16.841 17.268 13.391 1 97.9 114 VAL B CA 1
ATOM 3377 C C . VAL B 1 114 ? -17.682 18.375 12.759 1 97.9 114 VAL B C 1
ATOM 3379 O O . VAL B 1 114 ? -18.087 19.321 13.44 1 97.9 114 VAL B O 1
ATOM 3382 N N . GLY B 1 115 ? -17.952 18.295 11.489 1 97.67 115 GLY B N 1
ATOM 3383 C CA . GLY B 1 115 ? -18.794 19.253 10.791 1 97.67 115 GLY B CA 1
ATOM 3384 C C . GLY B 1 115 ? -19.232 18.774 9.42 1 97.67 115 GLY B C 1
ATOM 3385 O O . GLY B 1 115 ? -18.471 18.105 8.718 1 97.67 115 GLY B O 1
ATOM 3386 N N . LEU B 1 116 ? -20.462 19.107 9.022 1 97.98 116 LEU B N 1
ATOM 3387 C CA . LEU B 1 116 ? -21.028 18.729 7.732 1 97.98 116 LEU B CA 1
ATOM 3388 C C . LEU B 1 116 ? -21.791 19.895 7.111 1 97.98 116 LEU B C 1
ATOM 3390 O O . LEU B 1 116 ? -22.59 20.548 7.785 1 97.98 116 LEU B O 1
ATOM 3394 N N . ARG B 1 117 ? -21.516 20.093 5.82 1 97.87 117 ARG B N 1
ATOM 3395 C CA . ARG B 1 117 ? -22.24 21.122 5.08 1 97.87 117 ARG B CA 1
ATOM 3396 C C . ARG B 1 117 ? -22.501 20.682 3.644 1 97.87 117 ARG B C 1
ATOM 3398 O O . ARG B 1 117 ? -21.562 20.416 2.89 1 97.87 117 ARG B O 1
ATOM 3405 N N . GLU B 1 118 ? -23.725 20.596 3.31 1 96.56 118 GLU B N 1
ATOM 3406 C CA . GLU B 1 118 ? -24.075 20.234 1.939 1 96.56 118 GLU B CA 1
ATOM 3407 C C . GLU B 1 118 ? -23.86 21.407 0.987 1 96.56 118 GLU B C 1
ATOM 3409 O O . GLU B 1 118 ? -24.183 22.549 1.317 1 96.56 118 GLU B O 1
ATOM 3414 N N . ASN B 1 119 ? -23.26 21.112 -0.124 1 94.92 119 ASN B N 1
ATOM 3415 C CA . ASN B 1 119 ? -23.075 22.146 -1.136 1 94.92 119 ASN B CA 1
ATOM 3416 C C . ASN B 1 119 ? -24.372 22.433 -1.888 1 94.92 119 ASN B C 1
ATOM 3418 O O . ASN B 1 119 ? -25.263 21.584 -1.942 1 94.92 119 ASN B O 1
ATOM 3422 N N . SER B 1 120 ? -24.433 23.614 -2.4 1 90.66 120 SER B N 1
ATOM 3423 C CA . SER B 1 120 ? -25.565 23.941 -3.261 1 90.66 120 SER B CA 1
ATOM 3424 C C . SER B 1 120 ? -25.571 23.076 -4.517 1 90.66 120 SER B C 1
ATOM 3426 O O . SER B 1 120 ? -24.518 22.808 -5.098 1 90.66 120 SER B O 1
ATOM 3428 N N . ALA B 1 121 ? -26.727 22.587 -4.796 1 82.97 121 ALA B N 1
ATOM 3429 C CA . ALA B 1 121 ? -26.865 21.728 -5.969 1 82.97 121 ALA B CA 1
ATOM 3430 C C . ALA B 1 121 ? -26.577 22.502 -7.252 1 82.97 121 ALA B C 1
ATOM 3432 O O . ALA B 1 121 ? -26.979 23.66 -7.389 1 82.97 121 ALA B O 1
ATOM 3433 N N . LYS B 1 122 ? -25.781 21.974 -8.015 1 84.56 122 LYS B N 1
ATOM 3434 C CA . LYS B 1 122 ? -25.536 22.518 -9.348 1 84.56 122 LYS B CA 1
ATOM 3435 C C . LYS B 1 122 ? -26.114 21.607 -10.428 1 84.56 122 LYS B C 1
ATOM 3437 O O . LYS B 1 122 ? -25.977 20.384 -10.355 1 84.56 122 LYS B O 1
ATOM 3442 N N . PRO B 1 123 ? -26.759 22.249 -11.427 1 83.51 123 PRO B N 1
ATOM 3443 C CA . PRO B 1 123 ? -27.361 21.427 -12.48 1 83.51 123 PRO B CA 1
ATOM 3444 C C . PRO B 1 123 ? -26.339 20.551 -13.201 1 83.51 123 PRO B C 1
ATOM 3446 O O . PRO B 1 123 ? -25.231 21.006 -13.499 1 83.51 123 PRO B O 1
ATOM 3449 N N . GLY B 1 124 ? -26.69 19.336 -13.394 1 82.48 124 GLY B N 1
ATOM 3450 C CA . GLY B 1 124 ? -25.886 18.429 -14.197 1 82.48 124 GLY B CA 1
ATOM 3451 C C . GLY B 1 124 ? -24.766 17.771 -13.413 1 82.48 124 GLY B C 1
ATOM 3452 O O . GLY B 1 124 ? -23.992 16.987 -13.966 1 82.48 124 GLY B O 1
ATOM 3453 N N . ARG B 1 125 ? -24.601 18.194 -12.208 1 83.21 125 ARG B N 1
ATOM 3454 C CA . ARG B 1 125 ? -23.545 17.584 -11.408 1 83.21 125 ARG B CA 1
ATOM 3455 C C . ARG B 1 125 ? -24.128 16.798 -10.238 1 83.21 125 ARG B C 1
ATOM 3457 O O . ARG B 1 125 ? -25.156 17.182 -9.677 1 83.21 125 ARG B O 1
ATOM 3464 N N . LYS B 1 126 ? -23.502 15.819 -9.949 1 87.19 126 LYS B N 1
ATOM 3465 C CA . LYS B 1 126 ? -23.916 15.072 -8.765 1 87.19 126 LYS B CA 1
ATOM 3466 C C . LYS B 1 126 ? -23.713 15.896 -7.496 1 87.19 126 LYS B C 1
ATOM 3468 O O . LYS B 1 126 ? -22.683 16.553 -7.334 1 87.19 126 LYS B O 1
ATOM 3473 N N . PRO B 1 127 ? -24.73 15.947 -6.646 1 93.93 127 PRO B N 1
ATOM 3474 C CA . PRO B 1 127 ? -24.607 16.738 -5.419 1 93.93 127 PRO B CA 1
ATOM 3475 C C . PRO B 1 127 ? -23.439 16.29 -4.543 1 93.93 127 PRO B C 1
ATOM 3477 O O . PRO B 1 127 ? -23.092 15.106 -4.527 1 93.93 127 PRO B O 1
ATOM 3480 N N . THR B 1 128 ? -22.859 17.286 -3.838 1 96.71 128 THR B N 1
ATOM 3481 C CA . THR B 1 128 ? -21.733 17.017 -2.951 1 96.71 128 THR B CA 1
ATOM 3482 C C . THR B 1 128 ? -21.923 17.72 -1.609 1 96.71 128 THR B C 1
ATOM 3484 O O . THR B 1 128 ? -22.841 18.526 -1.449 1 96.71 128 THR B O 1
ATOM 3487 N N . GLY B 1 129 ? -21.156 17.365 -0.699 1 97.89 129 GLY B N 1
ATOM 3488 C CA . GLY B 1 129 ? -21.036 18.029 0.59 1 97.89 129 GLY B CA 1
ATOM 3489 C C . GLY B 1 129 ? -19.616 18.043 1.124 1 97.89 129 GLY B C 1
ATOM 3490 O O . GLY B 1 129 ? -18.744 17.345 0.603 1 97.89 129 GLY B O 1
ATOM 3491 N N . LEU B 1 130 ? -19.438 18.946 2.104 1 98.15 130 LEU B N 1
ATOM 3492 C CA . LEU B 1 130 ? -18.151 19.081 2.777 1 98.15 130 LEU B CA 1
ATOM 3493 C C . LEU B 1 130 ? -18.183 18.418 4.15 1 98.15 130 LEU B C 1
ATOM 3495 O O . LEU B 1 130 ? -19.085 18.679 4.95 1 98.15 130 LEU B O 1
ATOM 3499 N N . ALA B 1 131 ? -17.253 17.565 4.35 1 98.36 131 ALA B N 1
ATOM 3500 C CA . ALA B 1 131 ? -17.092 16.913 5.647 1 98.36 131 ALA B CA 1
ATOM 3501 C C . ALA B 1 131 ? -15.819 17.385 6.344 1 98.36 131 ALA B C 1
ATOM 3503 O O . ALA B 1 131 ? -14.716 17.202 5.825 1 98.36 131 ALA B O 1
ATOM 3504 N N . ALA B 1 132 ? -15.958 18.018 7.481 1 98.18 132 ALA B N 1
ATOM 3505 C CA . ALA B 1 132 ? -14.824 18.335 8.345 1 98.18 132 ALA B CA 1
ATOM 3506 C C . ALA B 1 132 ? -14.506 17.172 9.281 1 98.18 132 ALA B C 1
ATOM 3508 O O . ALA B 1 132 ? -15.389 16.671 9.981 1 98.18 132 ALA B O 1
ATOM 3509 N N . LEU B 1 133 ? -13.31 16.78 9.278 1 98.46 133 LEU B N 1
ATOM 3510 C CA . LEU B 1 133 ? -12.864 15.609 10.025 1 98.46 133 LEU B CA 1
ATOM 3511 C C . LEU B 1 133 ? -11.704 15.963 10.949 1 98.46 133 LEU B C 1
ATOM 3513 O O . LEU B 1 133 ? -10.819 16.736 10.572 1 98.46 133 LEU B O 1
ATOM 3517 N N . ARG B 1 134 ? -11.71 15.431 12.1 1 98.35 134 ARG B N 1
ATOM 3518 C CA . ARG B 1 134 ? -10.565 15.521 13.001 1 98.35 134 ARG B CA 1
ATOM 3519 C C . ARG B 1 134 ? -9.809 14.198 13.059 1 98.35 134 ARG B C 1
ATOM 3521 O O . ARG B 1 134 ? -10.406 13.146 13.293 1 98.35 134 ARG B O 1
ATOM 3528 N N . MET B 1 135 ? -8.558 14.191 12.835 1 98.27 135 MET B N 1
ATOM 3529 C CA . MET B 1 135 ? -7.685 13.023 12.906 1 98.27 135 MET B CA 1
ATOM 3530 C C . MET B 1 135 ? -6.788 13.088 14.137 1 98.27 135 MET B C 1
ATOM 3532 O O . MET B 1 135 ? -6.16 14.115 14.399 1 98.27 135 MET B O 1
ATOM 3536 N N . THR B 1 136 ? -6.721 12.038 14.855 1 98.51 136 THR B N 1
ATOM 3537 C CA . THR B 1 136 ? -5.789 11.854 15.962 1 98.51 136 THR B CA 1
ATOM 3538 C C . THR B 1 136 ? -4.984 10.57 15.784 1 98.51 136 THR B C 1
ATOM 3540 O O . THR B 1 136 ? -5.547 9.473 15.787 1 98.51 136 THR B O 1
ATOM 3543 N N . SER B 1 137 ? -3.724 10.705 15.607 1 98.61 137 SER B N 1
ATOM 3544 C CA . SER B 1 137 ? -2.836 9.556 15.464 1 98.61 137 SER B CA 1
ATOM 3545 C C . SER B 1 137 ? -2.08 9.277 16.759 1 98.61 137 SER B C 1
ATOM 3547 O O . SER B 1 137 ? -1.51 10.19 17.36 1 98.61 137 SER B O 1
ATOM 3549 N N . THR B 1 138 ? -2.04 8.035 17.174 1 98.68 138 THR B N 1
ATOM 3550 C CA . THR B 1 138 ? -1.366 7.619 18.398 1 98.68 138 THR B CA 1
ATOM 3551 C C . THR B 1 138 ? -0.405 6.466 18.121 1 98.68 138 THR B C 1
ATOM 3553 O O . THR B 1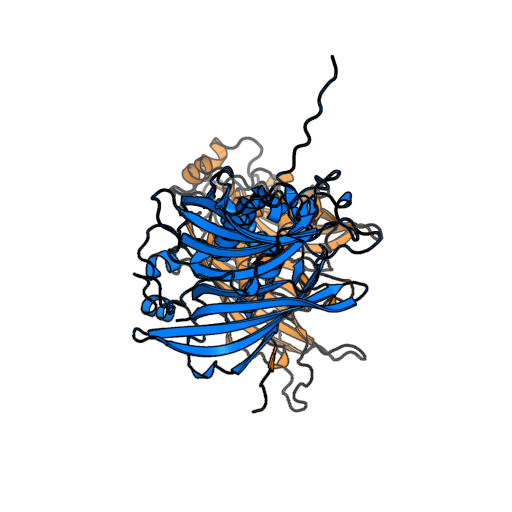 138 ? -0.527 5.78 17.104 1 98.68 138 THR B O 1
ATOM 3556 N N . ASP B 1 139 ? 0.608 6.312 19.005 1 98.36 139 ASP B N 1
ATOM 3557 C CA . ASP B 1 139 ? 1.514 5.176 18.861 1 98.36 139 ASP B CA 1
ATOM 3558 C C . ASP B 1 139 ? 1.046 3.99 19.701 1 98.36 139 ASP B C 1
ATOM 3560 O O . ASP B 1 139 ? -0.069 3.997 20.227 1 98.36 139 ASP B O 1
ATOM 3564 N N . GLN B 1 140 ? 1.807 2.892 19.808 1 97.04 140 GLN B N 1
ATOM 3565 C CA . GLN B 1 140 ? 1.416 1.64 20.447 1 97.04 140 GLN B CA 1
ATOM 3566 C C . GLN B 1 140 ? 1.225 1.825 21.949 1 97.04 140 GLN B C 1
ATOM 3568 O O . GLN B 1 140 ? 0.578 1.005 22.604 1 97.04 140 GLN B O 1
ATOM 3573 N N . ASP B 1 141 ? 1.773 2.889 22.471 1 97.05 141 ASP B N 1
ATOM 3574 C CA . ASP B 1 141 ? 1.679 3.144 23.905 1 97.05 141 ASP B CA 1
ATOM 3575 C C . ASP B 1 141 ? 0.562 4.139 24.213 1 97.05 141 ASP B C 1
ATOM 3577 O O . ASP B 1 141 ? 0.434 4.605 25.348 1 97.05 141 ASP B O 1
ATOM 3581 N N . GLY B 1 142 ? -0.101 4.586 23.188 1 97.08 142 GLY B N 1
ATOM 3582 C CA . GLY B 1 142 ? -1.229 5.486 23.367 1 97.08 142 GLY B CA 1
ATOM 3583 C C . GLY B 1 142 ? -0.829 6.949 23.386 1 97.08 142 GLY B C 1
ATOM 3584 O O . GLY B 1 142 ? -1.648 7.818 23.693 1 97.08 142 GLY B O 1
ATOM 3585 N N . ARG B 1 143 ? 0.4 7.287 23.133 1 97.88 143 ARG B N 1
ATOM 3586 C CA . ARG B 1 143 ? 0.832 8.679 23.078 1 97.88 143 ARG B CA 1
ATOM 3587 C C . ARG B 1 143 ? 0.352 9.351 21.796 1 97.88 143 ARG B C 1
ATOM 3589 O O . ARG B 1 143 ? 0.477 8.785 20.708 1 97.88 143 ARG B O 1
ATOM 3596 N N . THR B 1 144 ? -0.176 10.564 21.906 1 98.31 144 THR B N 1
ATOM 3597 C CA . THR B 1 144 ? -0.621 11.308 20.734 1 98.31 144 THR B CA 1
ATOM 3598 C C . THR B 1 144 ? 0.573 11.788 19.913 1 98.31 144 THR B C 1
ATOM 3600 O O . THR B 1 144 ? 1.444 12.492 20.428 1 98.31 144 THR B O 1
ATOM 3603 N N . VAL B 1 145 ? 0.588 11.418 18.732 1 98.56 145 VAL B N 1
ATOM 3604 C CA . VAL B 1 145 ? 1.654 11.816 17.818 1 98.56 145 VAL B CA 1
ATOM 3605 C C . VAL B 1 145 ? 1.209 13.026 17 1 98.56 145 VAL B C 1
ATOM 3607 O O . VAL B 1 145 ? 1.904 14.044 16.958 1 98.56 145 VAL B O 1
ATOM 3610 N N . LEU B 1 146 ? 0.038 12.953 16.375 1 98.1 146 LEU B N 1
ATOM 3611 C CA . LEU B 1 146 ? -0.515 14.01 15.535 1 98.1 146 LEU B CA 1
ATOM 3612 C C . LEU B 1 146 ? -1.974 14.278 15.887 1 98.1 146 LEU B C 1
ATOM 3614 O O . LEU B 1 146 ? -2.707 13.358 16.256 1 98.1 146 LEU B O 1
ATOM 3618 N N . ASP B 1 147 ? -2.344 15.485 15.735 1 97.44 147 ASP B N 1
ATOM 3619 C CA . ASP B 1 147 ? -3.721 15.96 15.817 1 97.44 147 ASP B CA 1
ATOM 3620 C C . ASP B 1 147 ? -3.981 17.069 14.8 1 97.44 147 ASP B C 1
ATOM 3622 O O . ASP B 1 147 ? -3.219 18.035 14.718 1 97.44 147 ASP B O 1
ATOM 3626 N N . PHE B 1 148 ? -5.028 16.922 13.975 1 97.6 148 PHE B N 1
ATOM 3627 C CA . PHE B 1 148 ? -5.28 17.925 12.947 1 97.6 148 PHE B CA 1
ATOM 3628 C C . PHE B 1 148 ? -6.68 17.764 12.365 1 97.6 148 PHE B C 1
ATOM 3630 O O . PHE B 1 148 ? -7.423 16.864 12.763 1 97.6 148 PHE B O 1
ATOM 3637 N N . TYR B 1 149 ? -6.984 18.691 11.457 1 97.67 149 TYR B N 1
ATOM 3638 C CA . TYR B 1 149 ? -8.29 18.716 10.809 1 97.67 149 TYR B CA 1
ATOM 3639 C C . TYR B 1 149 ? -8.146 18.738 9.292 1 97.67 149 TYR B C 1
ATOM 3641 O O . TYR B 1 149 ? -7.194 19.314 8.76 1 97.67 149 TYR B O 1
ATOM 3649 N N . ARG B 1 150 ? -9.021 18.078 8.672 1 96.95 150 ARG B N 1
ATOM 3650 C CA . ARG B 1 150 ? -9.075 18.205 7.219 1 96.95 150 ARG B CA 1
ATOM 3651 C C . ARG B 1 150 ? -10.516 18.32 6.733 1 96.95 150 ARG B C 1
ATOM 3653 O O . ARG B 1 150 ? -11.45 17.953 7.449 1 96.95 150 ARG B O 1
ATOM 3660 N N . CYS B 1 151 ? -10.713 18.904 5.632 1 97.33 151 CYS B N 1
ATOM 3661 C CA . CYS B 1 151 ? -12.018 19.064 5 1 97.33 151 CYS B CA 1
ATOM 3662 C C . CYS B 1 151 ? -12.051 18.383 3.637 1 97.33 151 CYS B C 1
ATOM 3664 O O . CYS B 1 151 ? -11.289 18.745 2.739 1 97.33 151 CYS B O 1
ATOM 3666 N N . ALA B 1 152 ? -12.967 17.459 3.517 1 97.35 152 ALA B N 1
ATOM 3667 C CA . ALA B 1 152 ? -13.093 16.686 2.284 1 97.35 152 ALA B CA 1
ATOM 3668 C C . ALA B 1 152 ? -14.442 16.938 1.615 1 97.35 152 ALA B C 1
ATOM 3670 O O . ALA B 1 152 ? -15.458 17.103 2.295 1 97.35 152 ALA B O 1
ATOM 3671 N N . MET B 1 153 ? -14.46 16.968 0.309 1 96.98 153 MET B N 1
ATOM 3672 C CA . MET B 1 153 ? -15.691 17.019 -0.475 1 96.98 153 MET B CA 1
ATOM 3673 C C . MET B 1 153 ? -16.116 15.621 -0.912 1 96.98 153 MET B C 1
ATOM 3675 O O . MET B 1 153 ? -15.358 14.918 -1.582 1 96.98 153 MET B O 1
ATOM 3679 N N . LEU B 1 154 ? -17.287 15.226 -0.54 1 97.43 154 LEU B N 1
ATOM 3680 C CA . LEU B 1 154 ? -17.812 13.898 -0.839 1 97.43 154 LEU B CA 1
ATOM 3681 C C . LEU B 1 154 ? -19.107 13.993 -1.639 1 97.43 154 LEU B C 1
ATOM 3683 O O . LEU B 1 154 ? -19.907 14.906 -1.426 1 97.43 154 LEU B O 1
ATOM 3687 N N . PRO B 1 155 ? -19.326 13.061 -2.517 1 96.1 155 PRO B N 1
ATOM 3688 C CA . PRO B 1 155 ? -20.627 12.985 -3.185 1 96.1 155 PRO B CA 1
ATOM 3689 C C . PRO B 1 155 ? -21.721 12.42 -2.282 1 96.1 155 PRO B C 1
ATOM 3691 O O . PRO B 1 155 ? -21.426 11.699 -1.325 1 96.1 155 PRO B O 1
ATOM 3694 N N . LEU B 1 156 ? -22.923 12.801 -2.573 1 96.11 156 LEU B N 1
ATOM 3695 C CA . LEU B 1 156 ? -24.048 12.103 -1.959 1 96.11 156 LEU B CA 1
ATOM 3696 C C . LEU B 1 156 ? -24.258 10.738 -2.607 1 96.11 156 LEU B C 1
ATOM 3698 O O . LEU B 1 156 ? -23.728 10.471 -3.687 1 96.11 156 LEU B O 1
ATOM 3702 N N . SER B 1 157 ? -24.982 9.886 -1.887 1 94.26 157 SER B N 1
ATOM 3703 C CA . SER B 1 157 ? -25.309 8.572 -2.43 1 94.26 157 SER B CA 1
ATOM 3704 C C . SER B 1 157 ? -26.151 8.692 -3.696 1 94.26 157 SER B C 1
ATOM 3706 O O . SER B 1 157 ? -26.622 9.78 -4.034 1 94.26 157 SER B O 1
ATOM 3708 N N . GLU B 1 158 ? -26.292 7.643 -4.466 1 89.33 158 GLU B N 1
ATOM 3709 C CA . GLU B 1 158 ? -27.019 7.641 -5.732 1 89.33 158 GLU B CA 1
ATOM 3710 C C . GLU B 1 158 ? -28.486 8.01 -5.527 1 89.33 158 GLU B C 1
ATOM 3712 O O . GLU B 1 158 ? -29.096 8.651 -6.386 1 89.33 158 GLU B O 1
ATOM 3717 N N . SER B 1 159 ? -29.067 7.575 -4.415 1 90.33 159 SER B N 1
ATOM 3718 C CA . SER B 1 159 ? -30.467 7.84 -4.098 1 90.33 159 SER B CA 1
ATOM 3719 C C . SER B 1 159 ? -30.619 8.38 -2.68 1 90.33 159 SER B C 1
ATOM 3721 O O . SER B 1 159 ? -31.22 7.728 -1.823 1 90.33 159 SER B O 1
ATOM 3723 N N . PRO B 1 160 ? -30.201 9.606 -2.529 1 90.9 160 PRO B N 1
ATOM 3724 C CA . PRO B 1 160 ? -30.312 10.175 -1.183 1 90.9 160 PRO B CA 1
ATOM 3725 C C . PRO B 1 160 ? -31.761 10.41 -0.76 1 90.9 160 PRO B C 1
ATOM 3727 O O . PRO B 1 160 ? -32.613 10.709 -1.6 1 90.9 160 PRO B O 1
ATOM 3730 N N . ASP B 1 161 ? -32.05 10.229 0.464 1 91.38 161 ASP B N 1
ATOM 3731 C CA . ASP B 1 161 ? -33.387 10.495 0.986 1 91.38 161 ASP B CA 1
ATOM 3732 C C . ASP B 1 161 ? -33.825 11.924 0.671 1 91.38 161 ASP B C 1
ATOM 3734 O O . ASP B 1 161 ? -33.189 12.884 1.109 1 91.38 161 ASP B O 1
ATOM 3738 N N . GLU B 1 162 ? -34.868 12.018 0 1 88.9 162 GLU B N 1
ATOM 3739 C CA . GLU B 1 162 ? -35.368 13.33 -0.398 1 88.9 162 GLU B CA 1
ATOM 3740 C C . GLU B 1 162 ? -35.792 14.151 0.816 1 88.9 162 GLU B C 1
ATOM 3742 O O . GLU B 1 162 ? -35.773 15.383 0.776 1 88.9 162 GLU B O 1
ATOM 3747 N N . ASN B 1 163 ? -36.183 13.437 1.892 1 91.66 163 ASN B N 1
ATOM 3748 C CA . ASN B 1 163 ? -36.661 14.112 3.094 1 91.66 163 ASN B CA 1
ATOM 3749 C C . ASN B 1 163 ? -35.539 14.309 4.109 1 91.66 163 ASN B C 1
ATOM 3751 O O . ASN B 1 163 ? -35.793 14.663 5.262 1 91.66 163 ASN B O 1
ATOM 3755 N N . ARG B 1 164 ? -34.325 14.144 3.615 1 90.72 164 ARG B N 1
ATOM 3756 C CA . ARG B 1 164 ? -33.207 14.284 4.541 1 90.72 164 ARG B CA 1
ATOM 3757 C C . ARG B 1 164 ? -33.049 15.732 4.995 1 90.72 164 ARG B C 1
ATOM 3759 O O . ARG B 1 164 ? -33.412 16.659 4.268 1 90.72 164 ARG B O 1
ATOM 3766 N N . VAL B 1 165 ? -32.6 15.858 6.211 1 90.41 165 VAL B N 1
ATOM 3767 C CA . VAL B 1 165 ? -32.239 17.19 6.683 1 90.41 165 VAL B CA 1
ATOM 3768 C C . VAL B 1 165 ? -30.906 17.613 6.071 1 90.41 165 VAL B C 1
ATOM 3770 O O . VAL B 1 165 ? -29.897 16.919 6.225 1 90.41 165 VAL B O 1
ATOM 3773 N N . ARG B 1 166 ? -30.956 18.66 5.406 1 92.38 166 ARG B N 1
ATOM 3774 C CA . ARG B 1 166 ? -29.727 19.169 4.806 1 92.38 166 ARG B CA 1
ATOM 3775 C C . ARG B 1 166 ? -28.761 19.667 5.876 1 92.38 166 ARG B C 1
ATOM 3777 O O . ARG B 1 166 ? -29.122 20.504 6.705 1 92.38 166 ARG B O 1
ATOM 3784 N N . LYS B 1 167 ? -27.598 19.204 5.871 1 94.88 167 LYS B N 1
ATOM 3785 C CA . LYS B 1 167 ? -26.564 19.613 6.818 1 94.88 167 LYS B CA 1
ATOM 3786 C C . LYS B 1 167 ? -26.033 21.004 6.483 1 94.88 167 LYS B C 1
ATOM 3788 O O . LYS B 1 167 ? -25.769 21.31 5.319 1 94.88 167 LYS B O 1
ATOM 3793 N N . ALA B 1 168 ? -25.825 21.956 7.466 1 94.34 168 ALA B N 1
ATOM 3794 C CA . ALA B 1 168 ? -25.48 23.348 7.188 1 94.34 168 ALA B CA 1
ATOM 3795 C C . ALA B 1 168 ? -24.531 23.9 8.248 1 94.34 168 ALA B C 1
ATOM 3797 O O . ALA B 1 168 ? -24.604 25.08 8.601 1 94.34 168 ALA B O 1
ATOM 3798 N N . ASP B 1 169 ? -23.686 23.086 8.753 1 94.11 169 ASP B N 1
ATOM 3799 C CA . ASP B 1 169 ? -22.736 23.543 9.763 1 94.11 169 ASP B CA 1
ATOM 3800 C C . ASP B 1 169 ? -21.805 24.613 9.198 1 94.11 169 ASP B C 1
ATOM 3802 O O . ASP B 1 169 ? -21.566 24.66 7.99 1 94.11 169 ASP B O 1
ATOM 3806 N N . ASP B 1 170 ? -21.332 25.483 10.116 1 92.3 170 ASP B N 1
ATOM 3807 C CA . ASP B 1 170 ? -20.293 26.45 9.773 1 92.3 170 ASP B CA 1
ATOM 3808 C C . ASP B 1 170 ? -18.905 25.822 9.868 1 92.3 170 ASP B C 1
ATOM 3810 O O . ASP B 1 170 ? -18.398 25.588 10.967 1 92.3 170 ASP B O 1
ATOM 3814 N N . LEU B 1 171 ? -18.303 25.614 8.774 1 92.89 171 LEU B N 1
ATOM 3815 C CA . LEU B 1 171 ? -17.027 24.907 8.734 1 92.89 171 LEU B CA 1
ATOM 3816 C C . LEU B 1 171 ? -15.862 25.88 8.881 1 92.89 171 LEU B C 1
ATOM 3818 O O . LEU B 1 171 ? -14.707 25.46 8.988 1 92.89 171 LEU B O 1
ATOM 3822 N N . SER B 1 172 ? -16.104 27.114 8.888 1 86.28 172 SER B N 1
ATOM 3823 C CA . SER B 1 172 ? -15.048 28.107 9.051 1 86.28 172 SER B CA 1
ATOM 3824 C C . SER B 1 172 ? -14.441 28.045 10.448 1 86.28 172 SER B C 1
ATOM 3826 O O . SER B 1 172 ? -13.317 28.503 10.664 1 86.28 172 SER B O 1
ATOM 3828 N N . ALA B 1 173 ? -15.167 27.436 11.361 1 82.94 173 ALA B N 1
ATOM 3829 C CA . ALA B 1 173 ? -14.716 27.362 12.748 1 82.94 173 ALA B CA 1
ATOM 3830 C C . ALA B 1 173 ? -13.969 26.057 13.014 1 82.94 173 ALA B C 1
ATOM 3832 O O . ALA B 1 173 ? -13.47 25.834 14.119 1 82.94 173 ALA B O 1
ATOM 3833 N N . VAL B 1 174 ? -13.932 25.299 11.98 1 86.91 174 VAL B N 1
ATOM 3834 C CA . VAL B 1 174 ? -13.295 24.002 12.179 1 86.91 174 VAL B CA 1
ATOM 3835 C C . VAL B 1 174 ? -11.787 24.185 12.332 1 86.91 174 VAL B C 1
ATOM 3837 O O . VAL B 1 174 ? -11.145 24.829 11.499 1 86.91 174 VAL B O 1
ATOM 3840 N N . GLY B 1 175 ? -11.136 23.682 13.29 1 85.53 175 GLY B N 1
ATOM 3841 C CA . GLY B 1 175 ? -9.729 23.803 13.638 1 85.53 175 GLY B CA 1
ATOM 3842 C C . GLY B 1 175 ? -9.487 23.848 15.135 1 85.53 175 GLY B C 1
ATOM 3843 O O . GLY B 1 175 ? -10.425 23.72 15.925 1 85.53 175 GLY B O 1
ATOM 3844 N N . PRO B 1 176 ? -8.245 23.928 15.42 1 85.08 176 PRO B N 1
ATOM 3845 C CA . PRO B 1 176 ? -7.961 24.005 16.855 1 85.08 176 PRO B CA 1
ATOM 3846 C C . PRO B 1 176 ? -8.514 25.275 17.498 1 85.08 176 PRO B C 1
ATOM 3848 O O . PRO B 1 176 ? -8.507 26.34 16.875 1 85.08 176 PRO B O 1
ATOM 3851 N N . GLN B 1 177 ? -9.034 25.136 18.606 1 76 177 GLN B N 1
ATOM 3852 C CA . GLN B 1 177 ? -9.631 26.259 19.322 1 76 177 GLN B CA 1
ATOM 3853 C C . GLN B 1 177 ? -8.563 27.102 20.011 1 76 177 GLN B C 1
ATOM 3855 O O . GLN B 1 177 ? -8.797 28.269 20.334 1 76 177 GLN B O 1
ATOM 3860 N N . SER B 1 178 ? -7.426 26.497 20.318 1 75.92 178 SER B N 1
ATOM 3861 C CA . SER B 1 178 ? -6.31 27.231 20.904 1 75.92 178 SER B CA 1
ATOM 3862 C C . SER B 1 178 ? -5.003 26.919 20.183 1 75.92 178 SER B C 1
ATOM 3864 O O . SER B 1 178 ? -4.797 25.796 19.719 1 75.92 178 SER B O 1
ATOM 3866 N N . GLU B 1 179 ? -4.333 28.044 20.002 1 75.53 179 GLU B N 1
ATOM 3867 C CA . GLU B 1 179 ? -3.015 27.862 19.402 1 75.53 179 GLU B CA 1
ATOM 3868 C C . GLU B 1 179 ? -1.931 27.761 20.471 1 75.53 179 GLU B C 1
ATOM 3870 O O . GLU B 1 179 ? -1.759 28.678 21.277 1 75.53 179 GLU B O 1
ATOM 3875 N N . GLN B 1 180 ? -1.411 26.639 20.632 1 82.02 180 GLN B N 1
ATOM 3876 C CA . GLN B 1 180 ? -0.247 26.502 21.501 1 82.02 180 GLN B CA 1
ATOM 3877 C C . GLN B 1 180 ? 1.04 26.838 20.753 1 82.02 180 GLN B C 1
ATOM 3879 O O . GLN B 1 180 ? 1.186 26.503 19.575 1 82.02 180 GLN B O 1
ATOM 3884 N N . PRO B 1 181 ? 1.852 27.559 21.477 1 88.18 181 PRO B N 1
ATOM 3885 C CA . PRO B 1 181 ? 3.113 27.892 20.809 1 88.18 181 PRO B CA 1
ATOM 3886 C C . PRO B 1 181 ? 3.967 26.661 20.514 1 88.18 181 PRO B C 1
ATOM 3888 O O . PRO B 1 181 ? 3.872 25.655 21.222 1 88.18 181 PRO B O 1
ATOM 3891 N N . PHE B 1 182 ? 4.715 26.747 19.498 1 93.09 182 PHE B N 1
ATOM 3892 C CA . PHE B 1 182 ? 5.665 25.695 19.157 1 93.09 182 PHE B CA 1
ATOM 3893 C C . PHE B 1 182 ? 6.955 25.852 19.953 1 93.09 182 PHE B C 1
ATOM 3895 O O . PHE B 1 182 ? 7.289 26.954 20.393 1 93.09 182 PHE B O 1
ATOM 3902 N N . GLY B 1 183 ? 7.638 24.842 20.152 1 93.03 183 GLY B N 1
ATOM 3903 C CA . GLY B 1 183 ? 8.969 24.779 20.736 1 93.03 183 GLY B CA 1
ATOM 3904 C C . GLY B 1 183 ? 9.754 23.556 20.303 1 93.03 183 GLY B C 1
ATOM 3905 O O . GLY B 1 183 ? 9.245 22.717 19.556 1 93.03 183 GLY B O 1
ATOM 3906 N N . ALA B 1 184 ? 10.952 23.585 20.715 1 94.96 184 ALA B N 1
ATOM 3907 C CA . ALA B 1 184 ? 11.742 22.387 20.444 1 94.96 184 ALA B CA 1
ATOM 3908 C C . ALA B 1 184 ? 11.166 21.175 21.172 1 94.96 184 ALA B C 1
ATOM 3910 O O . ALA B 1 184 ? 10.714 21.286 22.314 1 94.96 184 ALA B O 1
ATOM 3911 N N . PRO B 1 185 ? 11.156 20.014 20.491 1 95.39 185 PRO B N 1
ATOM 3912 C CA . PRO B 1 185 ? 10.686 18.813 21.186 1 95.39 185 PRO B CA 1
ATOM 3913 C C . PRO B 1 185 ? 11.476 18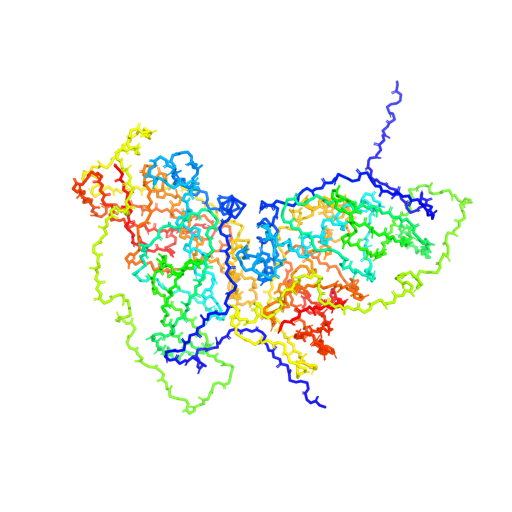.521 22.46 1 95.39 185 PRO B C 1
ATOM 3915 O O . PRO B 1 185 ? 12.69 18.733 22.499 1 95.39 185 PRO B O 1
ATOM 3918 N N . GLU B 1 186 ? 10.784 18.049 23.442 1 91.65 186 GLU B N 1
ATOM 3919 C CA . GLU B 1 186 ? 11.411 17.754 24.727 1 91.65 186 GLU B CA 1
ATOM 3920 C C . GLU B 1 186 ? 12.565 16.77 24.565 1 91.65 186 GLU B C 1
ATOM 3922 O O . GLU B 1 186 ? 12.425 15.746 23.893 1 91.65 186 GLU B O 1
ATOM 3927 N N . GLY B 1 187 ? 13.662 17.167 25.13 1 93.45 187 GLY B N 1
ATOM 3928 C CA . GLY B 1 187 ? 14.796 16.257 25.169 1 93.45 187 GLY B CA 1
ATOM 3929 C C . GLY B 1 187 ? 15.731 16.419 23.986 1 93.45 187 GLY B C 1
ATOM 3930 O O . GLY B 1 187 ? 16.84 15.88 23.986 1 93.45 187 GLY B O 1
ATOM 3931 N N . TRP B 1 188 ? 15.313 17.13 22.949 1 97.11 188 TRP B N 1
ATOM 3932 C CA . TRP B 1 188 ? 16.181 17.295 21.788 1 97.11 188 TRP B CA 1
ATOM 3933 C C . TRP B 1 188 ? 17.272 18.324 22.066 1 97.11 188 TRP B C 1
ATOM 3935 O O . TRP B 1 188 ? 17.003 19.387 22.63 1 97.11 188 TRP B O 1
ATOM 3945 N N . ASP B 1 189 ? 18.481 18.021 21.693 1 97.38 189 ASP B N 1
ATOM 3946 C CA . ASP B 1 189 ? 19.624 18.903 21.904 1 97.38 189 ASP B CA 1
ATOM 3947 C C . ASP B 1 189 ? 20.024 19.604 20.607 1 97.38 189 ASP B C 1
ATOM 3949 O O . ASP B 1 189 ? 20.815 19.072 19.826 1 97.38 189 ASP B O 1
ATOM 3953 N N . LEU B 1 190 ? 19.697 20.815 20.414 1 97.65 190 LEU B N 1
ATOM 3954 C CA . LEU B 1 190 ? 19.973 21.575 19.2 1 97.65 190 LEU B CA 1
ATOM 3955 C C . LEU B 1 190 ? 21.438 21.993 19.142 1 97.65 190 LEU B C 1
ATOM 3957 O O . LEU B 1 190 ? 21.962 22.288 18.065 1 97.65 190 LEU B O 1
ATOM 3961 N N . GLY B 1 191 ? 21.992 22.124 20.295 1 97.01 191 GLY B N 1
ATOM 3962 C CA . GLY B 1 191 ? 23.419 22.401 20.309 1 97.01 191 GLY B CA 1
ATOM 3963 C C . GLY B 1 191 ? 24.244 21.317 19.643 1 97.01 191 GLY B C 1
ATOM 3964 O O . GLY B 1 191 ? 25.141 21.611 18.85 1 97.01 191 GLY B O 1
ATOM 3965 N N . VAL B 1 192 ? 23.897 20.1 19.96 1 97.84 192 VAL B N 1
ATOM 3966 C CA . VAL B 1 192 ? 24.57 18.959 19.347 1 97.84 192 VAL B CA 1
ATOM 3967 C C . VAL B 1 192 ? 24.337 18.971 17.838 1 97.84 192 VAL B C 1
ATOM 3969 O O . VAL B 1 192 ? 25.251 18.687 17.061 1 97.84 192 VAL B O 1
ATOM 3972 N N . TYR B 1 193 ? 23.173 19.287 17.4 1 98.07 193 TYR B N 1
ATOM 3973 C CA . TYR B 1 193 ? 22.88 19.385 15.974 1 98.07 193 TYR B CA 1
ATOM 3974 C C . TYR B 1 193 ? 23.784 20.41 15.301 1 98.07 193 TYR B C 1
ATOM 3976 O O . TYR B 1 193 ? 24.371 20.135 14.251 1 98.07 193 TYR B O 1
ATOM 3984 N N . ARG B 1 194 ? 23.915 21.578 15.858 1 96.91 194 ARG B N 1
ATOM 3985 C CA . ARG B 1 194 ? 24.717 22.656 15.286 1 96.91 194 ARG B CA 1
ATOM 3986 C C . ARG B 1 194 ? 26.188 22.262 15.21 1 96.91 194 ARG B C 1
ATOM 3988 O O . ARG B 1 194 ? 26.896 22.662 14.284 1 96.91 194 ARG B O 1
ATOM 3995 N N . GLU B 1 195 ? 26.539 21.558 16.167 1 97.19 195 GLU B N 1
ATOM 3996 C CA . GLU B 1 195 ? 27.936 21.139 16.21 1 97.19 195 GLU B CA 1
ATOM 3997 C C . GLU B 1 195 ? 28.244 20.128 15.109 1 97.19 195 GLU B C 1
ATOM 3999 O O . GLU B 1 195 ? 29.323 20.16 14.513 1 97.19 195 GLU B O 1
ATOM 4004 N N . LYS B 1 196 ? 27.337 19.307 14.736 1 97.88 196 LYS B N 1
ATOM 4005 C CA . LYS B 1 196 ? 27.609 18.16 13.873 1 97.88 196 LYS B CA 1
ATOM 4006 C C . LYS B 1 196 ? 27.235 18.461 12.425 1 97.88 196 LYS B C 1
ATOM 4008 O O . LYS B 1 196 ? 27.689 17.775 11.506 1 97.88 196 LYS B O 1
ATOM 4013 N N . VAL B 1 197 ? 26.359 19.401 12.223 1 97.75 197 VAL B N 1
ATOM 4014 C CA . VAL B 1 197 ? 25.872 19.69 10.878 1 97.75 197 VAL B CA 1
ATOM 4015 C C . VAL B 1 197 ? 26.472 21.003 10.382 1 97.75 197 VAL B C 1
ATOM 4017 O O . VAL B 1 197 ? 26.234 22.062 10.967 1 97.75 197 VAL B O 1
ATOM 4020 N N . PRO B 1 198 ? 27.218 20.972 9.308 1 96.98 198 PRO B N 1
ATOM 4021 C CA . PRO B 1 198 ? 27.809 22.21 8.794 1 96.98 198 PRO B CA 1
ATOM 4022 C C . PRO B 1 198 ? 26.802 23.074 8.039 1 96.98 198 PRO B C 1
ATOM 4024 O O . PRO B 1 198 ? 25.738 22.589 7.645 1 96.98 198 PRO B O 1
ATOM 4027 N N . GLY B 1 199 ? 27.156 24.357 7.831 1 94.76 199 GLY B N 1
ATOM 4028 C CA . GLY B 1 199 ? 26.348 25.247 7.012 1 94.76 199 GLY B CA 1
ATOM 4029 C C . GLY B 1 199 ? 25.628 26.311 7.819 1 94.76 199 GLY B C 1
ATOM 4030 O O . GLY B 1 199 ? 25.996 26.584 8.964 1 94.76 199 GLY B O 1
ATOM 4031 N N . GLU B 1 200 ? 24.661 26.92 7.232 1 94.28 200 GLU B N 1
ATOM 4032 C CA . GLU B 1 200 ? 23.941 28.029 7.85 1 94.28 200 GLU B CA 1
ATOM 4033 C C . GLU B 1 200 ? 22.871 27.524 8.814 1 94.28 200 GLU B C 1
ATOM 4035 O O . GLU B 1 200 ? 22.029 26.703 8.44 1 94.28 200 GLU B O 1
ATOM 4040 N N . HIS B 1 201 ? 22.969 27.973 9.977 1 97.17 201 HIS B N 1
ATOM 4041 C CA . HIS B 1 201 ? 21.983 27.658 11.005 1 97.17 201 HIS B CA 1
ATOM 4042 C C . HIS B 1 201 ? 21.033 28.828 11.235 1 97.17 201 HIS B C 1
ATOM 4044 O O . HIS B 1 201 ? 21.001 29.773 10.443 1 97.17 201 HIS B O 1
ATOM 4050 N N . PHE B 1 202 ? 20.212 28.719 12.255 1 97.88 202 PHE B N 1
ATOM 4051 C CA . PHE B 1 202 ? 19.129 29.669 12.483 1 97.88 202 PHE B CA 1
ATOM 4052 C C . PHE B 1 202 ? 19.679 31.07 12.718 1 97.88 202 PHE B C 1
ATOM 4054 O O . PHE B 1 202 ? 20.635 31.249 13.476 1 97.88 202 PHE B O 1
ATOM 4061 N N . THR B 1 203 ? 19.089 32.015 12.106 1 97.33 203 THR B N 1
ATOM 4062 C CA . THR B 1 203 ? 19.241 33.437 12.392 1 97.33 203 THR B CA 1
ATOM 4063 C C . THR B 1 203 ? 17.927 34.178 12.163 1 97.33 203 THR B C 1
ATOM 4065 O O . THR B 1 203 ? 17.184 33.861 11.232 1 97.33 203 THR B O 1
ATOM 4068 N N . PRO B 1 204 ? 17.6 35.093 12.981 1 96.88 204 PRO B N 1
ATOM 4069 C CA . PRO B 1 204 ? 16.388 35.885 12.762 1 96.88 204 PRO B CA 1
ATOM 4070 C C . PRO B 1 204 ? 16.385 36.598 11.411 1 96.88 204 PRO B C 1
ATOM 4072 O O . PRO B 1 204 ? 15.325 36.99 10.918 1 96.88 204 PRO B O 1
ATOM 4075 N N . ALA B 1 205 ? 17.528 36.735 10.83 1 97.1 205 ALA B N 1
ATOM 4076 C CA . ALA B 1 205 ? 17.677 37.459 9.569 1 97.1 205 ALA B CA 1
ATOM 4077 C C . ALA B 1 205 ? 17.055 36.68 8.413 1 97.1 205 ALA B C 1
ATOM 4079 O O . ALA B 1 205 ? 16.864 37.223 7.323 1 97.1 205 ALA B O 1
ATOM 4080 N N . LEU B 1 206 ? 16.682 35.475 8.677 1 98.03 206 LEU B N 1
ATOM 4081 C CA . LEU B 1 206 ? 16.04 34.66 7.652 1 98.03 206 LEU B CA 1
ATOM 4082 C C . LEU B 1 206 ? 14.641 35.181 7.34 1 98.03 206 LEU B C 1
ATOM 4084 O O . LEU B 1 206 ? 14.07 34.852 6.297 1 98.03 206 LEU B O 1
ATOM 4088 N N . ALA B 1 207 ? 14.04 35.96 8.285 1 98.5 207 ALA B N 1
ATOM 4089 C CA . ALA B 1 207 ? 12.7 36.503 8.074 1 98.5 207 ALA B CA 1
ATOM 4090 C C . ALA B 1 207 ? 12.643 37.343 6.802 1 98.5 207 ALA B C 1
ATOM 4092 O O . ALA B 1 207 ? 13.475 38.231 6.598 1 98.5 207 ALA B O 1
ATOM 4093 N N . GLY B 1 208 ? 11.713 36.985 5.918 1 98.47 208 GLY B N 1
ATOM 4094 C CA . GLY B 1 208 ? 11.537 37.752 4.696 1 98.47 208 GLY B CA 1
ATOM 4095 C C . GLY B 1 208 ? 12.209 37.12 3.492 1 98.47 208 GLY B C 1
ATOM 4096 O O . GLY B 1 208 ? 11.949 37.511 2.352 1 98.47 208 GLY B O 1
ATOM 4097 N N . ALA B 1 209 ? 13.058 36.155 3.702 1 98.43 209 ALA B N 1
ATOM 4098 C CA . ALA B 1 209 ? 13.728 35.481 2.593 1 98.43 209 ALA B CA 1
ATOM 4099 C C . ALA B 1 209 ? 12.721 34.764 1.698 1 98.43 209 ALA B C 1
ATOM 4101 O O . ALA B 1 209 ? 11.702 34.261 2.178 1 98.43 209 ALA B O 1
ATOM 4102 N N . VAL B 1 210 ? 12.95 34.764 0.406 1 98.75 210 VAL B N 1
ATOM 4103 C CA . VAL B 1 210 ? 12.143 34.058 -0.584 1 98.75 210 VAL B CA 1
ATOM 4104 C C . VAL B 1 210 ? 13.039 33.161 -1.436 1 98.75 210 VAL B C 1
ATOM 4106 O O . VAL B 1 210 ? 14.063 33.61 -1.956 1 98.75 210 VAL B O 1
ATOM 4109 N N . PHE B 1 211 ? 12.712 31.917 -1.546 1 98.58 211 PHE B N 1
ATOM 4110 C CA . PHE B 1 211 ? 13.459 30.941 -2.331 1 98.58 211 PHE B CA 1
ATOM 4111 C C . PHE B 1 211 ? 12.594 30.369 -3.448 1 98.58 211 PHE B C 1
ATOM 4113 O O . PHE B 1 211 ? 11.397 30.145 -3.261 1 98.58 211 PHE B O 1
ATOM 4120 N N . ARG B 1 212 ? 13.122 30.095 -4.558 1 98.14 212 ARG B N 1
ATOM 4121 C CA . ARG B 1 212 ? 12.463 29.406 -5.662 1 98.14 212 ARG B CA 1
ATOM 4122 C C . ARG B 1 212 ? 13.155 28.083 -5.973 1 98.14 212 ARG B C 1
ATOM 4124 O O . ARG B 1 212 ? 14.383 28.026 -6.067 1 98.14 212 ARG B O 1
ATOM 4131 N N . SER B 1 213 ? 12.409 27.109 -6.133 1 97.18 213 SER B N 1
ATOM 4132 C CA . SER B 1 213 ? 12.989 25.779 -6.291 1 97.18 213 SER B CA 1
ATOM 4133 C C . SER B 1 213 ? 13.111 25.4 -7.763 1 97.18 213 SER B C 1
ATOM 4135 O O . SER B 1 213 ? 12.4 25.944 -8.61 1 97.18 213 SER B O 1
ATOM 4137 N N . SER B 1 214 ? 14.093 24.425 -8.082 1 97.05 214 SER B N 1
ATOM 4138 C CA . SER B 1 214 ? 14.011 23.646 -9.313 1 97.05 214 SER B CA 1
ATOM 4139 C C . SER B 1 214 ? 12.813 22.703 -9.293 1 97.05 214 SER B C 1
ATOM 4141 O O . SER B 1 214 ? 12.184 22.513 -8.25 1 97.05 214 SER B O 1
ATOM 4143 N N . GLY B 1 215 ? 12.492 22.121 -10.409 1 98.05 215 GLY B N 1
ATOM 4144 C CA . GLY B 1 215 ? 11.311 21.284 -10.548 1 98.05 215 GLY B CA 1
ATOM 4145 C C . GLY B 1 215 ? 11.556 19.838 -10.159 1 98.05 215 GLY B C 1
ATOM 4146 O O . GLY B 1 215 ? 12.679 19.341 -10.269 1 98.05 215 GLY B O 1
ATOM 4147 N N . ASP B 1 216 ? 10.506 19.221 -9.691 1 98.61 216 ASP B N 1
ATOM 4148 C CA . ASP B 1 216 ? 10.492 17.783 -9.442 1 98.61 216 ASP B CA 1
ATOM 4149 C C . ASP B 1 216 ? 9.289 17.121 -10.11 1 98.61 216 ASP B C 1
ATOM 4151 O O . ASP B 1 216 ? 8.16 17.599 -9.981 1 98.61 216 ASP B O 1
ATOM 4155 N N . VAL B 1 217 ? 9.539 16.06 -10.788 1 98.62 217 VAL B N 1
ATOM 4156 C CA . VAL B 1 217 ? 8.479 15.339 -11.484 1 98.62 217 VAL B CA 1
ATOM 4157 C C . VAL B 1 217 ? 7.677 14.507 -10.485 1 98.62 217 VAL B C 1
ATOM 4159 O O . VAL B 1 217 ? 8.243 13.93 -9.553 1 98.62 217 VAL B O 1
ATOM 4162 N N . VAL B 1 218 ? 6.326 14.46 -10.647 1 98.56 218 VAL B N 1
ATOM 4163 C CA . VAL B 1 218 ? 5.453 13.588 -9.868 1 98.56 218 VAL B CA 1
ATOM 4164 C C . VAL B 1 218 ? 5.468 12.18 -10.46 1 98.56 218 VAL B C 1
ATOM 4166 O O . VAL B 1 218 ? 5.015 11.969 -11.587 1 98.56 218 VAL B O 1
ATOM 4169 N N . SER B 1 219 ? 5.968 11.228 -9.723 1 98.38 219 SER B N 1
ATOM 4170 C CA . SER B 1 219 ? 6.05 9.834 -10.145 1 98.38 219 SER B CA 1
ATOM 4171 C C . SER B 1 219 ? 5.734 8.887 -8.992 1 98.38 219 SER B C 1
ATOM 4173 O O . SER B 1 219 ? 5.734 9.296 -7.829 1 98.38 219 SER B O 1
ATOM 4175 N N . SER B 1 220 ? 5.317 7.641 -9.314 1 98.43 220 SER B N 1
ATOM 4176 C CA . SER B 1 220 ? 5.013 6.61 -8.327 1 98.43 220 SER B CA 1
ATOM 4177 C C . SER B 1 220 ? 3.853 7.03 -7.429 1 98.43 220 SER B C 1
ATOM 4179 O O . SER B 1 220 ? 3.907 6.848 -6.211 1 98.43 220 SER B O 1
ATOM 4181 N N . ALA B 1 221 ? 2.834 7.63 -8.047 1 98.34 221 ALA B N 1
ATOM 4182 C CA . ALA B 1 221 ? 1.713 8.177 -7.286 1 98.34 221 ALA B CA 1
ATOM 4183 C C . ALA B 1 221 ? 0.87 7.063 -6.673 1 98.34 221 ALA B C 1
ATOM 4185 O O . ALA B 1 221 ? 0.567 7.092 -5.478 1 98.34 221 ALA B O 1
ATOM 4186 N N . PRO B 1 222 ? 0.525 5.964 -7.475 1 98.13 222 PRO B N 1
ATOM 4187 C CA . PRO B 1 222 ? -0.245 4.893 -6.837 1 98.13 222 PRO B CA 1
ATOM 4188 C C . PRO B 1 222 ? 0.537 4.179 -5.736 1 98.13 222 PRO B C 1
ATOM 4190 O O . PRO B 1 222 ? -0.049 3.742 -4.742 1 98.13 222 PRO B O 1
ATOM 4193 N N . GLU B 1 223 ? 1.884 4.087 -5.92 1 98.69 223 GLU B N 1
ATOM 4194 C CA . GLU B 1 223 ? 2.73 3.397 -4.951 1 98.69 223 GLU B CA 1
ATOM 4195 C C . GLU B 1 223 ? 2.747 4.13 -3.613 1 98.69 223 GLU B C 1
ATOM 4197 O O . GLU B 1 223 ? 2.723 3.5 -2.554 1 98.69 223 GLU B O 1
ATOM 4202 N N . LEU B 1 224 ? 2.764 5.448 -3.682 1 98.82 224 LEU B N 1
ATOM 4203 C CA . LEU B 1 224 ? 2.722 6.186 -2.424 1 98.82 224 LEU B CA 1
ATOM 4204 C C . LEU B 1 224 ? 1.378 5.998 -1.728 1 98.82 224 LEU B C 1
ATOM 4206 O O . LEU B 1 224 ? 1.323 5.84 -0.507 1 98.82 224 LEU B O 1
ATOM 4210 N N . ALA B 1 225 ? 0.307 6.074 -2.511 1 98.52 225 ALA B N 1
ATOM 4211 C CA . ALA B 1 225 ? -1.02 5.878 -1.934 1 98.52 225 ALA B CA 1
ATOM 4212 C C . ALA B 1 225 ? -1.125 4.519 -1.248 1 98.52 225 ALA B C 1
ATOM 4214 O O . ALA B 1 225 ? -1.566 4.429 -0.099 1 98.52 225 ALA B O 1
ATOM 4215 N N . ARG B 1 226 ? -0.638 3.49 -1.87 1 98.61 226 ARG B N 1
ATOM 4216 C CA . ARG B 1 226 ? -0.713 2.139 -1.324 1 98.61 226 ARG B CA 1
ATOM 4217 C C . ARG B 1 226 ? 0.205 1.985 -0.116 1 98.61 226 ARG B C 1
ATOM 4219 O O . ARG B 1 226 ? -0.176 1.377 0.887 1 98.61 226 ARG B O 1
ATOM 4226 N N . LEU B 1 227 ? 1.388 2.553 -0.261 1 98.67 227 LEU B N 1
ATOM 4227 C CA . LEU B 1 227 ? 2.372 2.47 0.813 1 98.67 227 LEU B CA 1
ATOM 4228 C C . LEU B 1 227 ? 1.804 3.025 2.115 1 98.67 227 LEU B C 1
ATOM 4230 O O . LEU B 1 227 ? 2.11 2.519 3.197 1 98.67 227 LEU B O 1
ATOM 4234 N N . THR B 1 228 ? 0.943 4.028 2.005 1 98.41 228 THR B N 1
ATOM 4235 C CA . THR B 1 228 ? 0.478 4.757 3.18 1 98.41 228 THR B CA 1
ATOM 4236 C C . THR B 1 228 ? -0.977 4.414 3.488 1 98.41 228 THR B C 1
ATOM 4238 O O . THR B 1 228 ? -1.668 5.173 4.172 1 98.41 228 THR B O 1
ATOM 4241 N N . LEU B 1 229 ? -1.535 3.416 2.867 1 97.33 229 LEU B N 1
ATOM 4242 C CA . LEU B 1 229 ? -2.83 2.809 3.154 1 97.33 229 LEU B CA 1
ATOM 4243 C C . LEU B 1 229 ? -3.968 3.717 2.702 1 97.33 229 LEU B C 1
ATOM 4245 O O . LEU B 1 229 ? -5.067 3.667 3.26 1 97.33 229 LEU B O 1
ATOM 4249 N N . ASN B 1 230 ? -3.688 4.619 1.768 1 97.72 230 ASN B N 1
ATOM 4250 C CA . ASN B 1 230 ? -4.727 5.444 1.162 1 97.72 230 ASN B CA 1
ATOM 4251 C C . ASN B 1 230 ? -5.604 4.633 0.212 1 97.72 230 ASN B C 1
ATOM 4253 O O . ASN B 1 230 ? -5.107 4.051 -0.754 1 97.72 230 ASN B O 1
ATOM 4257 N N . ILE B 1 231 ? -6.945 4.605 0.475 1 96.79 231 ILE B N 1
ATOM 4258 C CA . ILE B 1 231 ? -7.799 3.759 -0.351 1 96.79 231 ILE B CA 1
ATOM 4259 C C . ILE B 1 231 ? -8.796 4.625 -1.118 1 96.79 231 ILE B C 1
ATOM 4261 O O . ILE B 1 231 ? -9.779 4.117 -1.663 1 96.79 231 ILE B O 1
ATOM 4265 N N . ALA B 1 232 ? -8.649 5.947 -1.058 1 97.2 232 ALA B N 1
ATOM 4266 C CA . ALA B 1 232 ? -9.526 6.802 -1.853 1 97.2 232 ALA B CA 1
ATOM 4267 C C . ALA B 1 232 ? -9.521 6.38 -3.32 1 97.2 232 ALA B C 1
ATOM 4269 O O . ALA B 1 232 ? -8.464 6.327 -3.954 1 97.2 232 ALA B O 1
ATOM 4270 N N . ALA B 1 233 ? -10.638 6.175 -3.883 1 96.9 233 ALA B N 1
ATOM 4271 C CA . ALA B 1 233 ? -10.778 5.6 -5.218 1 96.9 233 ALA B CA 1
ATOM 4272 C C . ALA B 1 233 ? -10.129 6.493 -6.271 1 96.9 233 ALA B C 1
ATOM 4274 O O . ALA B 1 233 ? -9.566 6 -7.251 1 96.9 233 ALA B O 1
ATOM 4275 N N . THR B 1 234 ? -10.142 7.753 -6.097 1 96.44 234 THR B N 1
ATOM 4276 C CA . THR B 1 234 ? -9.657 8.724 -7.07 1 96.44 234 THR B CA 1
ATOM 4277 C C . THR B 1 234 ? -8.159 8.554 -7.304 1 96.44 234 THR B C 1
ATOM 4279 O O . THR B 1 234 ? -7.632 8.992 -8.329 1 96.44 234 THR B O 1
ATOM 4282 N N . HIS B 1 235 ? -7.427 7.919 -6.362 1 97.48 235 HIS B N 1
ATOM 4283 C CA . HIS B 1 235 ? -5.982 7.769 -6.491 1 97.48 235 HIS B CA 1
ATOM 4284 C C . HIS B 1 235 ? -5.623 6.455 -7.177 1 97.48 235 HIS B C 1
ATOM 4286 O O . HIS B 1 235 ? -4.462 6.229 -7.527 1 97.48 235 HIS B O 1
ATOM 4292 N N . HIS B 1 236 ? -6.604 5.558 -7.413 1 97.41 236 HIS B N 1
ATOM 4293 C CA . HIS B 1 236 ? -6.302 4.2 -7.85 1 97.41 236 HIS B CA 1
ATOM 4294 C C . HIS B 1 236 ? -7.014 3.871 -9.158 1 97.41 236 HIS B C 1
ATOM 4296 O O . HIS B 1 236 ? -6.612 2.951 -9.875 1 97.41 236 HIS B O 1
ATOM 4302 N N . ASP B 1 237 ? -8.119 4.539 -9.4 1 96.57 237 ASP B N 1
ATOM 4303 C CA . ASP B 1 237 ? -9.007 4.216 -10.513 1 96.57 237 ASP B CA 1
ATOM 4304 C C . ASP B 1 237 ? -9.219 5.43 -11.416 1 96.57 237 ASP B C 1
ATOM 4306 O O . ASP B 1 237 ? -9.909 6.378 -11.038 1 96.57 237 ASP B O 1
ATOM 4310 N N . GLU B 1 238 ? -8.746 5.366 -12.627 1 94.83 238 GLU B N 1
ATOM 4311 C CA . GLU B 1 238 ? -8.812 6.506 -13.537 1 94.83 238 GLU B CA 1
ATOM 4312 C C . GLU B 1 238 ? -10.251 6.794 -13.957 1 94.83 238 GLU B C 1
ATOM 4314 O O . GLU B 1 238 ? -10.558 7.89 -14.429 1 94.83 238 GLU B O 1
ATOM 4319 N N . ARG B 1 239 ? -11.136 5.85 -13.778 1 93.59 239 ARG B N 1
ATOM 4320 C CA . ARG B 1 239 ? -12.522 5.984 -14.213 1 93.59 239 ARG B CA 1
ATOM 4321 C C . ARG B 1 239 ? -13.316 6.862 -13.252 1 93.59 239 ARG B C 1
ATOM 4323 O O . ARG B 1 239 ? -14.418 7.309 -13.576 1 93.59 239 ARG B O 1
ATOM 4330 N N . VAL B 1 240 ? -12.769 7.1 -12.066 1 90.85 240 VAL B N 1
ATOM 4331 C CA . VAL B 1 240 ? -13.458 7.832 -11.007 1 90.85 240 VAL B CA 1
ATOM 4332 C C . VAL B 1 240 ? -13.351 9.333 -11.263 1 90.85 240 VAL B C 1
ATOM 4334 O O . VAL B 1 240 ? -14.316 10.074 -11.061 1 90.85 240 VAL B O 1
ATOM 4337 N N . GLY B 1 241 ? -12.235 9.755 -11.759 1 84.6 241 GLY B N 1
ATOM 4338 C CA . GLY B 1 241 ? -12.036 11.178 -11.984 1 84.6 241 GLY B CA 1
ATOM 4339 C C . GLY B 1 241 ? -12.422 11.62 -13.383 1 84.6 241 GLY B C 1
ATOM 4340 O O . GLY B 1 241 ? -12.402 10.82 -14.32 1 84.6 241 GLY B O 1
ATOM 4341 N N . ALA B 1 242 ? -12.751 12.893 -13.486 1 82.17 242 ALA B N 1
ATOM 4342 C CA . ALA B 1 242 ? -13.095 13.455 -14.789 1 82.17 242 ALA B CA 1
ATOM 4343 C C . ALA B 1 242 ? -11.875 13.501 -15.706 1 82.17 242 ALA B C 1
ATOM 4345 O O . ALA B 1 242 ? -11.993 13.299 -16.917 1 82.17 242 ALA B O 1
ATOM 4346 N N . ASP B 1 243 ? -10.741 13.763 -15.118 1 87.01 243 ASP B N 1
ATOM 4347 C CA . ASP B 1 243 ? -9.514 13.9 -15.897 1 87.01 243 ASP B CA 1
ATOM 4348 C C . ASP B 1 243 ? -8.499 12.825 -15.515 1 87.01 243 ASP B C 1
ATOM 4350 O O . ASP B 1 243 ? -7.297 13.091 -15.458 1 87.01 243 ASP B O 1
ATOM 4354 N N . GLY B 1 244 ? -9.028 11.67 -15.116 1 91.66 244 GLY B N 1
ATOM 4355 C CA . GLY B 1 244 ? -8.142 10.584 -14.727 1 91.66 244 GLY B CA 1
ATOM 4356 C C . GLY B 1 244 ? -7.876 10.537 -13.234 1 91.66 244 GLY B C 1
ATOM 4357 O O . GLY B 1 244 ? -8.645 11.087 -12.444 1 91.66 244 GLY B O 1
ATOM 4358 N N . ARG B 1 245 ? -6.792 9.85 -12.896 1 95.36 245 ARG B N 1
ATOM 4359 C CA . ARG B 1 245 ? -6.477 9.688 -11.481 1 95.36 245 ARG B CA 1
ATOM 4360 C C . ARG B 1 245 ? -5.901 10.975 -10.898 1 95.36 245 ARG B C 1
ATOM 4362 O O . ARG B 1 245 ? -5.066 11.627 -11.526 1 95.36 245 ARG B O 1
ATOM 4369 N N . LEU B 1 246 ? -6.3 11.296 -9.757 1 96.6 246 LEU B N 1
ATOM 4370 C CA . LEU B 1 246 ? -5.733 12.399 -8.989 1 96.6 246 LEU B CA 1
ATOM 4371 C C . LEU B 1 246 ? -4.585 11.916 -8.109 1 96.6 246 LEU B C 1
ATOM 4373 O O . LEU B 1 246 ? -4.649 10.823 -7.542 1 96.6 246 LEU B O 1
ATOM 4377 N N . VAL B 1 247 ? -3.594 12.751 -8.08 1 96.78 247 VAL B N 1
ATOM 4378 C CA . VAL B 1 247 ? -2.48 12.458 -7.184 1 96.78 247 VAL B CA 1
ATOM 4379 C C . VAL B 1 247 ? -2.875 12.784 -5.746 1 96.78 247 VAL B C 1
ATOM 4381 O O . VAL B 1 247 ? -3.51 13.809 -5.487 1 96.78 247 VAL B O 1
ATOM 4384 N N . TYR B 1 248 ? -2.473 11.817 -4.822 1 93.26 248 TYR B N 1
ATOM 4385 C CA . TYR B 1 248 ? -2.635 11.979 -3.382 1 93.26 248 TYR B CA 1
ATOM 4386 C C . TYR B 1 248 ? -1.975 13.265 -2.899 1 93.26 248 TYR B C 1
ATOM 4388 O O . TYR B 1 248 ? -0.825 13.547 -3.245 1 93.26 248 TYR B O 1
ATOM 4396 N N . GLY B 1 249 ? -2.721 14.172 -2.146 1 96.68 249 GLY B N 1
ATOM 4397 C CA . GLY B 1 249 ? -2.199 15.445 -1.676 1 96.68 249 GLY B CA 1
ATOM 4398 C C . GLY B 1 249 ? -0.884 15.313 -0.932 1 96.68 249 GLY B C 1
ATOM 4399 O O . GLY B 1 249 ? -0.046 16.215 -0.977 1 96.68 249 GLY B O 1
ATOM 4400 N N . GLY B 1 250 ? -0.737 14.181 -0.213 1 97.56 250 GLY B N 1
ATOM 4401 C CA . GLY B 1 250 ? 0.51 13.927 0.492 1 97.56 250 GLY B CA 1
ATOM 4402 C C . GLY B 1 250 ? 1.72 13.915 -0.423 1 97.56 250 GLY B C 1
ATOM 4403 O O . GLY B 1 250 ? 2.831 14.234 0.005 1 97.56 250 GLY B O 1
ATOM 4404 N N . HIS B 1 251 ? 1.498 13.552 -1.66 1 98.53 251 HIS B N 1
ATOM 4405 C CA . HIS B 1 251 ? 2.571 13.57 -2.648 1 98.53 251 HIS B CA 1
ATOM 4406 C C . HIS B 1 251 ? 3.026 14.996 -2.941 1 98.53 251 HIS B C 1
ATOM 4408 O O . HIS B 1 251 ? 4.226 15.279 -2.955 1 98.53 251 HIS B O 1
ATOM 4414 N N . THR B 1 252 ? 2.098 15.903 -3.157 1 98.61 252 THR B N 1
ATOM 4415 C CA . THR B 1 252 ? 2.393 17.305 -3.436 1 98.61 252 THR B CA 1
ATOM 4416 C C . THR B 1 252 ? 3.102 17.954 -2.251 1 98.61 252 THR B C 1
ATOM 4418 O O . THR B 1 252 ? 4.098 18.658 -2.427 1 98.61 252 THR B O 1
ATOM 4421 N N . ILE B 1 253 ? 2.591 17.659 -1.101 1 98.78 253 ILE B N 1
ATOM 4422 C CA . ILE B 1 253 ? 3.179 18.205 0.118 1 98.78 253 ILE B CA 1
ATOM 4423 C C . ILE B 1 253 ? 4.596 17.663 0.295 1 98.78 253 ILE B C 1
ATOM 4425 O O . ILE B 1 253 ? 5.503 18.397 0.695 1 98.78 253 ILE B O 1
ATOM 4429 N N . GLY B 1 254 ? 4.772 16.385 0.017 1 98.77 254 GLY B N 1
ATOM 4430 C CA . GLY B 1 254 ? 6.087 15.773 0.129 1 98.77 254 GLY B CA 1
ATOM 4431 C C . GLY B 1 254 ? 7.114 16.39 -0.802 1 98.77 254 GLY B C 1
ATOM 4432 O O . GLY B 1 254 ? 8.255 16.63 -0.404 1 98.77 254 GLY B O 1
ATOM 4433 N N . ILE B 1 255 ? 6.721 16.614 -2.025 1 98.79 255 ILE B N 1
ATOM 4434 C CA . ILE B 1 255 ? 7.614 17.258 -2.982 1 98.79 255 ILE B CA 1
ATOM 4435 C C . ILE B 1 255 ? 7.939 18.674 -2.512 1 98.79 255 ILE B C 1
ATOM 4437 O O . ILE B 1 255 ? 9.096 19.099 -2.558 1 98.79 255 ILE B O 1
ATOM 4441 N N . ALA B 1 256 ? 6.926 19.395 -2.046 1 98.83 256 ALA B N 1
ATOM 4442 C CA . ALA B 1 256 ? 7.136 20.742 -1.522 1 98.83 256 ALA B CA 1
ATOM 4443 C C . ALA B 1 256 ? 8.124 20.73 -0.359 1 98.83 256 ALA B C 1
ATOM 4445 O O . ALA B 1 256 ? 8.977 21.614 -0.251 1 98.83 256 ALA B O 1
ATOM 4446 N N . LEU B 1 257 ? 7.974 19.752 0.498 1 98.79 257 LEU B N 1
ATOM 4447 C CA . LEU B 1 257 ? 8.896 19.633 1.621 1 98.79 257 LEU B CA 1
ATOM 4448 C C . LEU B 1 257 ? 10.316 19.364 1.133 1 98.79 257 LEU B C 1
ATOM 4450 O O . LEU B 1 257 ? 11.277 19.917 1.671 1 98.79 257 LEU B O 1
ATOM 4454 N N . GLY B 1 258 ? 10.432 18.461 0.148 1 98.59 258 GLY B N 1
ATOM 4455 C CA . GLY B 1 258 ? 11.74 18.24 -0.447 1 98.59 258 GLY B CA 1
ATOM 4456 C C . GLY B 1 258 ? 12.379 19.512 -0.973 1 98.59 258 GLY B C 1
ATOM 4457 O O . GLY B 1 258 ? 13.574 19.74 -0.775 1 98.59 258 GLY B O 1
ATOM 4458 N N . GLN B 1 259 ? 11.617 20.286 -1.549 1 98.7 259 GLN B N 1
ATOM 4459 C CA . GLN B 1 259 ? 12.101 21.545 -2.106 1 98.7 259 GLN B CA 1
ATOM 4460 C C . GLN B 1 259 ? 12.436 22.543 -1.001 1 98.7 259 GLN B C 1
ATOM 4462 O O . GLN B 1 259 ? 13.409 23.293 -1.108 1 98.7 259 GLN B O 1
ATOM 4467 N N . ALA B 1 260 ? 11.668 22.542 0.04 1 98.61 260 ALA B N 1
ATOM 4468 C CA . ALA B 1 260 ? 11.957 23.394 1.19 1 98.61 260 ALA B CA 1
ATOM 4469 C C . ALA B 1 260 ? 13.295 23.026 1.824 1 98.61 260 ALA B C 1
ATOM 4471 O O . ALA B 1 260 ? 14.049 23.903 2.251 1 98.61 260 ALA B O 1
ATOM 4472 N N . THR B 1 261 ? 13.613 21.736 1.845 1 97.93 261 THR B N 1
ATOM 4473 C CA . THR B 1 261 ? 14.845 21.289 2.483 1 97.93 261 THR B CA 1
ATOM 4474 C C . THR B 1 261 ? 16.05 21.574 1.591 1 97.93 261 THR B C 1
ATOM 4476 O O . THR B 1 261 ? 17.19 21.574 2.061 1 97.93 261 THR B O 1
ATOM 4479 N N . ARG B 1 262 ? 15.816 21.74 0.313 1 97.19 262 ARG B N 1
ATOM 4480 C CA . ARG B 1 262 ? 16.881 22.216 -0.564 1 97.19 262 ARG B CA 1
ATOM 4481 C C . ARG B 1 262 ? 17.192 23.685 -0.299 1 97.19 262 ARG B C 1
ATOM 4483 O O . ARG B 1 262 ? 18.355 24.094 -0.33 1 97.19 262 ARG B O 1
ATOM 4490 N N . ALA B 1 263 ? 16.144 24.454 -0.043 1 97.73 263 ALA B N 1
ATOM 4491 C CA . ALA B 1 263 ? 16.287 25.885 0.215 1 97.73 263 ALA B CA 1
ATOM 4492 C C . ALA B 1 263 ? 16.902 26.135 1.589 1 97.73 263 ALA B C 1
ATOM 4494 O O . ALA B 1 263 ? 17.688 27.07 1.763 1 97.73 263 ALA B O 1
ATOM 4495 N N . LEU B 1 264 ? 16.507 25.358 2.56 1 97.9 264 LEU B N 1
ATOM 4496 C CA . LEU B 1 264 ? 16.975 25.425 3.94 1 97.9 264 LEU B CA 1
ATOM 4497 C C . LEU B 1 264 ? 17.481 24.065 4.41 1 97.9 264 LEU B C 1
ATOM 4499 O O . LEU B 1 264 ? 16.824 23.398 5.213 1 97.9 264 LEU B O 1
ATOM 4503 N N . PRO B 1 265 ? 18.66 23.703 4.073 1 97.13 265 PRO B N 1
ATOM 4504 C CA . PRO B 1 265 ? 19.144 22.33 4.23 1 97.13 265 PRO B CA 1
ATOM 4505 C C . PRO B 1 265 ? 19.333 21.934 5.693 1 97.13 265 PRO B C 1
ATOM 4507 O O . PRO B 1 265 ? 19.458 20.747 6.005 1 97.13 265 PRO B O 1
ATOM 4510 N N . ASN B 1 266 ? 19.363 22.888 6.623 1 97.32 266 ASN B N 1
ATOM 4511 C CA . ASN B 1 266 ? 19.633 22.534 8.012 1 97.32 266 ASN B CA 1
ATOM 4512 C C . ASN B 1 266 ? 18.361 22.561 8.855 1 97.32 266 ASN B C 1
ATOM 4514 O O . ASN B 1 266 ? 18.424 22.704 10.077 1 97.32 266 ASN B O 1
ATOM 4518 N N . LEU B 1 267 ? 17.204 22.512 8.212 1 98.02 267 LEU B N 1
ATOM 4519 C CA . LEU B 1 267 ? 15.974 22.28 8.961 1 98.02 267 LEU B CA 1
ATOM 4520 C C . LEU B 1 267 ? 16.074 21.004 9.79 1 98.02 267 LEU B C 1
ATOM 4522 O O . LEU B 1 267 ? 16.555 19.978 9.303 1 98.02 267 LEU B O 1
ATOM 4526 N N . VAL B 1 268 ? 15.663 21.127 11.023 1 98.45 268 VAL B N 1
ATOM 4527 C CA . VAL B 1 268 ? 15.721 19.982 11.926 1 98.45 268 VAL B CA 1
ATOM 4528 C C . VAL B 1 268 ? 14.491 19.101 11.723 1 98.45 268 VAL B C 1
ATOM 4530 O O . VAL B 1 268 ? 14.602 17.874 11.662 1 98.45 268 VAL B O 1
ATOM 4533 N N . THR B 1 269 ? 13.316 19.69 11.675 1 98.46 269 THR B N 1
ATOM 4534 C CA . THR B 1 269 ? 12.066 18.969 11.462 1 98.46 269 THR B CA 1
ATOM 4535 C C . THR B 1 269 ? 10.915 19.941 11.222 1 98.46 269 THR B C 1
ATOM 4537 O O . THR B 1 269 ? 11.112 21.158 11.227 1 98.46 269 THR B O 1
ATOM 4540 N N . VAL B 1 270 ? 9.764 19.419 10.901 1 98.58 270 VAL B N 1
ATOM 4541 C CA . VAL B 1 270 ? 8.5 20.146 10.83 1 98.58 270 VAL B CA 1
ATOM 4542 C C . VAL B 1 270 ? 7.717 19.947 12.126 1 98.58 270 VAL B C 1
ATOM 4544 O O . VAL B 1 270 ? 7.531 18.815 12.579 1 98.58 270 VAL B O 1
ATOM 4547 N N . LEU B 1 271 ? 7.222 21.025 12.714 1 98.24 271 LEU B N 1
ATOM 4548 C CA . LEU B 1 271 ? 6.544 20.943 14.003 1 98.24 271 LEU B CA 1
ATOM 4549 C C . LEU B 1 271 ? 5.031 20.918 13.821 1 98.24 271 LEU B C 1
ATOM 4551 O O . LEU B 1 271 ? 4.307 20.401 14.675 1 98.24 271 LEU B O 1
ATOM 4555 N N . GLY B 1 272 ? 4.591 21.511 12.74 1 97.65 272 GLY B N 1
ATOM 4556 C CA . GLY B 1 272 ? 3.159 21.548 12.487 1 97.65 272 GLY B CA 1
ATOM 4557 C C . GLY B 1 272 ? 2.786 22.399 11.288 1 97.65 272 GLY B C 1
ATOM 4558 O O . GLY B 1 272 ? 3.657 22.982 10.639 1 97.65 272 GLY B O 1
ATOM 4559 N N . TRP B 1 273 ? 1.535 22.337 10.931 1 96.85 273 TRP B N 1
ATOM 4560 C CA . TRP B 1 273 ? 0.958 23.133 9.852 1 96.85 273 TRP B CA 1
ATOM 4561 C C . TRP B 1 273 ? -0.091 24.101 10.391 1 96.85 273 TRP B C 1
ATOM 4563 O O . TRP B 1 273 ? -1 23.698 11.12 1 96.85 273 TRP B O 1
ATOM 4573 N N . LYS B 1 274 ? 0.039 25.353 10.07 1 95.23 274 LYS B N 1
ATOM 4574 C CA . LYS B 1 274 ? -1.065 26.276 10.317 1 95.23 274 LYS B CA 1
ATOM 4575 C C . LYS B 1 274 ? -2.224 26.016 9.36 1 95.23 274 LYS B C 1
ATOM 4577 O O . LYS B 1 274 ? -3.375 25.903 9.787 1 95.23 274 LYS B O 1
ATOM 4582 N N . SER B 1 275 ? -1.839 25.972 8.113 1 95.77 275 SER B N 1
ATOM 4583 C CA . SER B 1 275 ? -2.831 25.681 7.083 1 95.77 275 SER B CA 1
ATOM 4584 C C . SER B 1 275 ? -2.185 25.039 5.859 1 95.77 275 SER B C 1
ATOM 4586 O O . SER B 1 275 ? -1.001 25.257 5.59 1 95.77 275 SER B O 1
ATOM 4588 N N . CYS B 1 276 ? -2.922 24.251 5.197 1 97.43 276 CYS B N 1
ATOM 4589 C CA . CYS B 1 276 ? -2.57 23.647 3.917 1 97.43 276 CYS B CA 1
ATOM 4590 C C . CYS B 1 276 ? -3.78 23.587 2.992 1 97.43 276 CYS B C 1
ATOM 4592 O O . CYS B 1 276 ? -4.719 22.828 3.239 1 97.43 276 CYS B O 1
ATOM 4594 N N . ASP B 1 277 ? -3.792 24.391 1.968 1 97.23 277 ASP B N 1
ATOM 4595 C CA . ASP B 1 277 ? -4.912 24.477 1.036 1 97.23 277 ASP B CA 1
ATOM 4596 C C . ASP B 1 277 ? -4.547 23.872 -0.318 1 97.23 277 ASP B C 1
ATOM 4598 O O . ASP B 1 277 ? -3.586 24.304 -0.958 1 97.23 277 ASP B O 1
ATOM 4602 N N . HIS B 1 278 ? -5.258 22.889 -0.707 1 97.17 278 HIS B N 1
ATOM 4603 C CA . HIS B 1 278 ? -5.142 22.372 -2.066 1 97.17 278 HIS B CA 1
ATOM 4604 C C . HIS B 1 278 ? -5.952 23.213 -3.046 1 97.17 278 HIS B C 1
ATOM 4606 O O . HIS B 1 278 ? -7.184 23.217 -2.997 1 97.17 278 HIS B O 1
ATOM 4612 N N . THR B 1 279 ? -5.306 23.845 -4.025 1 97.44 279 THR B N 1
ATOM 4613 C CA . THR B 1 279 ? -5.959 24.86 -4.845 1 97.44 279 THR B CA 1
ATOM 4614 C C . THR B 1 279 ? -6.177 24.348 -6.267 1 97.44 279 THR B C 1
ATOM 4616 O O . THR B 1 279 ? -6.786 25.032 -7.092 1 97.44 279 THR B O 1
ATOM 4619 N N . GLY B 1 280 ? -5.727 23.247 -6.577 1 95.93 280 GLY B N 1
ATOM 4620 C CA . GLY B 1 280 ? -5.897 22.633 -7.884 1 95.93 280 GLY B CA 1
ATOM 4621 C C . GLY B 1 280 ? -5.459 21.181 -7.923 1 95.93 280 GLY B C 1
ATOM 4622 O O . GLY B 1 280 ? -4.78 20.707 -7.009 1 95.93 280 GLY B O 1
ATOM 4623 N N . PRO B 1 281 ? -5.801 20.473 -8.993 1 95.84 281 PRO B N 1
ATOM 4624 C CA . PRO B 1 281 ? -5.44 19.059 -9.12 1 95.84 281 PRO B CA 1
ATOM 4625 C C . PRO B 1 281 ? -3.989 18.856 -9.55 1 95.84 281 PRO B C 1
ATOM 4627 O O . PRO B 1 281 ? -3.412 19.721 -10.214 1 95.84 281 PRO B O 1
ATOM 4630 N N . VAL B 1 282 ? -3.364 17.811 -9.131 1 97.56 282 VAL B N 1
ATOM 4631 C CA . VAL B 1 282 ? -2.055 17.347 -9.58 1 97.56 282 VAL B CA 1
ATOM 4632 C C . VAL B 1 282 ? -2.181 15.949 -10.181 1 97.56 282 VAL B C 1
ATOM 4634 O O . VAL B 1 282 ? -2.935 15.114 -9.676 1 97.56 282 VAL B O 1
ATOM 4637 N N . HIS B 1 283 ? -1.486 15.712 -11.279 1 97.2 283 HIS B N 1
ATOM 4638 C CA . HIS B 1 283 ? -1.505 14.422 -11.959 1 97.2 283 HIS B CA 1
ATOM 4639 C C . HIS B 1 283 ? -0.098 13.851 -12.095 1 97.2 283 HIS B C 1
ATOM 4641 O O . HIS B 1 283 ? 0.885 14.595 -12.06 1 97.2 283 HIS B O 1
ATOM 4647 N N . GLU B 1 284 ? -0.032 12.533 -12.18 1 97.13 284 GLU B N 1
ATOM 4648 C CA . GLU B 1 284 ? 1.261 11.906 -12.439 1 97.13 284 GLU B CA 1
ATOM 4649 C C . GLU B 1 284 ? 1.872 12.417 -13.74 1 97.13 284 GLU B C 1
ATOM 4651 O O . GLU B 1 284 ? 1.175 12.552 -14.749 1 97.13 284 GLU B O 1
ATOM 4656 N N . GLY B 1 285 ? 3.226 12.71 -13.696 1 97.46 285 GLY B N 1
ATOM 4657 C CA . GLY B 1 285 ? 3.916 13.29 -14.838 1 97.46 285 GLY B CA 1
ATOM 4658 C C . GLY B 1 285 ? 4.053 14.799 -14.748 1 97.46 285 GLY B C 1
ATOM 4659 O O . GLY B 1 285 ? 4.877 15.394 -15.445 1 97.46 285 GLY B O 1
ATOM 4660 N N . ASP B 1 286 ? 3.204 15.45 -13.92 1 98.39 286 ASP B N 1
ATOM 4661 C CA . ASP B 1 286 ? 3.399 16.879 -13.693 1 98.39 286 ASP B CA 1
ATOM 4662 C C . ASP B 1 286 ? 4.776 17.156 -13.095 1 98.39 286 ASP B C 1
ATOM 4664 O O . ASP B 1 286 ? 5.353 16.296 -12.426 1 98.39 286 ASP B O 1
ATOM 4668 N N . THR B 1 287 ? 5.293 18.298 -13.366 1 98.8 287 THR B N 1
ATOM 4669 C CA . THR B 1 287 ? 6.455 18.832 -12.664 1 98.8 287 THR B CA 1
ATOM 4670 C C . THR B 1 287 ? 6.04 19.928 -11.686 1 98.8 287 THR B C 1
ATOM 4672 O O . THR B 1 287 ? 5.288 20.836 -12.047 1 98.8 287 THR B O 1
ATOM 4675 N N . LEU B 1 288 ? 6.526 19.874 -10.471 1 98.82 288 LEU B N 1
ATOM 4676 C CA . LEU B 1 288 ? 6.145 20.854 -9.459 1 98.82 288 LEU B CA 1
ATOM 4677 C C . LEU B 1 288 ? 7.329 21.74 -9.088 1 98.82 288 LEU B C 1
ATOM 4679 O O . LEU B 1 288 ? 8.458 21.257 -8.969 1 98.82 288 LEU B O 1
ATOM 4683 N N . THR B 1 289 ? 7.065 22.986 -8.93 1 98.83 289 THR B N 1
ATOM 4684 C CA . THR B 1 289 ? 7.995 23.948 -8.349 1 98.83 289 THR B CA 1
ATOM 4685 C C . THR B 1 289 ? 7.352 24.68 -7.174 1 98.83 289 THR B C 1
ATOM 4687 O O . THR B 1 289 ? 6.129 24.666 -7.022 1 98.83 289 THR B O 1
ATOM 4690 N N . SER B 1 290 ? 8.197 25.291 -6.329 1 98.69 290 SER B N 1
ATOM 4691 C CA . SER B 1 290 ? 7.676 26.006 -5.169 1 98.69 290 SER B CA 1
ATOM 4692 C C . SER B 1 290 ? 8.342 27.369 -5.015 1 98.69 290 SER B C 1
ATOM 4694 O O . SER B 1 290 ? 9.495 27.551 -5.411 1 98.69 290 SER B O 1
ATOM 4696 N N . GLU B 1 291 ? 7.629 28.291 -4.577 1 98.83 291 GLU B N 1
ATOM 4697 C CA . GLU B 1 291 ? 8.133 29.503 -3.938 1 98.83 291 GLU B CA 1
ATOM 4698 C C . GLU B 1 291 ? 8.005 29.42 -2.42 1 98.83 291 GLU B C 1
ATOM 4700 O O . GLU B 1 291 ? 6.895 29.347 -1.888 1 98.83 291 GLU B O 1
ATOM 4705 N N . LEU B 1 292 ? 9.145 29.381 -1.775 1 98.86 292 LEU B N 1
ATOM 4706 C CA . LEU B 1 292 ? 9.173 29.275 -0.321 1 98.86 292 LEU B CA 1
ATOM 4707 C C . LEU B 1 292 ? 9.472 30.627 0.318 1 98.86 292 LEU B C 1
ATOM 4709 O O . LEU B 1 292 ? 10.496 31.246 0.019 1 98.86 292 LEU B O 1
ATOM 4713 N N . ARG B 1 293 ? 8.622 31.043 1.241 1 98.9 293 ARG B N 1
ATOM 4714 C CA . ARG B 1 293 ? 8.776 32.314 1.942 1 98.9 293 ARG B CA 1
ATOM 4715 C C . ARG B 1 293 ? 8.966 32.095 3.439 1 98.9 293 ARG B C 1
ATOM 4717 O O . ARG B 1 293 ? 8.234 31.317 4.055 1 98.9 293 ARG B O 1
ATOM 4724 N N . VAL B 1 294 ? 9.939 32.74 3.98 1 98.85 294 VAL B N 1
ATOM 4725 C CA . VAL B 1 294 ? 10.078 32.796 5.431 1 98.85 294 VAL B CA 1
ATOM 4726 C C . VAL B 1 294 ? 9.287 33.981 5.981 1 98.85 294 VAL B C 1
ATOM 4728 O O . VAL B 1 294 ? 9.77 35.116 5.97 1 98.85 294 VAL B O 1
ATOM 4731 N N . GLU B 1 295 ? 8.194 33.682 6.498 1 98.72 295 GLU B N 1
ATOM 4732 C CA . GLU B 1 295 ? 7.3 34.752 6.931 1 98.72 295 GLU B CA 1
ATOM 4733 C C . GLU B 1 295 ? 7.787 35.385 8.232 1 98.72 295 GLU B C 1
ATOM 4735 O O . GLU B 1 295 ? 7.667 36.597 8.421 1 98.72 295 GLU B O 1
ATOM 4740 N N . SER B 1 296 ? 8.296 34.563 9.129 1 98.31 296 SER B N 1
ATOM 4741 C CA . SER B 1 296 ? 8.93 35.054 10.348 1 98.31 296 SER B CA 1
ATOM 4742 C C . SER B 1 296 ? 9.94 34.047 10.889 1 98.31 296 SER B C 1
ATOM 4744 O O . SER B 1 296 ? 9.933 32.879 10.495 1 98.31 296 SER B O 1
ATOM 4746 N N . ALA B 1 297 ? 10.802 34.52 11.688 1 98.44 297 ALA B N 1
ATOM 4747 C CA . ALA B 1 297 ? 11.841 33.745 12.362 1 98.44 297 ALA B CA 1
ATOM 4748 C C . ALA B 1 297 ? 11.95 34.137 13.833 1 98.44 297 ALA B C 1
ATOM 4750 O O . ALA B 1 297 ? 12.303 35.275 14.154 1 98.44 297 ALA B O 1
ATOM 4751 N N . ASP B 1 298 ? 11.649 33.158 14.677 1 97.88 298 ASP B N 1
ATOM 4752 C CA . ASP B 1 298 ? 11.623 33.448 16.107 1 97.88 298 ASP B CA 1
ATOM 4753 C C . ASP B 1 298 ? 12.687 32.644 16.85 1 97.88 298 ASP B C 1
ATOM 4755 O O . ASP B 1 298 ? 12.653 31.412 16.851 1 97.88 298 ASP B O 1
ATOM 4759 N N . ALA B 1 299 ? 13.501 33.347 17.59 1 97.4 299 ALA B N 1
ATOM 4760 C CA . ALA B 1 299 ? 14.56 32.682 18.343 1 97.4 299 ALA B CA 1
ATOM 4761 C C . ALA B 1 299 ? 13.996 31.962 19.565 1 97.4 299 ALA B C 1
ATOM 4763 O O . ALA B 1 299 ? 13.08 32.464 20.22 1 97.4 299 ALA B O 1
ATOM 4764 N N . LEU B 1 300 ? 14.56 30.832 19.842 1 96.07 300 LEU B N 1
ATOM 4765 C CA . LEU B 1 300 ? 14.224 30.11 21.064 1 96.07 300 LEU B CA 1
ATOM 4766 C C . LEU B 1 300 ? 15.232 30.411 22.168 1 96.07 300 LEU B C 1
ATOM 4768 O O . LEU B 1 300 ? 16.413 30.634 21.892 1 96.07 300 LEU B O 1
ATOM 4772 N N . ALA B 1 301 ? 14.769 30.303 23.335 1 90.34 301 ALA B N 1
ATOM 4773 C CA . ALA B 1 301 ? 15.621 30.624 24.477 1 90.34 301 ALA B CA 1
ATOM 4774 C C . ALA B 1 301 ? 16.794 29.653 24.575 1 90.34 301 ALA B C 1
ATOM 4776 O O . ALA B 1 301 ? 17.908 30.05 24.927 1 90.34 301 ALA B O 1
ATOM 4777 N N . ALA B 1 302 ? 16.6 28.463 24.302 1 85.34 302 ALA B N 1
ATOM 4778 C CA . ALA B 1 302 ? 17.618 27.43 24.477 1 85.34 302 ALA B CA 1
ATOM 4779 C C . ALA B 1 302 ? 18.493 27.306 23.233 1 85.34 302 ALA B C 1
ATOM 4781 O O . ALA B 1 302 ? 19.377 26.449 23.171 1 85.34 302 ALA B O 1
ATOM 4782 N N . GLY B 1 303 ? 18.297 28.223 22.299 1 90.73 303 GLY B N 1
ATOM 4783 C CA . GLY B 1 303 ? 19.064 28.147 21.066 1 90.73 303 GLY B CA 1
ATOM 4784 C C . GLY B 1 303 ? 18.254 27.631 19.891 1 90.73 303 GLY B C 1
ATOM 4785 O O . GLY B 1 303 ? 17.356 26.804 20.064 1 90.73 303 GLY B O 1
ATOM 4786 N N . GLY B 1 304 ? 18.599 28.139 18.698 1 96.15 304 GLY B N 1
ATOM 4787 C CA . GLY B 1 304 ? 17.816 27.834 17.511 1 96.15 304 GLY B CA 1
ATOM 4788 C C . GLY B 1 304 ? 16.583 28.707 17.37 1 96.15 304 GLY B C 1
ATOM 4789 O O . GLY B 1 304 ? 16.523 29.802 17.933 1 96.15 304 GLY B O 1
ATOM 4790 N N . GLY B 1 305 ? 15.732 28.231 16.551 1 98 305 GLY B N 1
ATOM 4791 C CA . GLY B 1 305 ? 14.555 29.062 16.353 1 98 305 GLY B CA 1
ATOM 4792 C C . GLY B 1 305 ? 13.491 28.398 15.5 1 98 305 GLY B C 1
ATOM 4793 O O . GLY B 1 305 ? 13.693 27.289 14.999 1 98 305 GLY B O 1
ATOM 4794 N N . LEU B 1 306 ? 12.358 29.039 15.498 1 98.32 306 LEU B N 1
ATOM 4795 C CA . LEU B 1 306 ? 11.194 28.639 14.715 1 98.32 306 LEU B CA 1
ATOM 4796 C C . LEU B 1 306 ? 11.105 29.443 13.422 1 98.32 306 LEU B C 1
ATOM 4798 O O . LEU B 1 306 ? 11.23 30.67 13.44 1 98.32 306 LEU B O 1
ATOM 4802 N N . LEU B 1 307 ? 11.024 28.732 12.356 1 98.64 307 LEU B N 1
ATOM 4803 C CA . LEU B 1 307 ? 10.714 29.377 11.084 1 98.64 307 LEU B CA 1
ATOM 4804 C C . LEU B 1 307 ? 9.251 29.164 10.709 1 98.64 307 LEU B C 1
ATOM 4806 O O . LEU B 1 307 ? 8.775 28.027 10.671 1 98.64 307 LEU B O 1
ATOM 4810 N N . HIS B 1 308 ? 8.515 30.251 10.507 1 98.45 308 HIS B N 1
ATOM 4811 C CA . HIS B 1 308 ? 7.179 30.193 9.925 1 98.45 308 HIS B CA 1
ATOM 4812 C C . HIS B 1 308 ? 7.231 30.339 8.408 1 98.45 308 HIS B C 1
ATOM 4814 O O . HIS B 1 308 ? 7.577 31.405 7.894 1 98.45 308 HIS B O 1
ATOM 4820 N N . LEU B 1 309 ? 6.889 29.273 7.773 1 98.87 309 LEU B N 1
ATOM 4821 C CA . LEU B 1 309 ? 7.141 29.16 6.34 1 98.87 309 LEU B CA 1
ATOM 4822 C C . LEU B 1 309 ? 5.831 29.089 5.562 1 98.87 309 LEU B C 1
ATOM 4824 O O . LEU B 1 309 ? 4.829 28.583 6.071 1 98.87 309 LEU B O 1
ATOM 4828 N N . ARG B 1 310 ? 5.853 29.62 4.364 1 98.92 310 ARG B N 1
ATOM 4829 C CA . ARG B 1 310 ? 4.779 29.475 3.386 1 98.92 310 ARG B CA 1
ATOM 4830 C C . ARG B 1 310 ? 5.314 28.948 2.059 1 98.92 310 ARG B C 1
ATOM 4832 O O . ARG B 1 310 ? 6.197 29.559 1.454 1 98.92 310 ARG B O 1
ATOM 4839 N N . SER B 1 311 ? 4.864 27.847 1.638 1 98.89 311 SER B N 1
ATOM 4840 C CA . SER B 1 311 ? 5.229 27.257 0.354 1 98.89 311 SER B CA 1
ATOM 4841 C C . SER B 1 311 ? 4.084 27.361 -0.648 1 98.89 311 SER B C 1
ATOM 4843 O O . SER B 1 311 ? 3.013 26.788 -0.437 1 98.89 311 SER B O 1
ATOM 4845 N N . LEU B 1 312 ? 4.232 28.122 -1.685 1 98.9 312 LEU B N 1
ATOM 4846 C CA . LEU B 1 312 ? 3.335 28.158 -2.834 1 98.9 312 LEU B CA 1
ATOM 4847 C C . LEU B 1 312 ? 3.829 27.229 -3.939 1 98.9 312 LEU B C 1
ATOM 4849 O O . LEU B 1 312 ? 4.936 27.405 -4.454 1 98.9 312 LEU B O 1
ATOM 4853 N N . VAL B 1 313 ? 3.009 26.252 -4.333 1 98.9 313 VAL B N 1
ATOM 4854 C CA . VAL B 1 313 ? 3.454 25.228 -5.272 1 98.9 313 VAL B CA 1
ATOM 4855 C C . VAL B 1 313 ? 2.716 25.386 -6.599 1 98.9 313 VAL B C 1
ATOM 4857 O O . VAL B 1 313 ? 1.509 25.641 -6.619 1 98.9 313 VAL B O 1
ATOM 4860 N N . PHE B 1 314 ? 3.427 25.165 -7.656 1 98.87 314 PHE B N 1
ATOM 4861 C CA . PHE B 1 314 ? 2.898 25.316 -9.006 1 98.87 314 PHE B CA 1
ATOM 4862 C C . PHE B 1 314 ? 3.151 24.06 -9.831 1 98.87 314 PHE B C 1
ATOM 4864 O O . PHE B 1 314 ? 4.226 23.462 -9.746 1 98.87 314 PHE B O 1
ATOM 4871 N N . ALA B 1 315 ? 2.175 23.683 -10.631 1 98.72 315 ALA B N 1
ATOM 4872 C CA . ALA B 1 315 ? 2.306 22.542 -11.533 1 98.72 315 ALA B CA 1
ATOM 4873 C C . ALA B 1 315 ? 2.592 23.001 -12.96 1 98.72 315 ALA B C 1
ATOM 4875 O O . ALA B 1 315 ? 2.084 24.035 -13.399 1 98.72 315 ALA B O 1
ATOM 4876 N N . HIS B 1 316 ? 3.41 22.217 -13.615 1 98.4 316 HIS B N 1
ATOM 4877 C CA . HIS B 1 316 ? 3.766 22.389 -15.019 1 98.4 316 HIS B CA 1
ATOM 4878 C C . HIS B 1 316 ? 3.566 21.094 -15.801 1 98.4 316 HIS B C 1
ATOM 4880 O O . HIS B 1 316 ? 4.015 20.029 -15.371 1 98.4 316 HIS B O 1
ATOM 4886 N N . ASN B 1 317 ? 2.858 21.202 -16.873 1 95.95 317 ASN B N 1
ATOM 4887 C CA . ASN B 1 317 ? 2.707 20.063 -17.771 1 95.95 317 ASN B CA 1
ATOM 4888 C C . ASN B 1 317 ? 2.697 20.499 -19.233 1 95.95 317 ASN B C 1
ATOM 4890 O O . ASN B 1 317 ? 3.09 21.622 -19.553 1 95.95 317 ASN B O 1
ATOM 4894 N N . ALA B 1 318 ? 2.338 19.531 -20.136 1 92.92 318 ALA B N 1
ATOM 4895 C CA . ALA B 1 318 ? 2.441 19.79 -21.57 1 92.92 318 ALA B CA 1
ATOM 4896 C C . ALA B 1 318 ? 1.497 20.912 -21.995 1 92.92 318 ALA B C 1
ATOM 4898 O O . ALA B 1 318 ? 1.759 21.613 -22.974 1 92.92 318 ALA B O 1
ATOM 4899 N N . THR B 1 319 ? 0.497 21.185 -21.185 1 92.77 319 THR B N 1
ATOM 4900 C CA . THR B 1 319 ? -0.551 22.084 -21.654 1 92.77 319 THR B CA 1
ATOM 4901 C C . THR B 1 319 ? -0.579 23.363 -20.821 1 92.77 319 THR B C 1
ATOM 4903 O O . THR B 1 319 ? -1.2 24.352 -21.214 1 92.77 319 THR B O 1
ATOM 4906 N N . ALA B 1 320 ? 0.012 23.319 -19.685 1 93.97 320 ALA B N 1
ATOM 4907 C CA . ALA B 1 320 ? -0.092 24.478 -18.802 1 93.97 320 ALA B CA 1
ATOM 4908 C C . ALA B 1 320 ? 1.16 24.625 -17.941 1 93.97 320 ALA B C 1
ATOM 4910 O O . ALA B 1 320 ? 1.802 23.631 -17.595 1 93.97 320 ALA B O 1
ATOM 4911 N N . SER B 1 321 ? 1.457 25.897 -17.606 1 96.25 321 SER B N 1
ATOM 4912 C CA . SER B 1 321 ? 2.571 26.211 -16.717 1 96.25 321 SER B CA 1
ATOM 4913 C C . SER B 1 321 ? 2.134 27.138 -15.589 1 96.25 321 SER B C 1
ATOM 4915 O O . SER B 1 321 ? 1.254 27.981 -15.777 1 96.25 321 SER B O 1
ATOM 4917 N N . ASP B 1 322 ? 2.788 26.921 -14.391 1 97.26 322 ASP B N 1
ATOM 4918 C CA . ASP B 1 322 ? 2.631 27.783 -13.224 1 97.26 322 ASP B CA 1
ATOM 4919 C C . ASP B 1 322 ? 1.191 27.766 -12.718 1 97.26 322 ASP B C 1
ATOM 4921 O O . ASP B 1 322 ? 0.635 28.812 -12.377 1 97.26 322 ASP B O 1
ATOM 4925 N N . VAL B 1 323 ? 0.599 26.63 -12.806 1 98.31 323 VAL B N 1
ATOM 4926 C CA . VAL B 1 323 ? -0.744 26.471 -12.257 1 98.31 323 VAL B CA 1
ATOM 4927 C C . VAL B 1 323 ? -0.662 26.251 -10.748 1 98.31 323 VAL B C 1
ATOM 4929 O O . VAL B 1 323 ? -0.084 25.263 -10.289 1 98.31 323 VAL B O 1
ATOM 4932 N N . PRO B 1 324 ? -1.265 27.168 -9.963 1 98.64 324 PRO B N 1
ATOM 4933 C CA . PRO B 1 324 ? -1.209 26.967 -8.513 1 98.64 324 PRO B CA 1
ATOM 4934 C C . PRO B 1 324 ? -1.932 25.698 -8.065 1 98.64 324 PRO B C 1
ATOM 4936 O O . PRO B 1 324 ? -3.065 25.449 -8.484 1 98.64 324 PRO B O 1
ATOM 4939 N N . VAL B 1 325 ? -1.257 24.966 -7.152 1 98.61 325 VAL B N 1
ATOM 4940 C CA . VAL B 1 325 ? -1.879 23.702 -6.772 1 98.61 325 VAL B CA 1
ATOM 4941 C C . VAL B 1 325 ? -1.84 23.542 -5.254 1 98.61 325 VAL B C 1
ATOM 4943 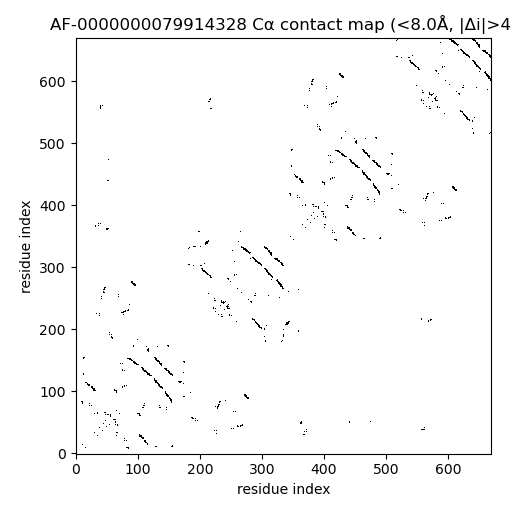O O . VAL B 1 325 ? -2.56 22.713 -4.692 1 98.61 325 VAL B O 1
ATOM 4946 N N . LEU B 1 326 ? -1.023 24.296 -4.537 1 98.73 326 LEU B N 1
ATOM 4947 C CA . LEU B 1 326 ? -0.915 24.16 -3.089 1 98.73 326 LEU B CA 1
ATOM 4948 C C . LEU B 1 326 ? -0.487 25.476 -2.449 1 98.73 326 LEU B C 1
ATOM 4950 O O . LEU B 1 326 ? 0.391 26.168 -2.97 1 98.73 326 LEU B O 1
ATOM 4954 N N . ASP B 1 327 ? -1.087 25.895 -1.4 1 98.85 327 ASP B N 1
ATOM 4955 C CA . ASP B 1 327 ? -0.698 26.947 -0.466 1 98.85 327 ASP B CA 1
ATOM 4956 C C . ASP B 1 327 ? -0.54 26.395 0.949 1 98.85 327 ASP B C 1
ATOM 4958 O O . ASP B 1 327 ? -1.531 26.14 1.635 1 98.85 327 ASP B O 1
ATOM 4962 N N . TRP B 1 328 ? 0.693 26.203 1.379 1 98.81 328 TRP B N 1
ATOM 4963 C CA . TRP B 1 328 ? 1.017 25.467 2.597 1 98.81 328 TRP B CA 1
ATOM 4964 C C . TRP B 1 328 ? 1.769 26.353 3.584 1 98.81 328 TRP B C 1
ATOM 4966 O O . TRP B 1 328 ? 2.845 26.868 3.271 1 98.81 328 TRP B O 1
ATOM 4976 N N . ARG B 1 329 ? 1.229 26.593 4.733 1 98.36 329 ARG B N 1
ATOM 4977 C CA . ARG B 1 329 ? 1.866 27.325 5.823 1 98.36 329 ARG B CA 1
ATOM 4978 C C . ARG B 1 329 ? 2.218 26.392 6.976 1 98.36 329 ARG B C 1
ATOM 4980 O O . ARG B 1 329 ? 1.335 25.772 7.572 1 98.36 329 ARG B O 1
ATOM 4987 N N . PHE B 1 330 ? 3.499 26.338 7.282 1 98.47 330 PHE B N 1
ATOM 4988 C CA . PHE B 1 330 ? 3.938 25.391 8.3 1 98.47 330 PHE B CA 1
ATOM 4989 C C . PHE B 1 330 ? 5.074 25.977 9.13 1 98.47 330 PHE B C 1
ATOM 4991 O O . PHE B 1 330 ? 5.66 26.996 8.758 1 98.47 330 PHE B O 1
ATOM 4998 N N . THR B 1 331 ? 5.27 25.411 10.305 1 98.49 331 THR B N 1
ATOM 4999 C CA . THR B 1 331 ? 6.334 25.808 11.221 1 98.49 331 THR B CA 1
ATOM 5000 C C . THR B 1 331 ? 7.423 24.74 11.28 1 98.49 331 THR B C 1
ATOM 5002 O O . THR B 1 331 ? 7.13 23.557 11.469 1 98.49 331 THR B O 1
ATOM 5005 N N . ALA B 1 332 ? 8.635 25.159 11.123 1 98.64 332 ALA B N 1
ATOM 5006 C CA . ALA B 1 332 ? 9.783 24.257 11.162 1 98.64 332 ALA B CA 1
ATOM 5007 C C . ALA B 1 332 ? 10.778 24.681 12.239 1 98.64 332 ALA B C 1
ATOM 5009 O O . ALA B 1 332 ? 10.821 25.851 12.626 1 98.64 332 ALA B O 1
ATOM 5010 N N . LEU B 1 333 ? 11.498 23.715 12.707 1 98.6 333 LEU B N 1
ATOM 5011 C CA . LEU B 1 333 ? 12.571 23.936 13.671 1 98.6 333 LEU B CA 1
ATOM 5012 C C . LEU B 1 333 ? 13.924 24.011 12.971 1 98.6 333 LEU B C 1
ATOM 5014 O O . LEU B 1 333 ? 14.224 23.19 12.101 1 98.6 333 LEU B O 1
ATOM 5018 N N . MET B 1 334 ? 14.632 24.984 13.283 1 98.2 334 MET B N 1
ATOM 5019 C CA . MET B 1 334 ? 16.007 25.118 12.81 1 98.2 334 MET B CA 1
ATOM 5020 C C . MET B 1 334 ? 16.963 25.354 13.975 1 98.2 334 MET B C 1
ATOM 5022 O O . MET B 1 334 ? 16.634 26.077 14.917 1 98.2 334 MET B O 1
ATOM 5026 N N . ALA B 1 335 ? 18.116 24.781 13.9 1 97.13 335 ALA B N 1
ATOM 5027 C CA . ALA B 1 335 ? 19.066 24.853 15.007 1 97.13 335 ALA B CA 1
ATOM 5028 C C . ALA B 1 335 ? 19.966 26.078 14.879 1 97.13 335 ALA B C 1
ATOM 5030 O O . ALA B 1 335 ? 20.152 26.608 13.781 1 97.13 335 ALA B O 1
#

Secondary structure (DSSP, 8-state):
------------GGG--TT-EE--SPPEE--HHHHHHHHHHH----HHHH-HHHHHHHH--SSPBPPHHHHHHHHHHHGGGG-TT-SEEEEEEEEEESS--BTT-EEEEEEEEEEEEEPPP-TTS--EEEEEEEEEEE-TT--EEEEEEEEEEEEPPSS--TTPPPPB--GGG-S-SS-PPP-PPTT--HHHHHHHS-S----GGGTT-EEEPPPEE---HHHHHHHTT---GGGT-TTTSTTSPPPPHHHHHHHHHHHHHHHSTTEEEEEEEEEEEE-S---TT-EEEEEEEEEEEEE-TTS-EEEEEEEEEEEE-SS-SSEEEEEEEEEEEE-/----EEE-----GGG--TT-EE--SPPEE--HHHHHHHHHHH----HHHH-HHHHHHHH--SSPBPPHHHHHHHHHHHGGGG-TT-SEEEEEEEEEESS--BTT-EEEEEEEEEEEEEPPP-TTS--EEEEEEEEEEE-TT--EEEEEEEEEEEEPPSS--TTPPPPB--GGG-S-SS-PPP-PPTT--HHHHHHHS-S----GGGTT-EEEPPPEE---HHHHHHHTT---GGGT-TTTSTTSPPPPHHHHHHHHHHHHHHHSTTEEEEEEEEEEEE-S---TT-EEEEEEEEEEEEE-TTS-EEEEEEEEEEEE-SS-SSEEEEEEEEEEEE-

Sequence (670 aa):
MTITQTYVGGPYFDELEIGQVFNSAPAVTLTSGLSATHQAILGDRIRLPLDTHLSRAVTGASEGVANPGLVCDLAIGQSTVATHHVKANLFYRGLRFHHFPHLGDTLHTRTEVVGLRENSAKPGRKPTGLAALRMTSTDQDGRTVLDFYRCAMLPLSESPDENRVRKADDLSAVGPQSEQPFGAPEGWDLGVYREKVPGEHFTPALAGAVFRSSGDVVSSAPELARLTLNIAATHHDERVGADGRLVYGGHTIGIALGQATRALPNLVTVLGWKSCDHTGPVHEGDTLTSELRVESADALAAGGGLLHLRSLVFAHNATASDVPVLDWRFTALMAMTITQTYVGGPYFDELEIGQVFNSAPAVTLTSGLSATHQAILGDRIRLPLDTHLSRAVTGASEGVANPGLVCDLAIGQSTVATHHVKANLFYRGLRFHHFPHLGDTLHTRTEVVGLRENSAKPGRKPTGLAALRMTSTDQDGRTVLDFYRCAMLPLSESPDENRVRKADDLSAVGPQSEQPFGAPEGWDLGVYREKVPGEHFTPALAGAVFRSSGDVVSSAPELARLTLNIAATHHDERVGADGRLVYGGHTIGIALGQATRALPNLVTVLGWKSCDHTGPVHEGDTLTSELRVESADALAAGGGLLHLRSLVFAHNATASDVPVLDWRFTALMA

Solvent-accessible surface area (backbone atoms only — not comparable to full-atom values): 34510 Å² total; per-residue (Å²): 129,85,80,80,82,79,84,84,54,58,53,36,43,79,72,60,52,75,70,43,73,48,63,80,49,80,63,47,63,39,41,56,47,57,52,33,52,50,30,17,60,39,35,51,50,50,35,34,52,36,16,42,69,60,19,21,67,23,49,70,41,93,49,26,39,51,48,62,64,60,56,51,36,34,43,54,14,34,44,19,63,64,35,16,55,38,78,42,67,45,36,39,28,40,33,36,57,73,41,87,57,33,50,71,42,30,43,40,39,37,30,31,32,73,34,42,25,54,49,80,77,47,91,98,48,81,48,38,22,39,40,31,33,39,39,42,26,25,37,83,84,65,48,56,26,35,39,32,28,38,34,34,32,24,37,46,50,97,76,60,66,85,83,54,80,79,46,72,50,75,63,88,70,65,49,68,91,67,87,73,82,85,74,81,63,87,72,51,38,48,67,54,46,53,72,72,47,74,79,75,62,55,53,58,79,51,38,57,40,32,36,34,42,64,43,39,52,40,54,64,50,54,56,51,32,56,74,27,54,36,61,31,42,30,45,76,34,45,86,70,30,93,86,31,41,41,46,51,66,58,54,58,52,33,42,49,47,19,45,46,27,65,66,41,59,53,40,58,50,71,49,33,30,63,34,34,36,48,68,43,89,51,43,76,67,27,28,38,32,37,42,39,33,27,74,38,42,45,76,40,93,92,58,30,25,40,37,36,32,36,38,43,30,23,38,31,53,101,86,46,69,72,41,60,27,34,47,36,29,32,33,29,37,26,47,126,83,73,62,73,41,72,42,70,41,55,37,42,79,72,60,52,75,69,43,72,48,59,70,48,64,39,39,40,38,40,71,16,46,53,50,54,49,39,72,64,41,58,50,54,52,49,35,53,75,30,47,69,59,20,22,68,24,50,70,42,93,48,26,38,50,48,62,65,57,56,49,36,35,42,54,14,31,45,20,63,63,35,18,58,39,78,42,66,45,36,39,28,41,33,35,57,73,40,84,56,33,52,69,43,31,41,38,36,37,31,31,32,74,36,41,26,55,51,82,76,49,91,95,47,81,48,39,21,39,40,30,34,38,40,41,26,24,37,82,86,65,48,57,27,38,38,32,27,38,35,34,31,23,37,46,51,96,77,62,66,85,84,56,79,79,46,74,49,75,63,86,71,65,49,69,90,66,88,74,83,85,71,81,61,88,71,52,39,46,65,56,45,54,72,72,46,84,81,76,61,58,53,58,79,50,37,68,43,73,45,73,48,77,73,46,70,39,58,65,51,54,31,52,34,24,55,27,54,36,60,31,37,30,45,34,19,47,83,71,30,95,85,30,41,42,46,54,65,57,54,60,51,33,42,49,48,20,45,48,27,70,75,42,58,53,39,57,48,70,48,32,30,62,34,33,36,49,68,44,89,49,44,76,70,26,30,36,32,38,42,39,34,26,72,37,42,44,76,41,94,90,58,32,25,40,36,36,33,36,39,41,29,25,36,30,51,99,85,45,70,74,41,60,27,34,48,36,31,34,34,32,36,25,47

Nearest PDB structures (foldseek):
  2bi0-assembly1_A  TM=9.514E-01  e=8.336E-47  Mycobacterium tuberculosis H37Rv
  4e3e-assembly1_A  TM=8.189E-01  e=7.144E-27  Chloroflexus aurantiacus J-10-fl
  8hgn-assembly1_A  TM=8.378E-01  e=5.031E-26  Methylorubrum extorquens CM4
  8huc-assembly2_D  TM=5.992E-01  e=1.507E-10  Pseudomonas aeruginosa UCBPP-PA14
  3exz-assembly1_A  TM=7.542E-01  e=1.177E-05  Rhodospirillum rubrum ATCC 11170

pLDDT: mean 95.27, std 6.68, range [31.25, 98.92]